Protein AF-X8GNV4-F1 (afdb_monomer_lite)

Sequence (552 aa):
MSGQNINEILSDIREERKIRQNLSLLREILREKSKSGTKEKGAGSQAYKNQIREEWKERDWLSFFENEDAKVRKNAANLAGDLLLPEADEDWSGRIGGILWRAYLKEKTLFVRSIYLKALALTDCSPYMGEMEKRLDQLREKQWSPEELAHIRAERQALEAILHRKDIRESSLHWRGIASEREILLECQPYISDLLKKRVDGILKDPRASRIVPRGLRVRVAENNYEQVLACRTYRDFLFYLPLRKGAVIDRKGAAEAICRSKLLPILDEIYARNERDKRQEKVGTGKASYRFRVSWMKPVRKEKKRAEEEQEGSDASWIRLLAAQIEEKSNHRLINVPGNYQLEILLAAKRDGTYRVYLKPSLYQDQRFAYRLHAEPTSMAPYKAAQMTELLAPYLRKDRQVIDPLAGVGSLLIERAYTLGILPLGRQEADFYALDTYGKAVAEGRENAAAAGLRVQYINRSFFDFRHDYSFDEILTEAPQMEAGQRKERERFYRAFFDQAVGILAGDGRIMLLTDQGDLVRKQIRLHDRLRLEREIDMGERRRIYVILRR

pLDDT: mean 86.57, std 14.14, range [35.22, 98.69]

Secondary structure (DSSP, 8-state):
-----HHHHHHHHHTTSSHHHHHHHHHHHHHHHHHS--HHHHHHHHHHHHHHHHH--HHHHHHHHH-S-HHHHHHHHHHHHHH-STTS-HHHHHHHHHHHHHHHHH---HHHHHHHHHHHTTS--GGGHHHHHHHHHHHHHS---TTTHHHHHHHHHHHHHHHHHHTTTS--EEE----S-EEEEEE--HHHHHHHHHHHHHHHS-GGGEEEETTEEEEEE-TTTHHHHHT-TT-S-EEEE-PPPTT----TTTHHHHHHTTTHHHHHHHHEEE-TTTTTT--SSSSS--EEEEEEEPPPPSS-TTSSTTT-HHHHHHHHHHHHHHHHHHTTTSEEE-TTS-SEEEEEEE-TTS-EEEEEEESS----TTTT-----TTSPPHHHHHHHHHHHTTT--TTS-EEETT-TT-HHHHHHHHHHT-TTTS---S-EEEEES-HHHHHHHHHHHHHHT---EEEES-GGG---SSPEEEEEEEPP-PPTT-HHHHHHHHHHHHHHHHHHEEEEEEEEEEES-HHHHHHHHHH-TTEEEEEEEE-STT-EEEEEEE-

Structure (mmCIF, N/CA/C/O backbone):
data_AF-X8GNV4-F1
#
_entry.id   AF-X8GNV4-F1
#
loop_
_atom_site.group_PDB
_atom_site.id
_atom_site.type_symbol
_atom_site.label_atom_id
_atom_site.label_alt_id
_atom_site.label_comp_id
_atom_site.label_asym_id
_atom_site.label_entity_id
_atom_site.label_seq_id
_atom_site.pdbx_PDB_ins_code
_atom_site.Cartn_x
_atom_site.Cartn_y
_atom_site.Cartn_z
_atom_site.occupancy
_atom_site.B_iso_or_equiv
_atom_site.auth_seq_id
_atom_site.auth_comp_id
_atom_site.auth_asym_id
_atom_site.auth_atom_id
_atom_site.pdbx_PDB_model_num
ATOM 1 N N . MET A 1 1 ? -7.454 39.285 16.929 1.00 38.28 1 MET A N 1
ATOM 2 C CA . MET A 1 1 ? -8.013 39.926 18.137 1.00 38.28 1 MET A CA 1
ATOM 3 C C . MET A 1 1 ? -6.877 40.595 18.890 1.00 38.28 1 MET A C 1
ATOM 5 O O . MET A 1 1 ? -5.750 40.123 18.796 1.00 38.28 1 MET A O 1
ATOM 9 N N . SER A 1 2 ? -7.165 41.751 19.485 1.00 35.22 2 SER A N 1
ATOM 10 C CA . SER A 1 2 ? -6.225 42.696 20.099 1.00 35.22 2 SER A CA 1
ATOM 11 C C . SER A 1 2 ? -5.308 42.047 21.135 1.00 35.22 2 SER A C 1
ATOM 13 O O . SER A 1 2 ? -5.722 41.128 21.837 1.00 35.22 2 SER A O 1
ATOM 15 N N . GLY A 1 3 ? -4.072 42.542 21.228 1.00 43.47 3 GLY A N 1
ATOM 16 C CA . GLY A 1 3 ? -3.046 42.045 22.138 1.00 43.47 3 GLY A CA 1
ATOM 17 C C . GLY A 1 3 ? -3.386 42.272 23.607 1.00 43.47 3 GLY A C 1
ATOM 18 O O . GLY A 1 3 ? -2.936 43.248 24.192 1.00 43.47 3 GLY A O 1
ATOM 19 N N . GLN A 1 4 ? -4.142 41.352 24.201 1.00 54.38 4 GLN A N 1
ATOM 20 C CA . GLN A 1 4 ? -4.120 41.159 25.646 1.00 54.38 4 GLN A CA 1
ATOM 21 C C . GLN A 1 4 ? -2.815 40.465 26.028 1.00 54.38 4 GLN A C 1
ATOM 23 O O . GLN A 1 4 ? -2.412 39.471 25.412 1.00 54.38 4 GLN A O 1
ATOM 28 N N . ASN A 1 5 ? -2.135 41.030 27.020 1.00 75.50 5 ASN A N 1
ATOM 29 C CA . ASN A 1 5 ? -0.887 40.500 27.540 1.00 75.50 5 ASN A CA 1
ATOM 30 C C . ASN A 1 5 ? -1.182 39.187 28.282 1.00 75.50 5 ASN A C 1
ATOM 32 O O . ASN A 1 5 ? -2.094 39.132 29.104 1.00 75.50 5 ASN A O 1
ATOM 36 N N . ILE A 1 6 ? -0.419 38.121 28.020 1.00 81.06 6 ILE A N 1
ATOM 37 C CA . ILE A 1 6 ? -0.596 36.843 28.728 1.00 81.06 6 ILE A CA 1
ATOM 38 C C . ILE A 1 6 ? -0.508 37.028 30.251 1.00 81.06 6 ILE A C 1
ATOM 40 O O . ILE A 1 6 ? -1.238 36.373 30.985 1.00 81.06 6 ILE A O 1
ATOM 44 N N . ASN A 1 7 ? 0.298 37.989 30.712 1.00 82.81 7 ASN A N 1
ATOM 45 C CA . ASN A 1 7 ? 0.445 38.315 32.128 1.00 82.81 7 ASN A CA 1
ATOM 46 C C . ASN A 1 7 ? -0.849 38.875 32.737 1.00 82.81 7 ASN A C 1
ATOM 48 O O . ASN A 1 7 ? -1.159 38.561 33.880 1.00 82.81 7 ASN A O 1
ATOM 52 N N . GLU A 1 8 ? -1.630 39.653 31.980 1.00 84.62 8 GLU A N 1
ATOM 53 C CA . GLU A 1 8 ? -2.937 40.156 32.434 1.00 84.62 8 GLU A CA 1
ATOM 54 C C . GLU A 1 8 ? -3.936 39.005 32.569 1.00 84.62 8 GLU A C 1
ATOM 56 O O . GLU A 1 8 ? -4.633 38.905 33.573 1.00 84.62 8 GLU A O 1
ATOM 61 N N . ILE A 1 9 ? -3.942 38.079 31.604 1.00 85.62 9 ILE A N 1
ATOM 62 C CA . ILE A 1 9 ? -4.801 36.887 31.641 1.00 85.62 9 ILE A CA 1
ATOM 63 C C . ILE A 1 9 ? -4.447 36.011 32.850 1.00 85.62 9 ILE A C 1
ATOM 65 O O . ILE A 1 9 ? -5.339 35.540 33.555 1.00 85.62 9 ILE A O 1
ATOM 69 N N . LEU A 1 10 ? -3.153 35.792 33.104 1.00 84.94 10 LEU A N 1
ATOM 70 C CA . LEU A 1 10 ? -2.682 35.021 34.256 1.00 84.94 10 LEU A CA 1
ATOM 71 C C . LEU A 1 10 ? -3.007 35.719 35.584 1.00 84.94 10 LEU A C 1
ATOM 73 O O . LEU A 1 10 ? -3.395 35.041 36.537 1.00 84.94 10 LEU A O 1
ATOM 77 N N . SER A 1 11 ? -2.907 37.052 35.641 1.00 85.25 11 SER A N 1
ATOM 78 C CA . SER A 1 11 ? -3.289 37.848 36.815 1.00 85.25 11 SER A CA 1
ATOM 79 C C . SER A 1 11 ? -4.786 37.756 37.099 1.00 85.25 11 SER A C 1
ATOM 81 O O . SER A 1 11 ? -5.176 37.434 38.217 1.00 85.25 11 SER A O 1
ATOM 83 N N . ASP A 1 12 ? -5.632 37.942 36.084 1.00 87.75 12 ASP A N 1
ATOM 84 C CA . ASP A 1 12 ? -7.083 37.843 36.243 1.00 87.75 12 ASP A CA 1
ATOM 85 C C . ASP A 1 12 ? -7.508 36.446 36.721 1.00 87.75 12 ASP A C 1
ATOM 87 O O . ASP A 1 12 ? -8.413 36.321 37.544 1.00 87.75 12 ASP A O 1
ATOM 91 N N . ILE A 1 13 ? -6.852 35.386 36.230 1.00 86.88 13 ILE A N 1
ATOM 92 C CA . ILE A 1 13 ? -7.113 34.013 36.685 1.00 86.88 13 ILE A CA 1
ATOM 93 C C . ILE A 1 13 ? -6.742 33.844 38.166 1.00 86.88 13 ILE A C 1
ATOM 95 O O . ILE A 1 13 ? -7.501 33.210 38.897 1.00 86.88 13 ILE A O 1
ATOM 99 N N . ARG A 1 14 ? -5.618 34.419 38.622 1.00 83.12 14 ARG A N 1
ATOM 100 C CA . ARG A 1 14 ? -5.214 34.396 40.043 1.00 83.12 14 ARG A CA 1
ATOM 101 C C . ARG A 1 14 ? -6.180 35.159 40.943 1.00 83.12 14 ARG A C 1
ATOM 103 O O . ARG A 1 14 ? -6.380 34.760 42.082 1.00 83.12 14 ARG A O 1
ATOM 110 N N . GLU A 1 15 ? -6.775 36.231 40.435 1.00 85.06 15 GLU A N 1
ATOM 111 C CA . GLU A 1 15 ? -7.786 37.027 41.140 1.00 85.06 15 GLU A CA 1
ATOM 112 C C . GLU A 1 15 ? -9.206 36.439 41.022 1.00 85.06 15 GLU A C 1
ATOM 114 O O . GLU A 1 15 ? -10.180 37.101 41.377 1.00 85.06 15 GLU A O 1
ATOM 119 N N . GLU A 1 16 ? -9.340 35.215 40.493 1.00 83.31 16 GLU A N 1
ATOM 120 C CA . GLU A 1 16 ? -10.609 34.514 40.256 1.00 83.31 16 GLU A CA 1
ATOM 121 C C . GLU A 1 16 ? -11.598 35.283 39.355 1.00 83.31 16 GLU A C 1
ATOM 123 O O . GLU A 1 16 ? -12.805 35.023 39.318 1.00 83.31 16 GLU A O 1
ATOM 128 N N . ARG A 1 17 ? -11.090 36.213 38.540 1.00 84.88 17 ARG A N 1
ATOM 129 C CA . ARG A 1 17 ? -11.887 37.030 37.623 1.00 84.88 17 ARG A CA 1
ATOM 130 C C . ARG A 1 17 ? -12.050 36.326 36.287 1.00 84.88 17 ARG A C 1
ATOM 132 O O . ARG A 1 17 ? -11.080 35.953 35.632 1.00 84.88 17 ARG A O 1
ATOM 139 N N . LYS A 1 18 ? -13.305 36.185 35.839 1.00 86.75 18 LYS A N 1
ATOM 140 C CA . LYS A 1 18 ? -13.662 35.694 34.489 1.00 86.75 18 LYS A CA 1
ATOM 141 C C . LYS A 1 18 ? -12.910 34.408 34.091 1.00 86.75 18 LYS A C 1
ATOM 143 O O . LYS A 1 18 ? -12.529 34.234 32.932 1.00 86.75 18 LYS A O 1
ATOM 148 N N . ILE A 1 19 ? -12.718 33.492 35.049 1.00 88.94 19 ILE A N 1
ATOM 149 C CA . ILE A 1 19 ? -11.865 32.294 34.914 1.00 88.94 19 ILE A CA 1
ATOM 150 C C . ILE A 1 19 ? -12.172 31.527 33.622 1.00 88.94 19 ILE A C 1
ATOM 152 O O . ILE A 1 19 ? -11.275 31.170 32.859 1.00 88.94 19 ILE A O 1
ATOM 156 N N . ARG A 1 20 ? -13.457 31.308 33.322 1.00 89.00 20 ARG A N 1
ATOM 157 C CA . ARG A 1 20 ? -13.879 30.573 32.125 1.00 89.00 20 ARG A CA 1
ATOM 158 C C . ARG A 1 20 ? -13.448 31.250 30.824 1.00 89.00 20 ARG A C 1
ATOM 160 O O . ARG A 1 20 ? -12.984 30.553 29.918 1.00 89.00 20 ARG A O 1
ATOM 167 N N . GLN A 1 21 ? -13.661 32.564 30.711 1.00 89.94 21 GLN A N 1
ATOM 168 C CA . GLN A 1 21 ? -13.288 33.343 29.530 1.00 89.94 21 GLN A CA 1
ATOM 169 C C . GLN A 1 21 ? -11.769 33.340 29.363 1.00 89.94 21 GLN A C 1
ATOM 171 O O . GLN A 1 21 ? -11.276 33.040 28.278 1.00 89.94 21 GLN A O 1
ATOM 176 N N . ASN A 1 22 ? -11.043 33.564 30.457 1.00 90.81 22 ASN A N 1
ATOM 177 C CA . ASN A 1 22 ? -9.591 33.674 30.452 1.00 90.81 22 ASN A CA 1
ATOM 178 C C . ASN A 1 22 ? -8.903 32.342 30.118 1.00 90.81 22 ASN A C 1
ATOM 180 O O . ASN A 1 22 ? -8.012 32.317 29.272 1.00 90.81 22 ASN A O 1
ATOM 184 N N . LEU A 1 23 ? -9.382 31.208 30.648 1.00 89.75 23 LEU A N 1
ATOM 185 C CA . LEU A 1 23 ? -8.897 29.880 30.241 1.00 89.75 23 LEU A CA 1
ATOM 186 C C . LEU A 1 23 ? -9.181 29.574 28.761 1.00 89.75 23 LEU A C 1
ATOM 188 O O . LEU A 1 23 ? -8.387 28.903 28.102 1.00 89.75 23 LEU A O 1
ATOM 192 N N . SER A 1 24 ? -10.318 30.033 28.227 1.00 87.44 24 SER A N 1
ATOM 193 C CA . SER A 1 24 ? -10.643 29.858 26.804 1.00 87.44 24 SER A CA 1
ATOM 194 C C . SER A 1 24 ? -9.699 30.669 25.921 1.00 87.44 24 SER A C 1
ATOM 196 O O . SER A 1 24 ? -9.136 30.131 24.969 1.00 87.44 24 SER A O 1
ATOM 198 N N . LEU A 1 25 ? -9.488 31.937 26.277 1.00 87.56 25 LEU A N 1
ATOM 199 C CA . LEU A 1 25 ? -8.616 32.859 25.560 1.00 87.56 25 LEU A CA 1
ATOM 200 C C . LEU A 1 25 ? -7.159 32.382 25.573 1.00 87.56 25 LEU A C 1
ATOM 202 O O . LEU A 1 25 ? -6.498 32.373 24.538 1.00 87.56 25 LEU A O 1
ATOM 206 N N . LEU A 1 26 ? -6.679 31.896 26.721 1.00 87.12 26 LEU A N 1
ATOM 207 C CA . LEU A 1 26 ? -5.330 31.348 26.853 1.00 87.12 26 LEU A CA 1
ATOM 208 C C . LEU A 1 26 ? -5.099 30.179 25.882 1.00 87.12 26 LEU A C 1
ATOM 210 O O . LEU A 1 26 ? -4.069 30.107 25.212 1.00 87.12 26 LEU A O 1
ATOM 214 N N . ARG A 1 27 ? -6.089 29.292 25.730 1.00 87.56 27 ARG A N 1
ATOM 215 C CA . ARG A 1 27 ? -6.025 28.184 24.765 1.00 87.56 27 ARG A CA 1
ATOM 216 C C . ARG A 1 27 ? -6.033 28.652 23.313 1.00 87.56 27 ARG A C 1
ATOM 218 O O . ARG A 1 27 ? -5.345 28.052 22.488 1.00 87.56 27 ARG A O 1
ATOM 225 N N . GLU A 1 28 ? -6.797 29.691 22.984 1.00 84.44 28 GLU A N 1
ATOM 226 C CA . GLU A 1 28 ? -6.794 30.287 21.642 1.00 84.44 28 GLU A CA 1
ATOM 227 C C . GLU A 1 28 ? -5.413 30.858 21.301 1.00 84.44 28 GLU A C 1
ATOM 229 O O . GLU A 1 28 ? -4.855 30.504 20.262 1.00 84.44 28 GLU A O 1
ATOM 234 N N . ILE A 1 29 ? -4.801 31.609 22.225 1.00 82.44 29 ILE A N 1
ATOM 235 C CA . ILE A 1 29 ? -3.446 32.164 22.069 1.00 82.44 29 ILE A CA 1
ATOM 236 C C . ILE A 1 29 ? -2.416 31.054 21.810 1.00 82.44 29 ILE A C 1
ATOM 238 O O . ILE A 1 29 ? -1.579 31.171 20.909 1.00 82.44 29 ILE A O 1
ATOM 242 N N . LEU A 1 30 ? -2.486 29.949 22.561 1.00 78.88 30 LEU A N 1
ATOM 243 C CA . LEU A 1 30 ? -1.569 28.816 22.391 1.00 78.88 30 LEU A CA 1
ATOM 244 C C . LEU A 1 30 ? -1.767 28.085 21.046 1.00 78.88 30 LEU A C 1
ATOM 246 O O . LEU A 1 30 ? -0.791 27.596 20.466 1.00 78.88 30 LEU A O 1
ATOM 250 N N . ARG A 1 31 ? -3.002 28.030 20.523 1.00 74.62 31 ARG A N 1
ATOM 251 C CA . ARG A 1 31 ? -3.372 27.314 19.283 1.00 74.62 31 ARG A CA 1
ATOM 252 C C . ARG A 1 31 ? -3.192 28.128 18.001 1.00 74.62 31 ARG A C 1
ATOM 254 O O . ARG A 1 31 ? -2.864 27.558 16.963 1.00 74.62 31 ARG A O 1
ATOM 261 N N . GLU A 1 32 ? -3.407 29.441 18.032 1.00 66.44 32 GLU A N 1
ATOM 262 C CA . GLU A 1 32 ? -3.196 30.308 16.864 1.00 66.44 32 GLU A CA 1
ATOM 263 C C . GLU A 1 32 ? -1.710 30.405 16.505 1.00 66.44 32 GLU A C 1
ATOM 265 O O . GLU A 1 32 ? -1.339 30.278 15.336 1.00 66.44 32 GLU A O 1
ATOM 270 N N . LYS A 1 33 ? -0.836 30.526 17.513 1.00 57.94 33 LYS A N 1
ATOM 271 C CA . LYS A 1 33 ? 0.618 30.612 17.305 1.00 57.94 33 LYS A CA 1
ATOM 272 C C . LYS A 1 33 ? 1.269 29.299 16.852 1.00 57.94 33 LYS A C 1
ATOM 274 O O . LYS A 1 33 ? 2.396 29.326 16.369 1.00 57.94 33 LYS A O 1
ATOM 279 N N . SER A 1 34 ? 0.568 28.169 16.962 1.00 52.53 34 SER A N 1
ATOM 280 C CA . SER A 1 34 ? 1.042 26.853 16.508 1.00 52.53 34 SER A CA 1
ATOM 281 C C . SER A 1 34 ? 0.619 26.495 15.071 1.00 52.53 34 SER A C 1
ATOM 283 O O . SER A 1 34 ? 1.181 25.567 14.497 1.00 52.53 34 SER A O 1
ATOM 285 N N . LYS A 1 35 ? -0.313 27.235 14.443 1.00 48.25 35 LYS A N 1
ATOM 286 C CA . LYS A 1 35 ? -0.802 26.967 13.069 1.00 48.25 35 LYS A CA 1
ATOM 287 C C . LYS A 1 35 ? -0.051 27.701 11.948 1.00 48.25 35 LYS A C 1
ATOM 289 O O . LYS A 1 35 ? -0.166 27.303 10.792 1.00 48.25 35 LYS A O 1
ATOM 294 N N . SER A 1 36 ? 0.706 28.759 12.243 1.00 48.09 36 SER A N 1
ATOM 295 C CA . SER A 1 36 ? 1.481 29.499 11.236 1.00 48.09 36 SER A CA 1
ATOM 296 C C . SER A 1 36 ? 2.904 28.936 11.156 1.00 48.09 36 SER A C 1
ATOM 298 O O . SER A 1 36 ? 3.712 29.226 12.034 1.00 48.09 36 SER A O 1
ATOM 300 N N . GLY A 1 37 ? 3.209 28.126 10.138 1.00 43.69 37 GLY A N 1
ATOM 301 C CA . GLY A 1 37 ? 4.453 27.347 9.968 1.00 43.69 37 GLY A CA 1
ATOM 302 C C . GLY A 1 37 ? 5.788 28.111 9.839 1.00 43.69 37 GLY A C 1
ATOM 303 O O . GLY A 1 37 ? 6.708 27.622 9.194 1.00 43.69 37 GLY A O 1
ATOM 304 N N . THR A 1 38 ? 5.924 29.296 10.432 1.00 49.03 38 THR A N 1
ATOM 305 C CA . THR A 1 38 ? 7.163 30.086 10.515 1.00 49.03 38 THR A CA 1
ATOM 306 C C . THR A 1 38 ? 7.870 29.866 11.859 1.00 49.03 38 THR A C 1
ATOM 308 O O . THR A 1 38 ? 7.254 30.059 12.911 1.00 49.03 38 THR A O 1
ATOM 311 N N . LYS A 1 39 ? 9.171 29.526 11.834 1.00 50.19 39 LYS A N 1
ATOM 312 C CA . LYS A 1 39 ? 10.006 29.191 13.014 1.00 50.19 39 LYS A CA 1
ATOM 313 C C . LYS A 1 39 ? 9.964 30.232 14.151 1.00 50.19 39 LYS A C 1
ATOM 315 O O . LYS A 1 39 ? 9.936 29.847 15.314 1.00 50.19 39 LYS A O 1
ATOM 320 N N . GLU A 1 40 ? 9.891 31.527 13.839 1.00 48.06 40 GLU A N 1
ATOM 321 C CA . GLU A 1 40 ? 9.918 32.614 14.837 1.00 48.06 40 GLU A CA 1
ATOM 322 C C . GLU A 1 40 ? 8.660 32.691 15.722 1.00 48.06 40 GLU A C 1
ATOM 324 O O . GLU A 1 40 ? 8.750 32.999 16.909 1.00 48.06 40 GLU A O 1
ATOM 329 N N . LYS A 1 41 ? 7.470 32.363 15.194 1.00 48.59 41 LYS A N 1
ATOM 330 C CA . LYS A 1 41 ? 6.213 32.407 15.974 1.00 48.59 41 LYS A CA 1
ATOM 331 C C . LYS A 1 41 ? 5.972 31.140 16.801 1.00 48.59 41 LYS A C 1
ATOM 333 O O . LYS A 1 41 ? 5.322 31.218 17.845 1.00 48.59 41 LYS A O 1
ATOM 338 N N . GLY A 1 42 ? 6.556 30.011 16.388 1.00 52.59 42 GLY A N 1
ATOM 339 C CA . GLY A 1 42 ? 6.574 28.769 17.167 1.00 52.59 42 GLY A CA 1
ATOM 340 C C . GLY A 1 42 ? 7.341 28.911 18.488 1.00 52.59 42 GLY A C 1
ATOM 341 O O . GLY A 1 42 ? 6.864 28.442 19.521 1.00 52.59 42 GLY A O 1
ATOM 342 N N . ALA A 1 43 ? 8.456 29.654 18.488 1.00 54.31 43 ALA A N 1
ATOM 343 C CA . ALA A 1 43 ? 9.229 29.956 19.697 1.00 54.31 43 ALA A CA 1
ATOM 344 C C . ALA A 1 43 ? 8.409 30.736 20.746 1.00 54.31 43 ALA A C 1
ATOM 346 O O . ALA A 1 43 ? 8.460 30.430 21.936 1.00 54.31 43 ALA A O 1
ATOM 347 N N . GLY A 1 44 ? 7.575 31.686 20.304 1.00 60.47 44 GLY A N 1
ATOM 348 C CA . GLY A 1 44 ? 6.692 32.450 21.191 1.00 60.47 44 GLY A CA 1
ATOM 349 C C . GLY A 1 44 ? 5.568 31.621 21.826 1.00 60.47 44 GLY A C 1
ATOM 350 O O . GLY A 1 44 ? 5.158 31.913 22.944 1.00 60.47 44 GLY A O 1
ATOM 351 N N . SER A 1 45 ? 5.074 30.575 21.150 1.00 69.88 45 SER A N 1
ATOM 352 C CA . SER A 1 45 ? 4.120 29.627 21.752 1.00 69.88 45 SER A CA 1
ATOM 353 C C . SER A 1 45 ? 4.787 28.802 22.855 1.00 69.88 45 SER A C 1
ATOM 355 O O . SER A 1 45 ? 4.194 28.604 23.912 1.00 69.88 45 SER A O 1
ATOM 357 N N . GLN A 1 46 ? 6.033 28.371 22.640 1.00 74.56 46 GLN A N 1
ATOM 358 C CA . GLN A 1 46 ? 6.766 27.561 23.610 1.00 74.56 46 GLN A CA 1
ATOM 359 C C . GLN A 1 46 ? 7.134 28.343 24.878 1.00 74.56 46 GLN A C 1
ATOM 361 O O . GLN A 1 46 ? 6.962 27.823 25.978 1.00 74.56 46 GLN A O 1
ATOM 366 N N . ALA A 1 47 ? 7.561 29.602 24.740 1.00 77.69 47 ALA A N 1
ATOM 367 C CA . ALA A 1 47 ? 7.869 30.468 25.880 1.00 77.69 47 ALA A CA 1
ATOM 368 C C . ALA A 1 47 ? 6.668 30.628 26.829 1.00 77.69 47 ALA A C 1
ATOM 370 O O . ALA A 1 47 ? 6.808 30.473 28.037 1.00 77.69 47 ALA A O 1
ATOM 371 N N . TYR A 1 48 ? 5.467 30.841 26.282 1.00 82.81 48 TYR A N 1
ATOM 372 C CA . TYR A 1 48 ? 4.247 30.942 27.085 1.00 82.81 48 TYR A CA 1
ATOM 373 C C . TYR A 1 48 ? 3.869 29.637 27.781 1.00 82.81 48 TYR A C 1
ATOM 375 O O . TYR A 1 48 ? 3.415 29.664 28.921 1.00 82.81 48 TYR A O 1
ATOM 383 N N . LYS A 1 49 ? 4.059 28.485 27.130 1.00 83.88 49 LYS A N 1
ATOM 384 C CA . LYS A 1 49 ? 3.816 27.192 27.783 1.00 83.88 49 LYS A CA 1
ATOM 385 C C . LYS A 1 49 ? 4.743 26.999 28.978 1.00 83.88 49 LYS A C 1
ATOM 387 O O . LYS A 1 49 ? 4.270 26.584 30.030 1.00 83.88 49 LYS A O 1
ATOM 392 N N . ASN A 1 50 ? 6.028 27.321 28.826 1.00 82.62 50 ASN A N 1
ATOM 393 C CA . ASN A 1 50 ? 7.000 27.227 29.915 1.00 82.62 50 ASN A CA 1
ATOM 394 C C . ASN A 1 50 ? 6.642 28.179 31.060 1.00 82.62 50 ASN A C 1
ATOM 396 O O . ASN A 1 50 ? 6.557 27.733 32.198 1.00 82.62 50 ASN A O 1
ATOM 400 N N . GLN A 1 51 ? 6.299 29.430 30.743 1.00 85.69 51 GLN A N 1
ATOM 401 C CA . GLN A 1 51 ? 5.841 30.404 31.733 1.00 85.69 51 GLN A CA 1
ATOM 402 C C . GLN A 1 51 ? 4.649 29.877 32.549 1.00 85.69 51 GLN A C 1
ATOM 404 O O . GLN A 1 51 ? 4.675 29.912 33.773 1.00 85.69 51 GLN A O 1
ATOM 409 N N . ILE A 1 52 ? 3.620 29.325 31.896 1.00 86.25 52 ILE A N 1
ATOM 410 C CA . ILE A 1 52 ? 2.451 28.769 32.598 1.00 86.25 52 ILE A CA 1
ATOM 411 C C . ILE A 1 52 ? 2.846 27.575 33.482 1.00 86.25 52 ILE A C 1
ATOM 413 O O . ILE A 1 52 ? 2.358 27.459 34.605 1.00 86.25 52 ILE A O 1
ATOM 417 N N . ARG A 1 53 ? 3.719 26.683 32.990 1.00 85.69 53 ARG A N 1
ATOM 418 C CA . ARG A 1 53 ? 4.191 25.508 33.745 1.00 85.69 53 ARG A CA 1
ATOM 419 C C . ARG A 1 53 ? 4.987 25.901 34.996 1.00 85.69 53 ARG A C 1
ATOM 421 O O . ARG A 1 53 ? 4.889 25.197 35.996 1.00 85.69 53 ARG A O 1
ATOM 428 N N . GLU A 1 54 ? 5.748 26.994 34.939 1.00 83.00 54 GLU A N 1
ATOM 429 C CA . GLU A 1 54 ? 6.516 27.536 36.070 1.00 83.00 54 GLU A CA 1
ATOM 430 C C . GLU A 1 54 ? 5.628 28.302 37.062 1.00 83.00 54 GLU A C 1
ATOM 432 O O . GLU A 1 54 ? 5.788 28.185 38.278 1.00 83.00 54 GLU A O 1
ATOM 437 N N . GLU A 1 55 ? 4.678 29.086 36.549 1.00 83.81 55 GLU A N 1
ATOM 438 C CA . GLU A 1 55 ? 3.837 29.967 37.359 1.00 83.81 55 GLU A CA 1
ATOM 439 C C . GLU A 1 55 ? 2.708 29.248 38.105 1.00 83.81 55 GLU A C 1
ATOM 441 O O . GLU A 1 55 ? 2.316 29.702 39.186 1.00 83.81 55 GLU A O 1
ATOM 446 N N . TRP A 1 56 ? 2.146 28.179 37.536 1.00 86.50 56 TRP A N 1
ATOM 447 C CA . TRP A 1 56 ? 1.031 27.442 38.132 1.00 86.50 56 TRP A CA 1
ATOM 448 C C . TRP A 1 56 ? 1.495 26.176 38.837 1.00 86.50 56 TRP A C 1
ATOM 450 O O . TRP A 1 56 ? 2.129 25.294 38.258 1.00 86.50 56 TRP A O 1
ATOM 460 N N . LYS A 1 57 ? 1.102 26.059 40.103 1.00 84.12 57 LYS A N 1
ATOM 461 C CA . LYS A 1 57 ? 1.401 24.926 40.976 1.00 84.12 57 LYS A CA 1
ATOM 462 C C . LYS A 1 57 ? 0.220 23.958 41.018 1.00 84.12 57 LYS A C 1
ATOM 464 O O . LYS A 1 57 ? -0.875 24.243 40.540 1.00 84.12 57 LYS A O 1
ATOM 469 N N . GLU A 1 58 ? 0.421 22.806 41.653 1.00 83.62 58 GLU A N 1
ATOM 470 C CA . GLU A 1 58 ? -0.617 21.778 41.826 1.00 83.62 58 GLU A CA 1
ATOM 471 C C . GLU A 1 58 ? -1.928 22.335 42.409 1.00 83.62 58 GLU A C 1
ATOM 473 O O . GLU A 1 58 ? -3.007 21.988 41.932 1.00 83.62 58 GLU A O 1
ATOM 478 N N . ARG A 1 59 ? -1.844 23.251 43.382 1.00 85.75 59 ARG A N 1
ATOM 479 C CA . ARG A 1 59 ? -3.019 23.888 44.000 1.00 85.75 59 ARG A CA 1
ATOM 480 C C . ARG A 1 59 ? -3.896 24.652 43.004 1.00 85.75 59 ARG A C 1
ATOM 482 O O . ARG A 1 59 ? -5.110 24.666 43.166 1.00 85.75 59 ARG A O 1
ATOM 489 N N . ASP A 1 60 ? -3.290 25.258 41.984 1.00 88.69 60 ASP A N 1
ATOM 490 C CA . ASP A 1 60 ? -4.003 26.066 40.994 1.00 88.69 60 ASP A CA 1
ATOM 491 C C . ASP A 1 60 ? -4.773 25.142 40.035 1.00 88.69 60 ASP A C 1
ATOM 493 O O . ASP A 1 60 ? -5.930 25.375 39.702 1.00 88.69 60 ASP A O 1
ATOM 497 N N . TRP A 1 61 ? -4.182 24.002 39.668 1.00 90.50 61 TRP A N 1
ATOM 498 C CA . TRP A 1 61 ? -4.885 22.971 38.901 1.00 90.50 61 TRP A CA 1
ATOM 499 C C . TRP A 1 61 ? -6.029 22.331 39.687 1.00 90.50 61 TRP A C 1
ATOM 501 O O . TRP A 1 61 ? -7.100 22.091 39.126 1.00 90.50 61 TRP A O 1
ATOM 511 N N . LEU A 1 62 ? -5.823 22.072 40.981 1.00 89.38 62 LEU A N 1
ATOM 512 C CA . LEU A 1 62 ? -6.873 21.562 41.860 1.00 89.38 62 LEU A CA 1
ATOM 513 C C . LEU A 1 62 ? -8.046 22.544 41.947 1.00 89.38 62 LEU A C 1
ATOM 515 O O . LEU A 1 62 ? -9.181 22.118 41.741 1.00 89.38 62 LEU A O 1
ATOM 519 N N . SER A 1 63 ? -7.793 23.845 42.139 1.00 89.69 63 SER A N 1
ATOM 520 C CA . SER A 1 63 ? -8.867 24.847 42.194 1.00 89.69 63 SER A CA 1
ATOM 521 C C . SER A 1 63 ? -9.657 24.920 40.883 1.00 89.69 63 SER A C 1
ATOM 523 O O . SER A 1 63 ? -10.888 24.982 40.901 1.00 89.69 63 SER A O 1
ATOM 525 N N . PHE A 1 64 ? -8.993 24.802 39.727 1.00 93.50 64 PHE A N 1
ATOM 526 C CA . PHE A 1 64 ? -9.690 24.744 38.441 1.00 93.50 64 PHE A CA 1
ATOM 527 C C . PHE A 1 64 ? -10.551 23.492 38.275 1.00 93.50 64 PHE A C 1
ATOM 529 O O . PHE A 1 64 ? -11.613 23.571 37.657 1.00 93.50 64 PHE A O 1
ATOM 536 N N . PHE A 1 65 ? -10.111 22.341 38.786 1.00 93.12 65 PHE A N 1
ATOM 537 C CA . PHE A 1 65 ? -10.845 21.077 38.683 1.00 93.12 65 PHE A CA 1
ATOM 538 C C . PHE A 1 65 ? -11.904 20.880 39.770 1.00 93.12 65 PHE A C 1
ATOM 540 O O . PHE A 1 65 ? -12.780 20.037 39.597 1.00 93.12 65 PHE A O 1
ATOM 547 N N . GLU A 1 66 ? -11.869 21.661 40.846 1.00 91.94 66 GLU A N 1
ATOM 548 C CA . GLU A 1 66 ? -12.901 21.683 41.890 1.00 91.94 66 GLU A CA 1
ATOM 549 C C . GLU A 1 66 ? -13.908 22.829 41.698 1.00 91.94 66 GLU A C 1
ATOM 551 O O . GLU A 1 66 ? -14.907 22.899 42.408 1.00 91.94 66 GLU A O 1
ATOM 556 N N . ASN A 1 67 ? -13.703 23.680 40.686 1.00 93.94 67 ASN A N 1
ATOM 557 C CA . ASN A 1 67 ? -14.616 24.766 40.345 1.00 93.94 67 ASN A CA 1
ATOM 558 C C . ASN A 1 67 ? -16.033 24.255 40.029 1.00 93.94 67 ASN A C 1
ATOM 560 O O . ASN A 1 67 ? -16.197 23.265 39.310 1.00 93.94 67 ASN A O 1
ATOM 564 N N . GLU A 1 68 ? -17.059 24.967 40.501 1.00 91.31 68 GLU A N 1
ATOM 565 C CA . GLU A 1 68 ? -18.467 24.600 40.308 1.00 91.31 68 GLU A CA 1
ATOM 566 C C . GLU A 1 68 ? -18.886 24.595 38.823 1.00 91.31 68 GLU A C 1
ATOM 568 O O . GLU A 1 68 ? -19.646 23.718 38.392 1.00 91.31 68 GLU A O 1
ATOM 573 N N . ASP A 1 69 ? -18.332 25.494 37.995 1.00 92.56 69 ASP A N 1
ATOM 574 C CA . ASP A 1 69 ? -18.635 25.560 36.561 1.00 92.56 69 ASP A CA 1
ATOM 575 C C . ASP A 1 69 ? -17.924 24.432 35.789 1.00 92.56 69 ASP A C 1
ATOM 577 O O . ASP A 1 69 ? -16.712 24.437 35.550 1.00 92.56 69 ASP A O 1
ATOM 581 N N . ALA A 1 70 ? -18.711 23.482 35.282 1.00 92.50 70 ALA A N 1
ATOM 582 C CA . ALA A 1 70 ? -18.230 22.376 34.453 1.00 92.50 70 ALA A CA 1
ATOM 583 C C . ALA A 1 70 ? -17.448 22.825 33.205 1.00 92.50 70 ALA A C 1
ATOM 585 O O . ALA A 1 70 ? -16.597 22.093 32.692 1.00 92.50 70 ALA A O 1
ATOM 586 N N . LYS A 1 71 ? -17.712 24.027 32.684 1.00 92.06 71 LYS A N 1
ATOM 587 C CA . LYS A 1 71 ? -16.982 24.575 31.537 1.00 92.06 71 LYS A CA 1
ATOM 588 C C . LYS A 1 71 ? -15.620 25.143 31.933 1.00 92.06 71 LYS A C 1
ATOM 590 O O . LYS A 1 71 ? -14.719 25.089 31.096 1.00 92.06 71 LYS A O 1
ATOM 595 N N . VAL A 1 72 ? -15.441 25.609 33.174 1.00 93.38 72 VAL A N 1
ATOM 596 C CA . VAL A 1 72 ? -14.114 25.932 33.729 1.00 93.38 72 VAL A CA 1
ATOM 597 C C . VAL A 1 72 ? -13.282 24.657 33.797 1.00 93.38 72 VAL A C 1
ATOM 599 O O . VAL A 1 72 ? -12.236 24.591 33.150 1.00 93.38 72 VAL A O 1
ATOM 602 N N . ARG A 1 73 ? -13.812 23.601 34.429 1.00 96.12 73 ARG A N 1
ATOM 603 C CA . ARG A 1 73 ? -13.153 22.285 34.527 1.00 96.12 73 ARG A CA 1
ATOM 604 C C . ARG A 1 73 ? -12.766 21.718 33.160 1.00 96.12 73 ARG A C 1
ATOM 606 O O . ARG A 1 73 ? -11.624 21.321 32.932 1.00 96.12 73 ARG A O 1
ATOM 613 N N . LYS A 1 74 ? -13.693 21.767 32.195 1.00 93.94 74 LYS A N 1
ATOM 614 C CA . LYS A 1 74 ? -13.453 21.373 30.797 1.00 93.94 74 LYS A CA 1
ATOM 615 C C . LYS A 1 74 ? -12.321 22.170 30.147 1.00 93.94 74 LYS A C 1
ATOM 617 O O . LYS A 1 74 ? -11.499 21.593 29.433 1.00 93.94 74 LYS A O 1
ATOM 622 N N . ASN A 1 75 ? -12.313 23.492 30.302 1.00 93.44 75 ASN A N 1
ATOM 623 C CA . ASN A 1 75 ? -11.296 24.342 29.688 1.00 93.44 75 ASN A CA 1
ATOM 624 C C . ASN A 1 75 ? -9.927 24.121 30.330 1.00 93.44 75 ASN A C 1
ATOM 626 O O . ASN A 1 75 ? -8.952 23.995 29.594 1.00 93.44 75 ASN A O 1
ATOM 630 N N . ALA A 1 76 ? -9.874 23.969 31.653 1.00 93.94 76 ALA A N 1
ATOM 631 C CA . ALA A 1 76 ? -8.661 23.615 32.376 1.00 93.94 76 ALA A CA 1
ATOM 632 C C . ALA A 1 76 ? -8.100 22.262 31.911 1.00 93.94 76 ALA A C 1
ATOM 634 O O . ALA A 1 76 ? -6.923 22.173 31.580 1.00 93.94 76 ALA A O 1
ATOM 635 N N . ALA A 1 77 ? -8.939 21.229 31.768 1.00 93.62 77 ALA A N 1
ATOM 636 C CA . ALA A 1 77 ? -8.480 19.907 31.333 1.00 93.62 77 ALA A CA 1
ATOM 637 C C . ALA A 1 77 ? -7.917 19.937 29.903 1.00 93.62 77 ALA A C 1
ATOM 639 O O . ALA A 1 77 ? -6.887 19.332 29.616 1.00 93.62 77 ALA A O 1
ATOM 640 N N . ASN A 1 78 ? -8.555 20.688 28.999 1.00 91.75 78 ASN A N 1
ATOM 641 C CA . ASN A 1 78 ? -7.998 20.877 27.663 1.00 91.75 78 ASN A CA 1
ATOM 642 C C . ASN A 1 78 ? -6.682 21.666 27.680 1.00 91.75 78 ASN A C 1
ATOM 644 O O . ASN A 1 78 ? -5.796 21.342 26.899 1.00 91.75 78 ASN A O 1
ATOM 648 N N . LEU A 1 79 ? -6.569 22.700 28.521 1.00 91.19 79 LEU A N 1
ATOM 649 C CA . LEU A 1 79 ? -5.346 23.490 28.644 1.00 91.19 79 LEU A CA 1
ATOM 650 C C . LEU A 1 79 ? -4.194 22.632 29.177 1.00 91.19 79 LEU A C 1
ATOM 652 O O . LEU A 1 79 ? -3.107 22.688 28.616 1.00 91.19 79 LEU A O 1
ATOM 656 N N . ALA A 1 80 ? -4.446 21.785 30.180 1.00 90.75 80 ALA A N 1
ATOM 657 C CA . ALA A 1 80 ? -3.478 20.795 30.647 1.00 90.75 80 ALA A CA 1
ATOM 658 C C . ALA A 1 80 ? -2.997 19.905 29.488 1.00 90.75 80 ALA A C 1
ATOM 660 O O . ALA A 1 80 ? -1.799 19.750 29.291 1.00 90.75 80 ALA A O 1
ATOM 661 N N . GLY A 1 81 ? -3.917 19.402 28.655 1.00 88.62 81 GLY A N 1
ATOM 662 C CA . GLY A 1 81 ? -3.563 18.649 27.447 1.00 88.62 81 GLY A CA 1
ATOM 663 C C . GLY A 1 81 ? -2.750 19.458 26.425 1.00 88.62 81 GLY A C 1
ATOM 664 O O . GLY A 1 81 ? -1.753 18.965 25.906 1.00 88.62 81 GLY A O 1
ATOM 665 N N . ASP A 1 82 ? -3.124 20.716 26.167 1.00 86.62 82 ASP A N 1
ATOM 666 C CA . ASP A 1 82 ? -2.394 21.627 25.268 1.00 86.62 82 ASP A CA 1
ATOM 667 C C . ASP A 1 82 ? -0.958 21.925 25.799 1.00 86.62 82 ASP A C 1
ATOM 669 O O . ASP A 1 82 ? -0.057 22.254 25.018 1.00 86.62 82 ASP A O 1
ATOM 673 N N . LEU A 1 83 ? -0.725 21.767 27.112 1.00 86.12 83 LEU A N 1
ATOM 674 C CA . LEU A 1 83 ? 0.573 21.887 27.789 1.00 86.12 83 LEU A CA 1
ATOM 675 C C . LEU A 1 83 ? 1.358 20.563 27.895 1.00 86.12 83 LEU A C 1
ATOM 677 O O . LEU A 1 83 ? 2.529 20.623 28.249 1.00 86.12 83 LEU A O 1
ATOM 681 N N . LEU A 1 84 ? 0.790 19.396 27.575 1.00 79.06 84 LEU A N 1
ATOM 682 C CA . LEU A 1 84 ? 1.422 18.061 27.697 1.00 79.06 84 LEU A CA 1
ATOM 683 C C . LEU A 1 84 ? 2.075 17.549 26.387 1.00 79.06 84 LEU A C 1
ATOM 685 O O . LEU A 1 84 ? 2.222 16.350 26.169 1.00 79.06 84 LEU A O 1
ATOM 689 N N . LEU A 1 85 ? 2.436 18.452 25.473 1.00 64.38 85 LEU A N 1
ATOM 690 C CA . LEU A 1 85 ? 3.112 18.126 24.204 1.00 64.38 85 LEU A CA 1
ATOM 691 C C . LEU A 1 85 ? 4.561 17.608 24.421 1.00 64.38 85 LEU A C 1
ATOM 693 O O . LEU A 1 85 ? 5.082 17.802 25.519 1.00 64.38 85 LEU A O 1
ATOM 697 N N . PRO A 1 86 ? 5.204 16.951 23.422 1.00 54.66 86 PRO A N 1
ATOM 698 C CA . PRO A 1 86 ? 6.395 16.088 23.578 1.00 54.66 86 PRO A CA 1
ATOM 699 C C . PRO A 1 86 ? 7.610 16.700 24.288 1.00 54.66 86 PRO A C 1
ATOM 701 O O . PRO A 1 86 ? 8.500 15.976 24.714 1.00 54.66 86 PRO A O 1
ATOM 704 N N . GLU A 1 87 ? 7.654 18.023 24.404 1.00 53.66 87 GLU A N 1
ATOM 705 C CA . GLU A 1 87 ? 8.708 18.806 25.045 1.00 53.66 87 GLU A CA 1
ATOM 706 C C . GLU A 1 87 ? 8.373 19.174 26.510 1.00 53.66 87 GLU A C 1
ATOM 708 O O . GLU A 1 87 ? 8.848 20.185 27.034 1.00 53.66 87 GLU A O 1
ATOM 713 N N . ALA A 1 88 ? 7.459 18.447 27.160 1.00 61.38 88 ALA A N 1
ATOM 714 C CA . ALA A 1 88 ? 7.159 18.592 28.584 1.00 61.38 88 ALA A CA 1
ATOM 715 C C . ALA A 1 88 ? 8.136 17.772 29.439 1.00 61.38 88 ALA A C 1
ATOM 717 O O . ALA A 1 88 ? 8.454 16.637 29.101 1.00 61.38 88 ALA A O 1
ATOM 718 N N . ASP A 1 89 ? 8.569 18.345 30.562 1.00 69.81 89 ASP A N 1
ATOM 719 C CA . ASP A 1 89 ? 9.328 17.634 31.594 1.00 69.81 89 ASP A CA 1
ATOM 720 C C . ASP A 1 89 ? 8.522 16.420 32.105 1.00 69.81 89 ASP A C 1
ATOM 722 O O . ASP A 1 89 ? 7.311 16.526 32.353 1.00 69.81 89 ASP A O 1
ATOM 726 N N . GLU A 1 90 ? 9.182 15.268 32.243 1.00 71.88 90 GLU A N 1
ATOM 727 C CA . GLU A 1 90 ? 8.582 14.024 32.737 1.00 71.88 90 GLU A CA 1
ATOM 728 C C . GLU A 1 90 ? 8.007 14.207 34.151 1.00 71.88 90 GLU A C 1
ATOM 730 O O . GLU A 1 90 ? 6.909 13.718 34.433 1.00 71.88 90 GLU A O 1
ATOM 735 N N . ASP A 1 91 ? 8.670 14.991 35.011 1.00 79.56 91 ASP A N 1
ATOM 736 C CA . ASP A 1 91 ? 8.227 15.233 36.392 1.00 79.56 91 ASP A CA 1
ATOM 737 C C . ASP A 1 91 ? 6.956 16.100 36.454 1.00 79.56 91 ASP A C 1
ATOM 739 O O . ASP A 1 91 ? 6.015 15.840 37.213 1.00 79.56 91 ASP A O 1
ATOM 743 N N . TRP A 1 92 ? 6.871 17.142 35.623 1.00 83.06 92 TRP A N 1
ATOM 744 C CA . TRP A 1 92 ? 5.640 17.932 35.503 1.00 83.06 92 TRP A CA 1
ATOM 745 C C . TRP A 1 92 ? 4.494 17.093 34.921 1.00 83.06 92 TRP A C 1
ATOM 747 O O . TRP A 1 92 ? 3.372 17.123 35.436 1.00 83.06 92 TRP A O 1
ATOM 757 N N . SER A 1 93 ? 4.787 16.291 33.894 1.00 83.50 93 SER A N 1
ATOM 758 C CA . SER A 1 93 ? 3.803 15.443 33.213 1.00 83.50 93 SER A CA 1
ATOM 759 C C . SER A 1 93 ? 3.213 14.377 34.140 1.00 83.50 93 SER A C 1
ATOM 761 O O . SER A 1 93 ? 1.997 14.173 34.140 1.00 83.50 93 SER A O 1
ATOM 763 N N . GLY A 1 94 ? 4.042 13.741 34.973 1.00 84.06 94 GLY A N 1
ATOM 764 C CA . GLY A 1 94 ? 3.597 12.768 35.974 1.00 84.06 94 GLY A CA 1
ATOM 765 C C . GLY A 1 94 ? 2.679 13.386 37.033 1.00 84.06 94 GLY A C 1
ATOM 766 O O . GLY A 1 94 ? 1.589 12.868 37.293 1.00 84.06 94 GLY A O 1
ATOM 767 N N . ARG A 1 95 ? 3.066 14.541 37.594 1.00 87.25 95 ARG A N 1
ATOM 768 C CA . ARG A 1 95 ? 2.259 15.265 38.595 1.00 87.25 95 ARG A CA 1
ATOM 769 C C . ARG A 1 95 ? 0.896 15.681 38.049 1.00 87.25 95 ARG A C 1
ATOM 771 O O . ARG A 1 95 ? -0.133 15.408 38.670 1.00 87.25 95 ARG A O 1
ATOM 778 N N . ILE A 1 96 ? 0.871 16.292 36.865 1.00 89.81 96 ILE A N 1
ATOM 779 C CA . ILE A 1 96 ? -0.375 16.706 36.207 1.00 89.81 96 ILE A CA 1
ATOM 780 C C . ILE A 1 96 ? -1.237 15.498 35.845 1.00 89.81 96 ILE A C 1
ATOM 782 O O . ILE A 1 96 ? -2.449 15.546 36.055 1.00 89.81 96 ILE A O 1
ATOM 786 N N . GLY A 1 97 ? -0.633 14.398 35.387 1.00 89.50 97 GLY A N 1
ATOM 787 C CA . GLY A 1 97 ? -1.330 13.130 35.164 1.00 89.50 97 GLY A CA 1
ATOM 788 C C . GLY A 1 97 ? -2.081 12.653 36.411 1.00 89.50 97 GLY A C 1
ATOM 789 O O . GLY A 1 97 ? -3.282 12.385 36.351 1.00 89.50 97 GLY A O 1
ATOM 790 N N . GLY A 1 98 ? -1.426 12.653 37.575 1.00 91.00 98 GLY A N 1
ATOM 791 C CA . GLY A 1 98 ? -2.066 12.280 38.841 1.00 91.00 98 GLY A CA 1
ATOM 792 C C . GLY A 1 98 ? -3.199 13.217 39.279 1.00 91.00 98 GLY A C 1
ATOM 793 O O . GLY A 1 98 ? -4.203 12.770 39.843 1.00 91.00 98 GLY A O 1
ATOM 794 N N . ILE A 1 99 ? -3.085 14.519 39.007 1.00 93.56 99 ILE A N 1
ATOM 795 C CA . ILE A 1 99 ? -4.155 15.494 39.279 1.00 93.56 99 ILE A CA 1
ATOM 796 C C . ILE A 1 99 ? -5.350 15.257 38.341 1.00 93.56 99 ILE A C 1
ATOM 798 O O . ILE A 1 99 ? -6.491 15.188 38.805 1.00 93.56 99 ILE A O 1
ATOM 802 N N . LEU A 1 100 ? -5.101 15.078 37.040 1.00 94.88 100 LEU A N 1
ATOM 803 C CA . LEU A 1 100 ? -6.135 14.801 36.039 1.00 94.88 100 LEU A CA 1
ATOM 804 C C . LEU A 1 100 ? -6.901 13.509 36.355 1.00 94.88 100 LEU A C 1
ATOM 806 O O . LEU A 1 100 ? -8.124 13.480 36.215 1.00 94.88 100 LEU A O 1
ATOM 810 N N . TRP A 1 101 ? -6.210 12.459 36.813 1.00 95.19 101 TRP A N 1
ATOM 811 C CA . TRP A 1 101 ? -6.845 11.198 37.204 1.00 95.19 101 TRP A CA 1
ATOM 812 C C . TRP A 1 101 ? -7.783 11.371 38.404 1.00 95.19 101 TRP A C 1
ATOM 814 O O . TRP A 1 101 ? -8.948 10.971 38.349 1.00 95.19 101 TRP A O 1
ATOM 824 N N . ARG A 1 102 ? -7.323 12.049 39.465 1.00 94.19 102 ARG A N 1
ATOM 825 C CA . ARG A 1 102 ? -8.161 12.359 40.638 1.00 94.19 102 ARG A CA 1
ATOM 826 C C . ARG A 1 102 ? -9.390 13.187 40.257 1.00 94.19 102 ARG A C 1
ATOM 828 O O . ARG A 1 102 ? -10.490 12.904 40.732 1.00 94.19 102 ARG A O 1
ATOM 835 N N . ALA A 1 103 ? -9.220 14.177 39.381 1.00 95.31 103 ALA A N 1
ATOM 836 C CA . ALA A 1 103 ? -10.324 14.990 38.879 1.00 95.31 103 ALA A CA 1
ATOM 837 C C . ALA A 1 103 ? -11.329 14.156 38.064 1.00 95.31 103 ALA A C 1
ATOM 839 O O . ALA A 1 103 ? -12.536 14.263 38.276 1.00 95.31 103 ALA A O 1
ATOM 840 N N . TYR A 1 104 ? -10.847 13.260 37.197 1.00 96.06 104 TYR A N 1
ATOM 841 C CA . TYR A 1 104 ? -11.689 12.342 36.428 1.00 96.06 104 TYR A CA 1
ATOM 842 C C . TYR A 1 104 ? -12.540 11.418 37.316 1.00 96.06 104 TYR A C 1
ATOM 844 O O . TYR A 1 104 ? -13.727 11.220 37.037 1.00 96.06 104 TYR A O 1
ATOM 852 N N . LEU A 1 105 ? -11.968 10.881 38.400 1.00 93.75 105 LEU A N 1
ATOM 853 C CA . LEU A 1 105 ? -12.701 10.034 39.347 1.00 93.75 105 LEU A CA 1
ATOM 854 C C . LEU A 1 105 ? -13.837 10.793 40.051 1.00 93.75 105 LEU A C 1
ATOM 856 O O . LEU A 1 105 ? -14.920 10.236 40.228 1.00 93.75 105 LEU A O 1
ATOM 860 N N . LYS A 1 106 ? -13.622 12.069 40.405 1.00 94.19 106 LYS A N 1
ATOM 861 C CA . LYS A 1 106 ? -14.632 12.928 41.054 1.00 94.19 106 LYS A CA 1
ATOM 862 C C . LYS A 1 106 ? -15.675 13.504 40.080 1.00 94.19 106 LYS A C 1
ATOM 864 O O . LYS A 1 106 ? -16.766 13.878 40.510 1.00 94.19 106 LYS A O 1
ATOM 869 N N . GLU A 1 107 ? -15.364 13.606 38.786 1.00 95.75 107 GLU A N 1
ATOM 870 C CA . GLU A 1 107 ? -16.204 14.306 37.807 1.00 95.75 107 GLU A CA 1
ATOM 871 C C . GLU A 1 107 ? -17.530 13.579 37.528 1.00 95.75 107 GLU A C 1
ATOM 873 O O . GLU A 1 107 ? -17.564 12.469 36.991 1.00 95.75 107 GLU A O 1
ATOM 878 N N . LYS A 1 108 ? -18.649 14.254 37.803 1.00 91.94 108 LYS A N 1
ATOM 879 C CA . LYS A 1 108 ? -20.009 13.742 37.555 1.00 91.94 108 LYS A CA 1
ATOM 880 C C . LYS A 1 108 ? -20.586 14.192 36.208 1.00 91.94 108 LYS A C 1
ATOM 882 O O . LYS A 1 108 ? -21.545 13.605 35.717 1.00 91.94 108 LYS A O 1
ATOM 887 N N . THR A 1 109 ? -20.000 15.210 35.581 1.00 92.56 109 THR A N 1
ATOM 888 C CA . THR A 1 109 ? -20.500 15.821 34.345 1.00 92.56 109 THR A CA 1
ATOM 889 C C . THR A 1 109 ? -19.968 15.086 33.114 1.00 92.56 109 THR A C 1
ATOM 891 O O . THR A 1 109 ? -18.798 15.216 32.744 1.00 92.56 109 THR A O 1
ATOM 894 N N . LEU A 1 110 ? -20.836 14.331 32.434 1.00 89.88 110 LEU A N 1
ATOM 895 C CA . LEU A 1 110 ? -20.448 13.400 31.363 1.00 89.88 110 LEU A CA 1
ATOM 896 C C . LEU A 1 110 ? -19.655 14.050 30.216 1.00 89.88 110 LEU A C 1
ATOM 898 O O . LEU A 1 110 ? -18.663 13.491 29.747 1.00 89.88 110 LEU A O 1
ATOM 902 N N . PHE A 1 111 ? -20.037 15.255 29.780 1.00 88.56 111 PHE A N 1
ATOM 903 C CA . PHE A 1 111 ? -19.344 15.939 28.680 1.00 88.56 111 PHE A CA 1
ATOM 904 C C . PHE A 1 111 ? -17.923 16.407 29.035 1.00 88.56 111 PHE A C 1
ATOM 906 O O . PHE A 1 111 ? -17.159 16.759 28.132 1.00 88.56 111 PHE A O 1
ATOM 913 N N . VAL A 1 112 ? -17.564 16.422 30.324 1.00 93.19 112 VAL A N 1
ATOM 914 C CA . VAL A 1 112 ? -16.229 16.792 30.814 1.00 93.19 112 VAL A CA 1
ATOM 915 C C . VAL A 1 112 ? -15.336 15.557 30.959 1.00 93.19 112 VAL A C 1
ATOM 917 O O . VAL A 1 112 ? -14.162 15.621 30.603 1.00 93.19 112 VAL A O 1
ATOM 920 N N . ARG A 1 113 ? -15.889 14.408 31.377 1.00 95.00 113 ARG A N 1
ATOM 921 C CA . ARG A 1 113 ? -15.137 13.159 31.635 1.00 95.00 113 ARG A CA 1
ATOM 922 C C . ARG A 1 113 ? -14.202 12.759 30.488 1.00 95.00 113 ARG A C 1
ATOM 924 O O . ARG A 1 113 ? -13.020 12.517 30.710 1.00 95.00 113 ARG A O 1
ATOM 931 N N . SER A 1 114 ? -14.697 12.769 29.246 1.00 92.38 114 SER A N 1
ATOM 932 C CA . SER A 1 114 ? -13.881 12.428 28.064 1.00 92.38 114 SER A CA 1
ATOM 933 C C . SER A 1 114 ? -12.704 13.382 27.812 1.00 92.38 114 SER A C 1
ATOM 935 O O . SER A 1 114 ? -11.736 13.004 27.158 1.00 92.38 114 SER A O 1
ATOM 937 N N . ILE A 1 115 ? -12.770 14.621 28.305 1.00 94.81 115 ILE A N 1
ATOM 938 C CA . ILE A 1 115 ? -11.721 15.629 28.122 1.00 94.81 115 ILE A CA 1
ATOM 939 C C . ILE A 1 115 ? -10.548 15.361 29.061 1.00 94.81 115 ILE A C 1
ATOM 941 O O . ILE A 1 115 ? -9.407 15.429 28.609 1.00 94.81 115 ILE A O 1
ATOM 945 N N . TYR A 1 116 ? -10.819 14.980 30.314 1.00 95.56 116 TYR A N 1
ATOM 946 C CA . TYR A 1 116 ? -9.775 14.533 31.239 1.00 95.56 116 TYR A CA 1
ATOM 947 C C . TYR A 1 116 ? -8.988 13.361 30.661 1.00 95.56 116 TYR A C 1
ATOM 949 O O . TYR A 1 116 ? -7.766 13.409 30.612 1.00 95.56 116 TYR A O 1
ATOM 957 N N . LEU A 1 117 ? -9.689 12.353 30.140 1.00 93.94 117 LEU A N 1
ATOM 958 C CA . LEU A 1 117 ? -9.062 11.185 29.522 1.00 93.94 117 LEU A CA 1
ATOM 959 C C . LEU A 1 117 ? -8.230 11.548 28.284 1.00 93.94 117 LEU A C 1
ATOM 961 O O . LEU A 1 117 ? -7.132 11.038 28.107 1.00 93.94 117 LEU A O 1
ATOM 965 N N . LYS A 1 118 ? -8.698 12.475 27.440 1.00 90.50 118 LYS A N 1
ATOM 966 C CA . LYS A 1 118 ? -7.906 12.956 26.293 1.00 90.50 118 LYS A CA 1
ATOM 967 C C . LYS A 1 118 ? -6.612 13.652 26.714 1.00 90.50 118 LYS A C 1
ATOM 969 O O . LYS A 1 118 ? -5.619 13.510 26.010 1.00 90.50 118 LYS A O 1
ATOM 974 N N . ALA A 1 119 ? -6.624 14.392 27.823 1.00 91.06 119 ALA A N 1
ATOM 975 C CA . ALA A 1 119 ? -5.416 14.996 28.382 1.00 91.06 119 ALA A CA 1
ATOM 976 C C . ALA A 1 119 ? -4.504 13.934 29.023 1.00 91.06 119 ALA A C 1
ATOM 978 O O . ALA A 1 119 ? -3.315 13.902 28.728 1.00 91.06 119 ALA A O 1
ATOM 979 N N . LEU A 1 120 ? -5.072 13.014 29.812 1.00 91.00 120 LEU A N 1
ATOM 980 C CA . LEU A 1 120 ? -4.367 11.871 30.410 1.00 91.00 120 LEU A CA 1
ATOM 981 C C . LEU A 1 120 ? -3.683 10.987 29.366 1.00 91.00 120 LEU A C 1
ATOM 983 O O . LEU A 1 120 ? -2.594 10.490 29.606 1.00 91.00 120 LEU A O 1
ATOM 987 N N . ALA A 1 121 ? -4.264 10.833 28.175 1.00 86.81 121 ALA A N 1
ATOM 988 C CA . ALA A 1 121 ? -3.658 10.061 27.092 1.00 86.81 121 ALA A CA 1
ATOM 989 C C . ALA A 1 121 ? -2.265 10.567 26.661 1.00 86.81 121 ALA A C 1
ATOM 991 O O . ALA A 1 121 ? -1.565 9.855 25.936 1.00 86.81 121 ALA A O 1
ATOM 992 N N . LEU A 1 122 ? -1.876 11.779 27.075 1.00 86.50 122 LEU A N 1
ATOM 993 C CA . LEU A 1 122 ? -0.562 12.382 26.846 1.00 86.50 122 LEU A CA 1
ATOM 994 C C . LEU A 1 122 ? 0.435 12.139 27.998 1.00 86.50 122 LEU A C 1
ATOM 996 O O . LEU A 1 122 ? 1.606 12.456 27.833 1.00 86.50 122 LEU A O 1
ATOM 1000 N N . THR A 1 123 ? 0.006 11.563 29.125 1.00 86.25 123 THR A N 1
ATOM 1001 C CA . THR A 1 123 ? 0.849 11.223 30.286 1.00 86.25 123 THR A CA 1
ATOM 1002 C C . THR A 1 123 ? 1.091 9.714 30.383 1.00 86.25 123 THR A C 1
ATOM 1004 O O . THR A 1 123 ? 0.481 8.923 29.656 1.00 86.25 123 THR A O 1
ATOM 1007 N N . ASP A 1 124 ? 1.946 9.282 31.319 1.00 84.31 124 ASP A N 1
ATOM 1008 C CA . ASP A 1 124 ? 2.007 7.868 31.699 1.00 84.31 124 ASP A CA 1
ATOM 1009 C C . ASP A 1 124 ? 0.740 7.473 32.475 1.00 84.31 124 ASP A C 1
ATOM 1011 O O . ASP A 1 124 ? 0.481 7.957 33.576 1.00 84.31 124 ASP A O 1
ATOM 1015 N N . CYS A 1 125 ? -0.077 6.612 31.869 1.00 85.75 125 CYS A N 1
ATOM 1016 C CA . CYS A 1 125 ? -1.310 6.087 32.460 1.00 85.75 125 CYS A CA 1
ATOM 1017 C C . CYS A 1 125 ? -1.135 4.690 33.070 1.00 85.75 125 CYS A C 1
ATOM 1019 O O . CYS A 1 125 ? -2.115 4.121 33.552 1.00 85.75 125 CYS A O 1
ATOM 1021 N N . SER A 1 126 ? 0.080 4.126 33.062 1.00 83.19 126 SER A N 1
ATOM 1022 C CA . SER A 1 126 ? 0.358 2.772 33.561 1.00 83.19 126 SER A CA 1
ATOM 1023 C C . SER A 1 126 ? -0.220 2.481 34.957 1.00 83.19 126 SER A C 1
ATOM 1025 O O . SER A 1 126 ? -0.772 1.389 35.121 1.00 83.19 126 SER A O 1
ATOM 1027 N N . PRO A 1 127 ? -0.196 3.421 35.929 1.00 86.81 127 PRO A N 1
ATOM 1028 C CA . PRO A 1 127 ? -0.759 3.189 37.263 1.00 86.81 127 PRO A CA 1
ATOM 1029 C C . PRO A 1 127 ? -2.286 3.019 37.304 1.00 86.81 127 PRO A C 1
ATOM 1031 O O . PRO A 1 127 ? -2.804 2.424 38.244 1.00 86.81 127 PRO A O 1
ATOM 1034 N N . TYR A 1 128 ? -3.018 3.528 36.308 1.00 88.75 128 TYR A N 1
ATOM 1035 C CA . TYR A 1 128 ? -4.486 3.654 36.350 1.00 88.75 128 TYR A CA 1
ATOM 1036 C C . TYR A 1 128 ? -5.220 2.638 35.465 1.00 88.75 128 TYR A C 1
ATOM 1038 O O . TYR A 1 128 ? -6.450 2.584 35.456 1.00 88.75 128 TYR A O 1
ATOM 1046 N N . MET A 1 129 ? -4.478 1.814 34.721 1.00 82.81 129 MET A N 1
ATOM 1047 C CA . MET A 1 129 ? -5.014 0.932 33.676 1.00 82.81 129 MET A CA 1
ATOM 1048 C C . MET A 1 129 ? -6.119 -0.004 34.179 1.00 82.81 129 MET A C 1
ATOM 1050 O O . MET A 1 129 ? -7.183 -0.073 33.572 1.00 82.81 129 MET A O 1
ATOM 1054 N N . GLY A 1 130 ? -5.911 -0.670 35.321 1.00 81.25 130 GLY A N 1
ATOM 1055 C CA . GLY A 1 130 ? -6.895 -1.617 35.857 1.00 81.25 130 GLY A CA 1
ATOM 1056 C C . GLY A 1 130 ? -8.211 -0.956 36.289 1.00 81.25 130 GLY A C 1
ATOM 1057 O O . GLY A 1 130 ? -9.272 -1.572 36.220 1.00 81.25 130 GLY A O 1
ATOM 1058 N N . GLU A 1 131 ? -8.181 0.308 36.715 1.00 87.88 131 GLU A N 1
ATOM 1059 C CA . GLU A 1 131 ? -9.399 1.070 37.016 1.00 87.88 131 GLU A CA 1
ATOM 1060 C C . GLU A 1 131 ? -10.086 1.572 35.741 1.00 87.88 131 GLU A C 1
ATOM 1062 O O . GLU A 1 131 ? -11.316 1.555 35.652 1.00 87.88 131 GLU A O 1
ATOM 1067 N N . MET A 1 132 ? -9.304 1.974 34.735 1.00 90.00 132 MET A N 1
ATOM 1068 C CA . MET A 1 132 ? -9.814 2.360 33.418 1.00 90.00 132 MET A CA 1
ATOM 1069 C C . MET A 1 132 ? -10.533 1.198 32.718 1.00 90.00 132 MET A C 1
ATOM 1071 O O . MET A 1 132 ? -11.595 1.420 32.136 1.00 90.00 132 MET A O 1
ATOM 1075 N N . GLU A 1 133 ? -10.008 -0.028 32.817 1.00 80.62 133 GLU A N 1
ATOM 1076 C CA . GLU A 1 133 ? -10.653 -1.253 32.318 1.00 80.62 133 GLU A CA 1
ATOM 1077 C C . GLU A 1 133 ? -12.002 -1.487 33.002 1.00 80.62 133 GLU A C 1
ATOM 1079 O O . GLU A 1 133 ? -13.034 -1.500 32.334 1.00 80.62 133 GLU A O 1
ATOM 1084 N N . LYS A 1 134 ? -12.022 -1.520 34.343 1.00 84.50 134 LYS A N 1
ATOM 1085 C CA . LYS A 1 134 ? -13.267 -1.668 35.118 1.00 84.50 134 LYS A CA 1
ATOM 1086 C C . LYS A 1 134 ? -14.307 -0.618 34.742 1.00 84.50 134 LYS A C 1
ATOM 1088 O O . LYS A 1 134 ? -15.499 -0.911 34.646 1.00 84.50 134 LYS A O 1
ATOM 1093 N N . ARG A 1 135 ? -13.877 0.631 34.544 1.00 90.69 135 ARG A N 1
ATOM 1094 C CA . ARG A 1 135 ? -14.774 1.712 34.135 1.00 90.69 135 ARG A CA 1
ATOM 1095 C C . ARG A 1 135 ? -15.298 1.498 32.719 1.00 90.69 135 ARG A C 1
ATOM 1097 O O . ARG A 1 135 ? -16.482 1.724 32.485 1.00 90.69 135 ARG A O 1
ATOM 1104 N N . LEU A 1 136 ? -14.456 1.066 31.786 1.00 84.44 136 LEU A N 1
ATOM 1105 C CA . LEU A 1 136 ? -14.880 0.757 30.425 1.00 84.44 136 LEU A CA 1
ATOM 1106 C C . LEU A 1 136 ? -15.950 -0.345 30.407 1.00 84.44 136 LEU A C 1
ATOM 1108 O O . LEU A 1 136 ? -16.930 -0.215 29.673 1.00 84.44 136 LEU A O 1
ATOM 1112 N N . ASP A 1 137 ? -15.825 -1.361 31.259 1.00 78.06 137 ASP A N 1
ATOM 1113 C CA . ASP A 1 137 ? -16.814 -2.440 31.380 1.00 78.06 137 ASP A CA 1
ATOM 1114 C C . ASP A 1 137 ? -18.147 -1.945 31.925 1.00 78.06 137 ASP A C 1
ATOM 1116 O O . ASP A 1 137 ? -19.191 -2.189 31.321 1.00 78.06 137 ASP A O 1
ATOM 1120 N N . GLN A 1 138 ? -18.119 -1.134 32.986 1.00 85.44 138 GLN A N 1
ATOM 1121 C CA . GLN A 1 138 ? -19.323 -0.484 33.513 1.00 85.44 138 GLN A CA 1
ATOM 1122 C C . GLN A 1 138 ? -20.052 0.335 32.439 1.00 85.44 138 GLN A C 1
ATOM 1124 O O . GLN A 1 138 ? -21.283 0.355 32.389 1.00 85.44 138 GLN A O 1
ATOM 1129 N N . LEU A 1 139 ? -19.301 1.028 31.573 1.00 85.75 139 LEU A N 1
ATOM 1130 C CA . LEU A 1 139 ? -19.871 1.809 30.474 1.00 85.75 139 LEU A CA 1
ATOM 1131 C C . LEU A 1 139 ? -20.472 0.931 29.362 1.00 85.75 139 LEU A C 1
ATOM 1133 O O . LEU A 1 139 ? -21.338 1.420 28.635 1.00 85.75 139 LEU A O 1
ATOM 1137 N N . ARG A 1 140 ? -20.019 -0.321 29.210 1.00 77.88 140 ARG A N 1
ATOM 1138 C CA . ARG A 1 140 ? -20.521 -1.299 28.227 1.00 77.88 140 ARG A CA 1
ATOM 1139 C C . ARG A 1 140 ? -21.742 -2.073 28.726 1.00 77.88 140 ARG A C 1
ATOM 1141 O O . ARG A 1 140 ? -22.617 -2.378 27.926 1.00 77.88 140 ARG A O 1
ATOM 1148 N N . GLU A 1 141 ? -21.802 -2.387 30.017 1.00 74.94 141 GLU A N 1
ATOM 1149 C CA . GLU A 1 141 ? -22.881 -3.194 30.609 1.00 74.94 141 GLU A CA 1
ATOM 1150 C C . GLU A 1 141 ? -24.144 -2.381 30.911 1.00 74.94 141 GLU A C 1
ATOM 1152 O O . GLU A 1 141 ? -25.263 -2.890 30.818 1.00 74.94 141 GLU A O 1
ATOM 1157 N N . LYS A 1 142 ? -23.984 -1.106 31.274 1.00 78.06 142 LYS A N 1
ATOM 1158 C CA . LYS A 1 142 ? -25.105 -0.246 31.655 1.00 78.06 142 LYS A CA 1
ATOM 1159 C C . LYS A 1 142 ? -25.869 0.270 30.429 1.00 78.06 142 LYS A C 1
ATOM 1161 O O . LYS A 1 142 ? -25.271 0.723 29.456 1.00 78.06 142 LYS A O 1
ATOM 1166 N N . GLN A 1 143 ? -27.201 0.270 30.508 1.00 75.31 143 GLN A N 1
ATOM 1167 C CA . GLN A 1 143 ? -28.054 0.987 29.556 1.00 75.31 143 GLN A CA 1
ATOM 1168 C C . GLN A 1 143 ? -28.080 2.484 29.893 1.00 75.31 143 GLN A C 1
ATOM 1170 O O . GLN A 1 143 ? -28.235 2.863 31.056 1.00 75.31 143 GLN A O 1
ATOM 1175 N N . TRP A 1 144 ? -27.930 3.329 28.875 1.00 81.56 144 TRP A N 1
ATOM 1176 C CA . TRP A 1 144 ? -27.868 4.788 29.003 1.00 81.56 144 TRP A CA 1
ATOM 1177 C C . TRP A 1 144 ? -29.005 5.446 28.228 1.00 81.56 144 TRP A C 1
ATOM 1179 O O . TRP A 1 144 ? -29.465 4.903 27.220 1.00 81.56 144 TRP A O 1
ATOM 1189 N N . SER A 1 145 ? -29.439 6.622 28.680 1.00 80.19 145 SER A N 1
ATOM 1190 C CA . SER A 1 145 ? -30.463 7.398 27.974 1.00 80.19 145 SER A CA 1
ATOM 1191 C C . SER A 1 145 ? -29.943 7.939 26.628 1.00 80.19 145 SER A C 1
ATOM 1193 O O . SER A 1 145 ? -28.729 8.142 26.478 1.00 80.19 145 SER A O 1
ATOM 1195 N N . PRO A 1 146 ? -30.819 8.192 25.633 1.00 74.69 146 PRO A N 1
ATOM 1196 C CA . PRO A 1 146 ? -30.422 8.731 24.330 1.00 74.69 146 PRO A CA 1
ATOM 1197 C C . PRO A 1 146 ? -29.567 10.005 24.406 1.00 74.69 146 PRO A C 1
ATOM 1199 O O . PRO A 1 146 ? -28.631 10.169 23.621 1.00 74.69 146 PRO A O 1
ATOM 1202 N N . GLU A 1 147 ? -29.853 10.878 25.370 1.00 79.31 147 GLU A N 1
ATOM 1203 C CA . GLU A 1 147 ? -29.168 12.151 25.604 1.00 79.31 147 GLU A CA 1
ATOM 1204 C C . GLU A 1 147 ? -27.731 11.947 26.116 1.00 79.31 147 GLU A C 1
ATOM 1206 O O . GLU A 1 147 ? -26.822 12.714 25.787 1.00 79.31 147 GLU A O 1
ATOM 1211 N N . GLU A 1 148 ? -27.492 10.880 26.883 1.00 83.25 148 GLU A N 1
ATOM 1212 C CA . GLU A 1 148 ? -26.188 10.561 27.469 1.00 83.25 148 GLU A CA 1
ATOM 1213 C C . GLU A 1 148 ? -25.272 9.804 26.499 1.00 83.25 148 GLU A C 1
ATOM 1215 O O . GLU A 1 148 ? -24.044 9.923 26.591 1.00 83.25 148 GLU A O 1
ATOM 1220 N N . LEU A 1 149 ? -25.838 9.059 25.540 1.00 78.62 149 LEU A N 1
ATOM 1221 C CA . LEU A 1 149 ? -25.094 8.169 24.636 1.00 78.62 149 LEU A CA 1
ATOM 1222 C C . LEU A 1 149 ? -23.926 8.861 23.927 1.00 78.62 149 LEU A C 1
ATOM 1224 O O . LEU A 1 149 ? -22.864 8.258 23.762 1.00 78.62 149 LEU A O 1
ATOM 1228 N N . ALA A 1 150 ? -24.086 10.121 23.514 1.00 78.38 150 ALA A N 1
ATOM 1229 C CA . ALA A 1 150 ? -23.019 10.866 22.848 1.00 78.38 150 ALA A CA 1
ATOM 1230 C C . ALA A 1 150 ? -21.796 11.070 23.761 1.00 78.38 150 ALA A C 1
ATOM 1232 O O . ALA A 1 150 ? -20.653 10.922 23.322 1.00 78.38 150 ALA A O 1
ATOM 1233 N N . HIS A 1 151 ? -22.027 11.376 25.038 1.00 87.31 151 HIS A N 1
ATOM 1234 C CA . HIS A 1 151 ? -20.964 11.598 26.014 1.00 87.31 151 HIS A CA 1
ATOM 1235 C C . HIS A 1 151 ? -20.356 10.289 26.509 1.00 87.31 151 HIS A C 1
ATOM 1237 O O . HIS A 1 151 ? -19.134 10.199 26.617 1.00 87.31 151 HIS A O 1
ATOM 1243 N N . ILE A 1 152 ? -21.179 9.260 26.716 1.00 87.69 152 ILE A N 1
ATOM 1244 C CA . ILE A 1 152 ? -20.709 7.919 27.073 1.00 87.69 152 ILE A CA 1
ATOM 1245 C C . ILE A 1 152 ? -19.817 7.351 25.970 1.00 87.69 152 ILE A C 1
ATOM 1247 O O . ILE A 1 152 ? -18.719 6.880 26.255 1.00 87.69 152 ILE A O 1
ATOM 1251 N N . ARG A 1 153 ? -20.217 7.473 24.697 1.00 80.62 153 ARG A N 1
ATOM 1252 C CA . ARG A 1 153 ? -19.370 7.085 23.557 1.00 80.62 153 ARG A CA 1
ATOM 1253 C C . ARG A 1 153 ? -18.044 7.844 23.551 1.00 80.62 153 ARG A C 1
ATOM 1255 O O . ARG A 1 153 ? -17.009 7.238 23.305 1.00 80.62 153 ARG A O 1
ATOM 1262 N N . ALA A 1 154 ? -18.055 9.143 23.854 1.00 83.31 154 ALA A N 1
ATOM 1263 C CA . ALA A 1 154 ? -16.831 9.938 23.919 1.00 83.31 154 ALA A CA 1
ATOM 1264 C C . ALA A 1 154 ? -15.904 9.520 25.076 1.00 83.31 154 ALA A C 1
ATOM 1266 O O . ALA A 1 154 ? -14.688 9.503 24.897 1.00 83.31 154 ALA A O 1
ATOM 1267 N N . GLU A 1 155 ? -16.456 9.192 26.251 1.00 91.44 155 GLU A N 1
ATOM 1268 C CA . GLU A 1 155 ? -15.687 8.676 27.392 1.00 91.44 155 GLU A CA 1
ATOM 1269 C C . GLU A 1 155 ? -15.080 7.311 27.060 1.00 91.44 155 GLU A C 1
ATOM 1271 O O . GLU A 1 155 ? -13.878 7.121 27.226 1.00 91.44 155 GLU A O 1
ATOM 1276 N N . ARG A 1 156 ? -15.887 6.399 26.507 1.00 85.88 156 ARG A N 1
ATOM 1277 C CA . ARG A 1 156 ? -15.441 5.073 26.073 1.00 85.88 156 ARG A CA 1
ATOM 1278 C C . ARG A 1 156 ? -14.318 5.148 25.050 1.00 85.88 156 ARG A C 1
ATOM 1280 O O . ARG A 1 156 ? -13.279 4.546 25.271 1.00 85.88 156 ARG A O 1
ATOM 1287 N N . GLN A 1 157 ? -14.484 5.949 23.997 1.00 81.12 157 GLN A N 1
ATOM 1288 C CA . GLN A 1 157 ? -13.446 6.146 22.982 1.00 81.12 157 GLN A CA 1
ATOM 1289 C C . GLN A 1 157 ? -12.145 6.692 23.576 1.00 81.12 157 GLN A C 1
ATOM 1291 O O . GLN A 1 157 ? -11.065 6.331 23.118 1.00 81.12 157 GLN A O 1
ATOM 1296 N N . ALA A 1 158 ? -12.230 7.569 24.581 1.00 87.00 158 ALA A N 1
ATOM 1297 C CA . ALA A 1 158 ? -11.047 8.108 25.239 1.00 87.00 158 ALA A CA 1
ATOM 1298 C C . ALA A 1 158 ? -10.356 7.061 26.134 1.00 87.00 158 ALA A C 1
ATOM 1300 O O . ALA A 1 158 ? -9.135 6.957 26.078 1.00 87.00 158 ALA A O 1
ATOM 1301 N N . LEU A 1 159 ? -11.112 6.252 26.891 1.00 88.19 159 LEU A N 1
ATOM 1302 C CA . LEU A 1 159 ? -10.570 5.114 27.651 1.00 88.19 159 LEU A CA 1
ATOM 1303 C C . LEU A 1 159 ? -9.919 4.092 26.720 1.00 88.19 159 LEU A C 1
ATOM 1305 O O . LEU A 1 159 ? -8.764 3.732 26.911 1.00 88.19 159 LEU A O 1
ATOM 1309 N N . GLU A 1 160 ? -10.638 3.671 25.680 1.00 78.75 160 GLU A N 1
ATOM 1310 C CA . GLU A 1 160 ? -10.152 2.730 24.673 1.00 78.75 160 GLU A CA 1
ATOM 1311 C C . GLU A 1 160 ? -8.877 3.262 24.010 1.00 78.75 160 GLU A C 1
ATOM 1313 O O . GLU A 1 160 ? -7.918 2.516 23.873 1.00 78.75 160 GLU A O 1
ATOM 1318 N N . ALA A 1 161 ? -8.789 4.554 23.678 1.00 78.06 161 ALA A N 1
ATOM 1319 C CA . ALA A 1 161 ? -7.565 5.135 23.123 1.00 78.06 161 ALA A CA 1
ATOM 1320 C C . ALA A 1 161 ? -6.348 5.013 24.063 1.00 78.06 161 ALA A C 1
ATOM 1322 O O . ALA A 1 161 ? -5.249 4.732 23.582 1.00 78.06 161 ALA A O 1
ATOM 1323 N N . ILE A 1 162 ? -6.531 5.194 25.378 1.00 83.19 162 ILE A N 1
ATOM 1324 C CA . ILE A 1 162 ? -5.463 5.030 26.380 1.00 83.19 162 ILE A CA 1
ATOM 1325 C C . ILE A 1 162 ? -5.093 3.553 26.521 1.00 83.19 162 ILE A C 1
ATOM 1327 O O . ILE A 1 162 ? -3.931 3.185 26.343 1.00 83.19 162 ILE A O 1
ATOM 1331 N N . LEU A 1 163 ? -6.090 2.704 26.789 1.00 78.94 163 LEU A N 1
ATOM 1332 C CA . LEU A 1 163 ? -5.906 1.272 27.019 1.00 78.94 163 LEU A CA 1
ATOM 1333 C C . LEU A 1 163 ? -5.243 0.609 25.805 1.00 78.94 163 LEU A C 1
ATOM 1335 O O . LEU A 1 163 ? -4.255 -0.115 25.930 1.00 78.94 163 LEU A O 1
ATOM 1339 N N . HIS A 1 164 ? -5.707 0.959 24.604 1.00 67.12 164 HIS A N 1
ATOM 1340 C CA . HIS A 1 164 ? -5.157 0.440 23.363 1.00 67.12 164 HIS A CA 1
ATOM 1341 C C . HIS A 1 164 ? -3.761 0.954 23.044 1.00 67.12 164 HIS A C 1
ATOM 1343 O O . HIS A 1 164 ? -3.102 0.268 22.272 1.00 67.12 164 HIS A O 1
ATOM 1349 N N . ARG A 1 165 ? -3.302 2.101 23.583 1.00 64.56 165 ARG A N 1
ATOM 1350 C CA . ARG A 1 165 ? -1.932 2.622 23.384 1.00 64.56 165 ARG A CA 1
ATOM 1351 C C . ARG A 1 165 ? -0.884 1.726 24.057 1.00 64.56 165 ARG A C 1
ATOM 1353 O O . ARG A 1 165 ? 0.197 1.545 23.498 1.00 64.56 165 ARG A O 1
ATOM 1360 N N . LYS A 1 166 ? -1.216 1.131 25.208 1.00 54.47 166 LYS A N 1
ATOM 1361 C CA . LYS A 1 166 ? -0.374 0.131 25.889 1.00 54.47 166 LYS A CA 1
ATOM 1362 C C . LYS A 1 166 ? -0.388 -1.207 25.140 1.00 54.47 166 LYS A C 1
ATOM 1364 O O . LYS A 1 166 ? 0.667 -1.751 24.835 1.00 54.47 166 LYS A O 1
ATOM 1369 N N . ASP A 1 167 ? -1.573 -1.623 24.704 1.00 51.19 167 ASP A N 1
ATOM 1370 C CA . ASP A 1 167 ? -1.827 -2.827 23.897 1.00 51.19 167 ASP A CA 1
ATOM 1371 C C . ASP A 1 167 ? -1.124 -2.798 22.511 1.00 51.19 167 ASP A C 1
ATOM 1373 O O . ASP A 1 167 ? -1.005 -3.808 21.826 1.00 51.19 167 ASP A O 1
ATOM 1377 N N . ILE A 1 168 ? -0.615 -1.638 22.057 1.00 48.50 168 ILE A N 1
ATOM 1378 C CA . ILE A 1 168 ? 0.221 -1.518 20.837 1.00 48.50 168 ILE A CA 1
ATOM 1379 C C . ILE A 1 168 ? 1.602 -2.138 21.043 1.00 48.50 168 ILE A C 1
ATOM 1381 O O . ILE A 1 168 ? 2.146 -2.718 20.107 1.00 48.50 168 ILE A O 1
ATOM 1385 N N . ARG A 1 169 ? 2.173 -2.021 22.249 1.00 46.09 169 ARG A N 1
ATOM 1386 C CA . ARG A 1 169 ? 3.477 -2.620 22.570 1.00 46.09 169 ARG A CA 1
ATOM 1387 C C . ARG A 1 169 ? 3.375 -4.132 22.801 1.00 46.09 169 ARG A C 1
ATOM 1389 O O . ARG A 1 169 ? 4.386 -4.816 22.711 1.00 46.09 169 ARG A O 1
ATOM 1396 N N . GLU A 1 170 ? 2.162 -4.637 23.035 1.00 48.28 170 GLU A N 1
ATOM 1397 C CA . GLU A 1 170 ? 1.880 -6.013 23.463 1.00 48.28 170 GLU A CA 1
ATOM 1398 C C . GLU A 1 170 ? 0.799 -6.705 22.607 1.00 48.28 170 GLU A C 1
ATOM 1400 O O . GLU A 1 170 ? 0.205 -7.683 23.047 1.00 48.28 170 GLU A O 1
ATOM 1405 N N . SER A 1 171 ? 0.525 -6.238 21.377 1.00 54.75 171 SER A N 1
ATOM 1406 C CA . SER A 1 171 ? -0.512 -6.836 20.517 1.00 54.75 171 SER A CA 1
ATOM 1407 C C . SER A 1 171 ? -0.218 -8.315 20.261 1.00 54.75 171 SER A C 1
ATOM 1409 O O . SER A 1 171 ? 0.548 -8.675 19.369 1.00 54.75 171 SER A O 1
ATOM 1411 N N . SER A 1 172 ? -0.907 -9.172 21.006 1.00 65.00 172 SER A N 1
ATOM 1412 C CA . SER A 1 172 ? -0.822 -10.632 20.944 1.00 65.00 172 SER A CA 1
ATOM 1413 C C . SER A 1 172 ? -1.348 -11.240 19.649 1.00 65.00 172 SER A C 1
ATOM 1415 O O . SER A 1 172 ? -1.121 -12.423 19.375 1.00 65.00 172 SER A O 1
ATOM 1417 N N . LEU A 1 173 ? -2.079 -10.438 18.869 1.00 80.12 173 LEU A N 1
ATOM 1418 C CA . LEU A 1 173 ? -2.699 -10.847 17.623 1.00 80.12 173 LEU A CA 1
ATOM 1419 C C . LEU A 1 173 ? -1.667 -10.860 16.490 1.00 80.12 173 LEU A C 1
ATOM 1421 O O . LEU A 1 173 ? -1.042 -9.837 16.214 1.00 80.12 173 LEU A O 1
ATOM 1425 N N . HIS A 1 174 ? -1.543 -11.985 15.791 1.00 85.69 174 HIS A N 1
ATOM 1426 C CA . HIS A 1 174 ? -0.701 -12.119 14.603 1.00 85.69 174 HIS A CA 1
ATOM 1427 C C . HIS A 1 174 ? -1.458 -12.783 13.451 1.00 85.69 174 HIS A C 1
ATOM 1429 O O . HIS A 1 174 ? -2.420 -13.528 13.657 1.00 85.69 174 HIS A O 1
ATOM 1435 N N . TRP A 1 175 ? -1.035 -12.483 12.222 1.00 90.94 175 TRP A N 1
ATOM 1436 C CA . TRP A 1 175 ? -1.539 -13.133 11.015 1.00 90.94 175 TRP A CA 1
ATOM 1437 C C . TRP A 1 175 ? -1.214 -14.631 11.047 1.00 90.94 175 TRP A C 1
ATOM 1439 O O . TRP A 1 175 ? -0.049 -15.006 11.151 1.00 90.94 175 TRP A O 1
ATOM 1449 N N . ARG A 1 176 ? -2.248 -15.475 10.964 1.00 91.88 176 ARG A N 1
ATOM 1450 C CA . ARG A 1 176 ? -2.128 -16.940 10.909 1.00 91.88 176 ARG A CA 1
ATOM 1451 C C . ARG A 1 176 ? -2.088 -17.463 9.471 1.00 91.88 176 ARG A C 1
ATOM 1453 O O . ARG A 1 176 ? -1.467 -18.487 9.228 1.00 91.88 176 ARG A O 1
ATOM 1460 N N . GLY A 1 177 ? -2.762 -16.788 8.540 1.00 93.06 177 GLY A N 1
ATOM 1461 C CA . GLY A 1 177 ? -2.975 -17.293 7.181 1.00 93.06 177 GLY A CA 1
ATOM 1462 C C . GLY A 1 177 ? -4.435 -17.620 6.887 1.00 93.06 177 GLY A C 1
ATOM 1463 O O . GLY A 1 177 ? -5.331 -17.268 7.651 1.00 93.06 177 GLY A O 1
ATOM 1464 N N . ILE A 1 178 ? -4.687 -18.272 5.752 1.00 94.88 178 ILE A N 1
ATOM 1465 C CA . ILE A 1 178 ? -6.032 -18.662 5.312 1.00 94.88 178 ILE A CA 1
ATOM 1466 C C . ILE A 1 178 ? -6.168 -20.176 5.457 1.00 94.88 178 ILE A C 1
ATOM 1468 O O . ILE A 1 178 ? -5.627 -20.908 4.642 1.00 94.88 178 ILE A O 1
ATOM 1472 N N . ALA A 1 179 ? -6.890 -20.647 6.475 1.00 91.25 179 ALA A N 1
ATOM 1473 C CA . ALA A 1 179 ? -7.009 -22.083 6.764 1.00 91.25 179 ALA A CA 1
ATOM 1474 C C . ALA A 1 179 ? -8.189 -22.767 6.053 1.00 91.25 179 ALA A C 1
ATOM 1476 O O . ALA A 1 179 ? -8.198 -23.979 5.874 1.00 91.25 179 ALA A O 1
ATOM 1477 N N . SER A 1 180 ? -9.214 -22.014 5.644 1.00 92.19 180 SER A N 1
ATOM 1478 C CA . SER A 1 180 ? -10.353 -22.572 4.909 1.00 92.19 180 SER A CA 1
ATOM 1479 C C . SER A 1 180 ? -10.554 -21.874 3.575 1.00 92.19 180 SER A C 1
ATOM 1481 O O . SER A 1 180 ? -9.910 -20.872 3.274 1.00 92.19 180 SER A O 1
ATOM 1483 N N . GLU A 1 181 ? -11.444 -22.412 2.744 1.00 94.50 181 GLU A N 1
ATOM 1484 C CA . GLU A 1 181 ? -11.743 -21.793 1.461 1.00 94.50 181 GLU A CA 1
ATOM 1485 C C . GLU A 1 181 ? -12.270 -20.359 1.658 1.00 94.50 181 GLU A C 1
ATOM 1487 O O . GLU A 1 181 ? -13.256 -20.097 2.370 1.00 94.50 181 GLU A O 1
ATOM 1492 N N . ARG A 1 182 ? -11.589 -19.410 1.015 1.00 95.19 182 ARG A N 1
ATOM 1493 C CA . ARG A 1 182 ? -11.907 -17.987 1.061 1.00 95.19 182 ARG A CA 1
ATOM 1494 C C . ARG A 1 182 ? -11.889 -17.399 -0.326 1.00 95.19 182 ARG A C 1
ATOM 1496 O O . ARG A 1 182 ? -11.095 -17.754 -1.187 1.00 95.19 182 ARG A O 1
ATOM 1503 N N . GLU A 1 183 ? -12.772 -16.438 -0.516 1.00 95.88 183 GLU A N 1
ATOM 1504 C CA . GLU A 1 183 ? -12.808 -15.657 -1.732 1.00 95.88 183 GLU A CA 1
ATOM 1505 C C . GLU A 1 183 ? -12.152 -14.301 -1.486 1.00 95.88 183 GLU A C 1
ATOM 1507 O O . GLU A 1 183 ? -12.528 -13.569 -0.564 1.00 95.88 183 GLU A O 1
ATOM 1512 N N . ILE A 1 184 ? -11.179 -13.967 -2.326 1.00 97.38 184 ILE A N 1
ATOM 1513 C CA . ILE A 1 184 ? -10.396 -12.739 -2.262 1.00 97.38 184 ILE A CA 1
ATOM 1514 C C . ILE A 1 184 ? -10.469 -11.974 -3.587 1.00 97.38 184 ILE A C 1
ATOM 1516 O O . ILE A 1 184 ? -10.741 -12.532 -4.651 1.00 97.38 184 ILE A O 1
ATOM 1520 N N . LEU A 1 185 ? -10.235 -10.669 -3.522 1.00 97.56 185 LEU A N 1
ATOM 1521 C CA . LEU A 1 185 ? -10.040 -9.780 -4.658 1.00 97.56 185 LEU A CA 1
ATOM 1522 C C . LEU A 1 185 ? -8.573 -9.368 -4.688 1.00 97.56 185 LEU A C 1
ATOM 1524 O O . LEU A 1 185 ? -8.127 -8.694 -3.766 1.00 97.56 185 LEU A O 1
ATOM 1528 N N . LEU A 1 186 ? -7.862 -9.705 -5.759 1.00 97.88 186 LEU A N 1
ATOM 1529 C CA . LEU A 1 186 ? -6.564 -9.126 -6.091 1.00 97.88 186 LEU A CA 1
ATOM 1530 C C . LEU A 1 186 ? -6.798 -7.869 -6.931 1.00 97.88 186 LEU A C 1
ATOM 1532 O O . LEU A 1 186 ? -7.227 -7.943 -8.087 1.00 97.88 186 LEU A O 1
ATOM 1536 N N . GLU A 1 187 ? -6.555 -6.701 -6.350 1.00 95.56 187 GLU A N 1
ATOM 1537 C CA . GLU A 1 187 ? -6.777 -5.426 -7.020 1.00 95.56 187 GLU A CA 1
ATOM 1538 C C . GLU A 1 187 ? -5.758 -5.207 -8.133 1.00 95.56 187 GLU A C 1
ATOM 1540 O O . GLU A 1 187 ? -4.561 -5.093 -7.881 1.00 95.56 187 GLU A O 1
ATOM 1545 N N . CYS A 1 188 ? -6.215 -5.075 -9.372 1.00 93.69 188 CYS A N 1
ATOM 1546 C CA . CYS A 1 188 ? -5.342 -4.757 -10.495 1.00 93.69 188 CYS A CA 1
ATOM 1547 C C . CYS A 1 188 ? -6.086 -3.954 -11.562 1.00 93.69 188 CYS A C 1
ATOM 1549 O O . CYS A 1 188 ? -7.306 -3.788 -11.513 1.00 93.69 188 CYS A O 1
ATOM 1551 N N . GLN A 1 189 ? -5.324 -3.391 -12.497 1.00 91.50 189 GLN A N 1
ATOM 1552 C CA . GLN A 1 189 ? -5.879 -2.649 -13.623 1.00 91.50 189 GLN A CA 1
ATOM 1553 C C . GLN A 1 189 ? -6.235 -3.603 -14.774 1.00 91.50 189 GLN A C 1
ATOM 1555 O O . GLN A 1 189 ? -5.602 -4.654 -14.898 1.00 91.50 189 GLN A O 1
ATOM 1560 N N . PRO A 1 190 ? -7.183 -3.236 -15.655 1.00 92.38 190 PRO A N 1
ATOM 1561 C CA . PRO A 1 190 ? -7.593 -4.093 -16.767 1.00 92.38 190 PRO A CA 1
ATOM 1562 C C . PRO A 1 190 ? -6.429 -4.594 -17.637 1.00 92.38 190 PRO A C 1
ATOM 1564 O O . PRO A 1 190 ? -6.386 -5.781 -17.942 1.00 92.38 190 PRO A O 1
ATOM 1567 N N . TYR A 1 191 ? -5.441 -3.739 -17.937 1.00 94.00 191 TYR A N 1
ATOM 1568 C CA . TYR A 1 191 ? -4.308 -4.069 -18.818 1.00 94.00 191 TYR A CA 1
ATOM 1569 C C . TYR A 1 191 ? -3.418 -5.227 -18.330 1.00 94.00 191 TYR A C 1
ATOM 1571 O O . TYR A 1 191 ? -2.690 -5.799 -19.130 1.00 94.00 191 TYR A O 1
ATOM 1579 N N . ILE A 1 192 ? -3.449 -5.575 -17.035 1.00 95.69 192 ILE A N 1
ATOM 1580 C CA . ILE A 1 192 ? -2.661 -6.690 -16.478 1.00 95.69 192 ILE A CA 1
ATOM 1581 C C . ILE A 1 192 ? -3.533 -7.878 -16.046 1.00 95.69 192 ILE A C 1
ATOM 1583 O O . ILE A 1 192 ? -3.020 -8.923 -15.651 1.00 95.69 192 ILE A O 1
ATOM 1587 N N . SER A 1 193 ? -4.858 -7.732 -16.090 1.00 95.38 193 SER A N 1
ATOM 1588 C CA . SER A 1 193 ? -5.777 -8.697 -15.478 1.00 95.38 193 SER A CA 1
ATOM 1589 C C . SER A 1 193 ? -5.682 -10.098 -16.092 1.00 95.38 193 SER A C 1
ATOM 1591 O O . SER A 1 193 ? -5.695 -11.077 -15.346 1.00 95.38 193 SER A O 1
ATOM 1593 N N . ASP A 1 194 ? -5.480 -10.201 -17.408 1.00 96.06 194 ASP A N 1
ATOM 1594 C CA . ASP A 1 194 ? -5.309 -11.481 -18.105 1.00 96.06 194 ASP A CA 1
ATOM 1595 C C . ASP A 1 194 ? -3.998 -12.186 -17.734 1.00 96.06 194 ASP A C 1
ATOM 1597 O O . ASP A 1 194 ? -3.987 -13.392 -17.485 1.00 96.06 194 ASP A O 1
ATOM 1601 N N . LEU A 1 195 ? -2.891 -11.440 -17.636 1.00 96.38 195 LEU A N 1
ATOM 1602 C CA . LEU A 1 195 ? -1.590 -11.993 -17.241 1.00 96.38 195 LEU A CA 1
ATOM 1603 C C . LEU A 1 195 ? -1.604 -12.462 -15.785 1.00 96.38 195 LEU A C 1
ATOM 1605 O O . LEU A 1 195 ? -1.159 -13.572 -15.485 1.00 96.38 195 LEU A O 1
ATOM 1609 N N . LEU A 1 196 ? -2.184 -11.658 -14.887 1.00 97.56 196 LEU A N 1
ATOM 1610 C CA . LEU A 1 196 ? -2.383 -12.062 -13.498 1.00 97.56 196 LEU A CA 1
ATOM 1611 C C . LEU A 1 196 ? -3.280 -13.304 -13.413 1.00 97.56 196 LEU A C 1
ATOM 1613 O O . LEU A 1 196 ? -2.938 -14.239 -12.691 1.00 97.56 196 LEU A O 1
ATOM 1617 N N . LYS A 1 197 ? -4.385 -13.352 -14.172 1.00 97.69 197 LYS A N 1
ATOM 1618 C CA . LYS A 1 197 ? -5.266 -14.527 -14.222 1.00 97.69 197 LYS A CA 1
ATOM 1619 C C . LYS A 1 197 ? -4.511 -15.769 -14.676 1.00 97.69 197 LYS A C 1
ATOM 1621 O O . LYS A 1 197 ? -4.582 -16.781 -13.992 1.00 97.69 197 LYS A O 1
ATOM 1626 N N . LYS A 1 198 ? -3.750 -15.689 -15.770 1.00 96.31 198 LYS A N 1
ATOM 1627 C CA . LYS A 1 198 ? -2.963 -16.819 -16.281 1.00 96.31 198 LYS A CA 1
ATOM 1628 C C . LYS A 1 198 ? -2.002 -17.369 -15.222 1.00 96.31 198 LYS A C 1
ATOM 1630 O O . LYS A 1 198 ? -1.910 -18.582 -15.058 1.00 96.31 198 LYS A O 1
ATOM 1635 N N . ARG A 1 199 ? -1.312 -16.489 -14.485 1.00 95.69 199 ARG A N 1
ATOM 1636 C CA . ARG A 1 199 ? -0.409 -16.888 -13.392 1.00 95.69 199 ARG A CA 1
ATOM 1637 C C . ARG A 1 199 ? -1.164 -17.561 -12.245 1.00 95.69 199 ARG A C 1
ATOM 1639 O O . ARG A 1 199 ? -0.757 -18.626 -11.795 1.00 95.69 199 ARG A O 1
ATOM 1646 N N . VAL A 1 200 ? -2.271 -16.966 -11.806 1.00 97.56 200 VAL A N 1
ATOM 1647 C CA . VAL A 1 200 ? -3.097 -17.502 -10.715 1.00 97.56 200 VAL A CA 1
ATOM 1648 C C . VAL A 1 200 ? -3.735 -18.841 -11.091 1.00 97.56 200 VAL A C 1
ATOM 1650 O O . VAL A 1 200 ? -3.708 -19.764 -10.287 1.00 97.56 200 VAL A O 1
ATOM 1653 N N . ASP A 1 201 ? -4.239 -18.998 -12.314 1.00 96.69 201 ASP A N 1
ATOM 1654 C CA . ASP A 1 201 ? -4.806 -20.267 -12.789 1.00 96.69 201 ASP A CA 1
ATOM 1655 C C . ASP A 1 201 ? -3.758 -21.387 -12.806 1.00 96.69 201 ASP A C 1
ATOM 1657 O O . ASP A 1 201 ? -4.068 -22.522 -12.445 1.00 96.69 201 ASP A O 1
ATOM 1661 N N . GLY A 1 202 ? -2.509 -21.066 -13.163 1.00 95.69 202 GLY A N 1
ATOM 1662 C CA . GLY A 1 202 ? -1.391 -22.010 -13.091 1.00 95.69 202 GLY A CA 1
ATOM 1663 C C . GLY A 1 202 ? -1.091 -22.492 -11.666 1.00 95.69 202 GLY A C 1
ATOM 1664 O O . GLY A 1 202 ? -0.736 -23.654 -11.481 1.00 95.69 202 GLY A O 1
ATOM 1665 N N . ILE A 1 203 ? -1.283 -21.627 -10.664 1.00 96.88 203 ILE A N 1
ATOM 1666 C CA . ILE A 1 203 ? -1.127 -21.961 -9.238 1.00 96.88 203 ILE A CA 1
ATOM 1667 C C . ILE A 1 203 ? -2.301 -22.820 -8.753 1.00 96.88 203 ILE A C 1
ATOM 1669 O O . ILE A 1 203 ? -2.098 -23.856 -8.123 1.00 96.88 203 ILE A O 1
ATOM 1673 N N . LEU A 1 204 ? -3.533 -22.397 -9.049 1.00 95.00 204 LEU A N 1
ATOM 1674 C CA . LEU A 1 204 ? -4.747 -23.038 -8.535 1.00 95.00 204 LEU A CA 1
ATOM 1675 C C . LEU A 1 204 ? -5.050 -24.378 -9.202 1.00 95.00 204 LEU A C 1
ATOM 1677 O O . LEU A 1 204 ? -5.724 -25.209 -8.600 1.00 95.00 204 LEU A O 1
ATOM 1681 N N . LYS A 1 205 ? -4.599 -24.574 -10.448 1.00 89.75 205 LYS A N 1
ATOM 1682 C CA . LYS A 1 205 ? -4.920 -25.742 -11.288 1.00 89.75 205 LYS A CA 1
ATOM 1683 C C . LYS A 1 205 ? -6.429 -25.949 -11.521 1.00 89.75 205 LYS A C 1
ATOM 1685 O O . LYS A 1 205 ? -6.834 -26.996 -12.017 1.00 89.75 205 LYS A O 1
ATOM 1690 N N . ASP A 1 206 ? -7.249 -24.937 -11.227 1.00 89.31 206 ASP A N 1
ATOM 1691 C CA . ASP A 1 206 ? -8.670 -24.851 -11.566 1.00 89.31 206 ASP A CA 1
ATOM 1692 C C . ASP A 1 206 ? -8.994 -23.441 -12.100 1.00 89.31 206 ASP A C 1
ATOM 1694 O O . ASP A 1 206 ? -9.070 -22.480 -11.327 1.00 89.31 206 ASP A O 1
ATOM 1698 N N . PRO A 1 207 ? -9.236 -23.280 -13.412 1.00 82.00 207 PRO A N 1
ATOM 1699 C CA . PRO A 1 207 ? -9.541 -21.979 -14.001 1.00 82.00 207 PRO A CA 1
ATOM 1700 C C . PRO A 1 207 ? -10.911 -21.419 -13.584 1.00 82.00 207 PRO A C 1
ATOM 1702 O O . PRO A 1 207 ? -11.173 -20.237 -13.821 1.00 82.00 207 PRO A O 1
ATOM 1705 N N . ARG A 1 208 ? -11.792 -22.226 -12.966 1.00 89.94 208 ARG A N 1
ATOM 1706 C CA . ARG A 1 208 ? -13.087 -21.780 -12.413 1.00 89.94 208 ARG A CA 1
ATOM 1707 C C . ARG A 1 208 ? -12.927 -21.097 -11.054 1.00 89.94 208 ARG A C 1
ATOM 1709 O O . ARG A 1 208 ? -13.811 -20.339 -10.647 1.00 89.94 208 ARG A O 1
ATOM 1716 N N . ALA A 1 209 ? -11.799 -21.319 -10.377 1.00 92.44 209 ALA A N 1
ATOM 1717 C CA . ALA A 1 209 ? -11.480 -20.707 -9.094 1.00 92.44 209 ALA A CA 1
ATOM 1718 C C . ALA A 1 209 ? -11.060 -19.230 -9.218 1.00 92.44 209 ALA A C 1
ATOM 1720 O O . ALA A 1 209 ? -10.991 -18.534 -8.205 1.00 92.44 209 ALA A O 1
ATOM 1721 N N . SER A 1 210 ? -10.839 -18.711 -10.434 1.00 96.38 210 SER A N 1
ATOM 1722 C CA . SER A 1 210 ? -10.529 -17.297 -10.659 1.00 96.38 210 SER A CA 1
ATOM 1723 C C . SER A 1 210 ? -11.368 -16.668 -11.780 1.00 96.38 210 SER A C 1
ATOM 1725 O O . SER A 1 210 ? -11.656 -17.282 -12.808 1.00 96.38 210 SER A O 1
ATOM 1727 N N . ARG A 1 211 ? -11.763 -15.402 -11.609 1.00 97.00 211 ARG A N 1
ATOM 1728 C CA . ARG A 1 211 ? -12.550 -14.651 -12.598 1.00 97.00 211 ARG A CA 1
ATOM 1729 C C . ARG A 1 211 ? -12.202 -13.169 -12.585 1.00 97.00 211 ARG A C 1
ATOM 1731 O O . ARG A 1 211 ? -12.228 -12.533 -11.529 1.00 97.00 211 ARG A O 1
ATOM 1738 N N . ILE A 1 212 ? -11.954 -12.603 -13.764 1.00 96.88 212 ILE A N 1
ATOM 1739 C CA . ILE A 1 212 ? -11.737 -11.161 -13.928 1.00 96.88 212 ILE A CA 1
ATOM 1740 C C . ILE A 1 212 ? -13.029 -10.410 -13.590 1.00 96.88 212 ILE A C 1
ATOM 1742 O O . ILE A 1 212 ? -14.132 -10.785 -13.989 1.00 96.88 212 ILE A O 1
ATOM 1746 N N . VAL A 1 213 ? -12.887 -9.348 -12.808 1.00 93.50 213 VAL A N 1
ATOM 1747 C CA . VAL A 1 213 ? -13.953 -8.434 -12.401 1.00 93.50 213 VAL A CA 1
ATOM 1748 C C . VAL A 1 213 ? -13.482 -6.993 -12.630 1.00 93.50 213 VAL A C 1
ATOM 1750 O O . VAL A 1 213 ? -12.280 -6.757 -12.704 1.00 93.50 213 VAL A O 1
ATOM 1753 N N . PRO A 1 214 ? -14.374 -5.985 -12.686 1.00 88.50 214 PRO A N 1
ATOM 1754 C CA . PRO A 1 214 ? -13.976 -4.608 -13.010 1.00 88.50 214 PRO A CA 1
ATOM 1755 C C . PRO A 1 214 ? -12.856 -4.006 -12.143 1.00 88.50 214 PRO A C 1
ATOM 1757 O O . PRO A 1 214 ? -12.198 -3.061 -12.562 1.00 88.50 214 PRO A O 1
ATOM 1760 N N . ARG A 1 215 ? -12.641 -4.530 -10.928 1.00 88.25 215 ARG A N 1
ATOM 1761 C CA . ARG A 1 215 ? -11.635 -4.044 -9.969 1.00 88.25 215 ARG A CA 1
ATOM 1762 C C . ARG A 1 215 ? -10.373 -4.914 -9.880 1.00 88.25 215 ARG A C 1
ATOM 1764 O O . ARG A 1 215 ? -9.502 -4.629 -9.064 1.00 88.25 215 ARG A O 1
ATOM 1771 N N . GLY A 1 216 ? -10.289 -5.978 -10.675 1.00 94.38 216 GLY A N 1
ATOM 1772 C CA . GLY A 1 216 ? -9.136 -6.868 -10.711 1.00 94.38 216 GLY A CA 1
ATOM 1773 C C . GLY A 1 216 ? -9.528 -8.331 -10.862 1.00 94.38 216 GLY A C 1
ATOM 1774 O O . GLY A 1 216 ? -10.388 -8.668 -11.672 1.00 94.38 216 GLY A O 1
ATOM 1775 N N . LEU A 1 217 ? -8.912 -9.209 -10.077 1.00 97.38 217 LEU A N 1
ATOM 1776 C CA . LEU A 1 217 ? -9.133 -10.648 -10.164 1.00 97.38 217 LEU A CA 1
ATOM 1777 C C . LEU A 1 217 ? -9.801 -11.167 -8.890 1.00 97.38 217 LEU A C 1
ATOM 1779 O O . LEU A 1 217 ? -9.254 -11.048 -7.798 1.00 97.38 217 LEU A O 1
ATOM 1783 N N . ARG A 1 218 ? -10.988 -11.754 -9.031 1.00 97.19 218 ARG A N 1
ATOM 1784 C CA . ARG A 1 218 ? -11.660 -12.492 -7.957 1.00 97.19 218 ARG A CA 1
ATOM 1785 C C . ARG A 1 218 ? -11.108 -13.909 -7.940 1.00 97.19 218 ARG A C 1
ATOM 1787 O O . ARG A 1 218 ? -11.122 -14.558 -8.983 1.00 97.19 218 ARG A O 1
ATOM 1794 N N . VAL A 1 219 ? -10.652 -14.376 -6.787 1.00 97.75 219 VAL A N 1
ATOM 1795 C CA . VAL A 1 219 ? -9.960 -15.658 -6.638 1.00 97.75 219 VAL A CA 1
ATOM 1796 C C . VAL A 1 219 ? -10.496 -16.397 -5.423 1.00 97.75 219 VAL A C 1
ATOM 1798 O O . VAL A 1 219 ? -10.724 -15.794 -4.379 1.00 97.75 219 VAL A O 1
ATOM 1801 N N . ARG A 1 220 ? -10.691 -17.702 -5.552 1.00 97.44 220 ARG A N 1
ATOM 1802 C CA . ARG A 1 220 ? -10.966 -18.615 -4.450 1.00 97.44 220 ARG A CA 1
ATOM 1803 C C . ARG A 1 220 ? -9.664 -19.310 -4.066 1.00 97.44 220 ARG A C 1
ATOM 1805 O O . ARG A 1 220 ? -9.069 -19.989 -4.896 1.00 97.44 220 ARG A O 1
ATOM 1812 N N . VAL A 1 221 ? -9.227 -19.096 -2.834 1.00 96.69 221 VAL A N 1
ATOM 1813 C CA . VAL A 1 221 ? -7.983 -19.630 -2.271 1.00 96.69 221 VAL A CA 1
ATOM 1814 C C . VAL A 1 221 ? -8.280 -20.525 -1.074 1.00 96.69 221 VAL A C 1
ATOM 1816 O O . VAL A 1 221 ? -9.333 -20.402 -0.447 1.00 96.69 221 VAL A O 1
ATOM 1819 N N . ALA A 1 222 ? -7.346 -21.413 -0.760 1.00 94.75 222 ALA A N 1
ATOM 1820 C CA . ALA A 1 222 ? -7.374 -22.306 0.393 1.00 94.75 222 ALA A CA 1
ATOM 1821 C C . ALA A 1 222 ? -5.971 -22.400 1.019 1.00 94.75 222 ALA A C 1
ATOM 1823 O O . ALA A 1 222 ? -5.007 -21.851 0.477 1.00 94.75 222 ALA A O 1
ATOM 1824 N N . GLU A 1 223 ? -5.857 -23.119 2.136 1.00 95.00 223 GLU A N 1
ATOM 1825 C CA . GLU A 1 223 ? -4.622 -23.273 2.922 1.00 95.00 223 GLU A CA 1
ATOM 1826 C C . GLU A 1 223 ? -3.396 -23.650 2.086 1.00 95.00 223 GLU A C 1
ATOM 1828 O O . GLU A 1 223 ? -2.326 -23.074 2.247 1.00 95.00 223 GLU A O 1
ATOM 1833 N N . ASN A 1 224 ? -3.561 -24.541 1.112 1.00 94.38 224 ASN A N 1
ATOM 1834 C CA . ASN A 1 224 ? -2.456 -25.053 0.307 1.00 94.38 224 ASN A CA 1
ATOM 1835 C C . ASN A 1 224 ? -1.985 -24.126 -0.831 1.00 94.38 224 ASN A C 1
ATOM 1837 O O . ASN A 1 224 ? -0.986 -24.440 -1.478 1.00 94.38 224 ASN A O 1
ATOM 1841 N N . ASN A 1 225 ? -2.699 -23.037 -1.138 1.00 95.75 225 ASN A N 1
ATOM 1842 C CA . ASN A 1 225 ? -2.400 -22.212 -2.317 1.00 95.75 225 ASN A CA 1
ATOM 1843 C C . ASN A 1 225 ? -2.415 -20.699 -2.074 1.00 95.75 225 ASN A C 1
ATOM 1845 O O . ASN A 1 225 ? -1.896 -19.956 -2.912 1.00 95.75 225 ASN A O 1
ATOM 1849 N N . TYR A 1 226 ? -2.961 -20.225 -0.951 1.00 96.44 226 TYR A N 1
ATOM 1850 C CA . TYR A 1 226 ? -3.129 -18.790 -0.740 1.00 96.44 226 TYR A CA 1
ATOM 1851 C C . TYR A 1 226 ? -1.791 -18.038 -0.738 1.00 96.44 226 TYR A C 1
ATOM 1853 O O . TYR A 1 226 ? -1.708 -16.971 -1.338 1.00 96.44 226 TYR A O 1
ATOM 1861 N N . GLU A 1 227 ? -0.731 -18.599 -0.148 1.00 96.31 227 GLU A N 1
ATOM 1862 C CA . GLU A 1 227 ? 0.593 -17.959 -0.101 1.00 96.31 227 GLU A CA 1
ATOM 1863 C C . GLU A 1 227 ? 1.180 -17.760 -1.496 1.00 96.31 227 GLU A C 1
ATOM 1865 O O . GLU A 1 227 ? 1.673 -16.681 -1.812 1.00 96.31 227 GLU A O 1
ATOM 1870 N N . GLN A 1 228 ? 1.058 -18.763 -2.369 1.00 96.69 228 GLN A N 1
ATOM 1871 C CA . GLN A 1 228 ? 1.545 -18.684 -3.748 1.00 96.69 228 GLN A CA 1
ATOM 1872 C C . GLN A 1 228 ? 0.758 -17.643 -4.556 1.00 96.69 228 GLN A C 1
ATOM 1874 O O . GLN A 1 228 ? 1.336 -16.878 -5.330 1.00 96.69 228 GLN A O 1
ATOM 1879 N N . VAL A 1 229 ? -0.561 -17.565 -4.350 1.00 97.75 229 VAL A N 1
ATOM 1880 C CA . VAL A 1 229 ? -1.399 -16.532 -4.976 1.00 97.75 229 VAL A CA 1
ATOM 1881 C C . VAL A 1 229 ? -1.019 -15.139 -4.467 1.00 97.75 229 VAL A C 1
ATOM 1883 O O . VAL A 1 229 ? -0.844 -14.224 -5.273 1.00 97.75 229 VAL A O 1
ATOM 1886 N N . LEU A 1 230 ? -0.835 -14.971 -3.154 1.00 97.06 230 LEU A N 1
ATOM 1887 C CA . LEU A 1 230 ? -0.404 -13.707 -2.550 1.00 97.06 230 LEU A CA 1
ATOM 1888 C C . LEU A 1 230 ? 1.063 -13.363 -2.858 1.00 97.06 230 LEU A C 1
ATOM 1890 O O . LEU A 1 230 ? 1.452 -12.210 -2.743 1.00 97.06 230 LEU A O 1
ATOM 1894 N N . ALA A 1 231 ? 1.878 -14.308 -3.325 1.00 96.38 231 ALA A N 1
ATOM 1895 C CA . ALA A 1 231 ? 3.225 -14.029 -3.822 1.00 96.38 231 ALA A CA 1
ATOM 1896 C C . ALA A 1 231 ? 3.226 -13.388 -5.227 1.00 96.38 231 ALA A C 1
ATOM 1898 O O . ALA A 1 231 ? 4.257 -12.894 -5.690 1.00 96.38 231 ALA A O 1
ATOM 1899 N N . CYS A 1 232 ? 2.081 -13.347 -5.926 1.00 97.25 232 CYS A N 1
ATOM 1900 C CA . CYS A 1 232 ? 1.982 -12.698 -7.232 1.00 97.25 232 CYS A CA 1
ATOM 1901 C C . CYS A 1 232 ? 2.262 -11.186 -7.136 1.00 97.25 232 CYS A C 1
ATOM 1903 O O . CYS A 1 232 ? 1.585 -10.424 -6.447 1.00 97.25 232 CYS A O 1
ATOM 1905 N N . ARG A 1 233 ? 3.240 -10.712 -7.908 1.00 97.00 233 ARG A N 1
ATOM 1906 C CA . ARG A 1 233 ? 3.770 -9.339 -7.806 1.00 97.00 233 ARG A CA 1
ATOM 1907 C C . ARG A 1 233 ? 2.913 -8.276 -8.507 1.00 97.00 233 ARG A C 1
ATOM 1909 O O . ARG A 1 233 ? 3.074 -7.087 -8.271 1.00 97.00 233 ARG A O 1
ATOM 1916 N N . THR A 1 234 ? 1.984 -8.683 -9.371 1.00 97.00 234 THR A N 1
ATOM 1917 C CA . THR A 1 234 ? 1.320 -7.782 -10.331 1.00 97.00 234 THR A CA 1
ATOM 1918 C C . THR A 1 234 ? -0.033 -7.227 -9.876 1.00 97.00 234 THR A C 1
ATOM 1920 O O . THR A 1 234 ? -0.678 -6.489 -10.627 1.00 97.00 234 THR A O 1
ATOM 1923 N N . TYR A 1 235 ? -0.468 -7.511 -8.646 1.00 97.19 235 TYR A N 1
ATOM 1924 C CA . TYR A 1 235 ? -1.630 -6.864 -8.024 1.00 97.19 235 TYR A CA 1
ATOM 1925 C C . TYR A 1 235 ? -1.202 -5.778 -7.023 1.00 97.19 235 TYR A C 1
ATOM 1927 O O . TYR A 1 235 ? -0.092 -5.800 -6.501 1.00 97.19 235 TYR A O 1
ATOM 1935 N N . ARG A 1 236 ? -2.078 -4.814 -6.741 1.00 94.75 236 ARG A N 1
ATOM 1936 C CA . ARG A 1 236 ? -1.829 -3.715 -5.799 1.00 94.75 236 ARG A CA 1
ATOM 1937 C C . ARG A 1 236 ? -2.048 -4.152 -4.352 1.00 94.75 236 ARG A C 1
ATOM 1939 O O . ARG A 1 236 ? -1.110 -4.156 -3.572 1.00 94.75 236 ARG A O 1
ATOM 1946 N N . ASP A 1 237 ? -3.275 -4.544 -4.034 1.00 93.75 237 ASP A N 1
ATOM 1947 C CA . ASP A 1 237 ? -3.719 -4.997 -2.713 1.00 93.75 237 ASP A CA 1
ATOM 1948 C C . ASP A 1 237 ? -4.542 -6.282 -2.877 1.00 93.75 237 ASP A C 1
ATOM 1950 O O . ASP A 1 237 ? -5.107 -6.511 -3.951 1.00 93.75 237 ASP A O 1
ATOM 1954 N N . PHE A 1 238 ? -4.657 -7.088 -1.820 1.00 95.50 238 PHE A N 1
ATOM 1955 C CA . PHE A 1 238 ? -5.669 -8.142 -1.750 1.00 95.50 238 PHE A CA 1
ATOM 1956 C C . PHE A 1 238 ? -6.699 -7.824 -0.666 1.00 95.50 238 PHE A C 1
ATOM 1958 O O . PHE A 1 238 ? -6.373 -7.232 0.361 1.00 95.50 238 PHE A O 1
ATOM 1965 N N . LEU A 1 239 ? -7.946 -8.223 -0.901 1.00 96.81 239 LEU A N 1
ATOM 1966 C CA . LEU A 1 239 ? -9.068 -7.991 0.005 1.00 96.81 239 LEU A CA 1
ATOM 1967 C C . LEU A 1 239 ? -9.916 -9.254 0.126 1.00 96.81 239 LEU A C 1
ATOM 1969 O O . LEU A 1 239 ? -10.202 -9.881 -0.889 1.00 96.81 239 LEU A O 1
ATOM 1973 N N . PHE A 1 240 ? -10.408 -9.594 1.314 1.00 97.25 240 PHE A N 1
ATOM 1974 C CA . PHE A 1 240 ? -11.423 -10.644 1.437 1.00 97.25 240 PHE A CA 1
ATOM 1975 C C . PHE A 1 240 ? -12.792 -10.122 1.017 1.00 97.25 240 PHE A C 1
ATOM 1977 O O . PHE A 1 240 ? -13.171 -8.997 1.349 1.00 97.25 240 PHE A O 1
ATOM 1984 N N . TYR A 1 241 ? -13.573 -10.965 0.350 1.00 94.19 241 TYR A N 1
ATOM 1985 C CA . TYR A 1 241 ? -15.009 -10.743 0.234 1.00 94.19 241 TYR A CA 1
ATOM 1986 C C . TYR A 1 241 ? -15.680 -11.088 1.556 1.00 94.19 241 TYR A C 1
ATOM 1988 O O . TYR A 1 241 ? -15.408 -12.146 2.120 1.00 94.19 241 TYR A O 1
ATOM 1996 N N . LEU A 1 242 ? -16.599 -10.239 2.023 1.00 94.00 242 LEU A N 1
ATOM 1997 C CA . LEU A 1 242 ? -17.433 -10.587 3.167 1.00 94.00 242 LEU A CA 1
ATOM 1998 C C . LEU A 1 242 ? -18.639 -11.429 2.714 1.00 94.00 242 LEU A C 1
ATOM 2000 O O . LEU A 1 242 ? -19.518 -10.897 2.027 1.00 94.00 242 LEU A O 1
ATOM 2004 N N . PRO A 1 243 ? -18.744 -12.716 3.102 1.00 88.88 243 PRO A N 1
ATOM 2005 C CA . PRO A 1 243 ? -19.901 -13.531 2.770 1.00 88.88 243 PRO A CA 1
ATOM 2006 C C . PRO A 1 243 ? -21.107 -13.074 3.589 1.00 88.88 243 PRO A C 1
ATOM 2008 O O . PRO A 1 243 ? -21.091 -13.102 4.825 1.00 88.88 243 PRO A O 1
ATOM 2011 N N . LEU A 1 244 ? -22.165 -12.673 2.891 1.00 86.62 244 LEU A N 1
ATOM 2012 C CA . LEU A 1 244 ? -23.426 -12.259 3.498 1.00 86.62 244 LEU A CA 1
ATOM 2013 C C . LEU A 1 244 ? -24.409 -13.429 3.553 1.00 86.62 244 LEU A C 1
ATOM 2015 O O . LEU A 1 244 ? -24.321 -14.371 2.763 1.00 86.62 244 LEU A O 1
ATOM 2019 N N . ARG A 1 245 ? -25.371 -13.364 4.479 1.00 84.75 245 ARG A N 1
ATOM 2020 C CA . ARG A 1 245 ? -26.489 -14.318 4.501 1.00 84.75 245 ARG A CA 1
ATOM 2021 C C . ARG A 1 245 ? -27.312 -14.182 3.217 1.00 84.75 245 ARG A C 1
ATOM 2023 O O . ARG A 1 245 ? -27.413 -13.096 2.649 1.00 84.75 245 ARG A O 1
ATOM 2030 N N . LYS A 1 246 ? -27.919 -15.281 2.766 1.00 81.50 246 LYS A N 1
ATOM 2031 C CA . LYS A 1 246 ? -28.799 -15.273 1.589 1.00 81.50 246 LYS A CA 1
ATOM 2032 C C . LYS A 1 246 ? -29.914 -14.234 1.788 1.00 81.50 246 LYS A C 1
ATOM 2034 O O . LYS A 1 246 ? -30.535 -14.207 2.844 1.00 81.50 246 LYS A O 1
ATOM 2039 N N . GLY A 1 247 ? -30.123 -13.373 0.791 1.00 79.94 247 GLY A N 1
ATOM 2040 C CA . GLY A 1 247 ? -31.108 -12.285 0.841 1.00 79.94 247 GLY A CA 1
ATOM 2041 C C . GLY A 1 247 ? -30.675 -11.035 1.619 1.00 79.94 247 GLY A C 1
ATOM 2042 O O . GLY A 1 247 ? -31.419 -10.060 1.632 1.00 79.94 247 GLY A O 1
ATOM 2043 N N . ALA A 1 248 ? -29.490 -11.015 2.241 1.00 84.31 248 ALA A N 1
ATOM 2044 C CA . ALA A 1 248 ? -29.005 -9.820 2.922 1.00 84.31 248 ALA A CA 1
ATOM 2045 C C . ALA A 1 248 ? -28.590 -8.739 1.914 1.00 84.31 248 ALA A C 1
ATOM 2047 O O . ALA A 1 248 ? -27.786 -8.976 1.008 1.00 84.31 248 ALA A O 1
ATOM 2048 N N . VAL A 1 249 ? -29.106 -7.534 2.129 1.00 84.94 249 VAL A N 1
ATOM 2049 C CA . VAL A 1 249 ? -28.753 -6.324 1.391 1.00 84.94 249 VAL A CA 1
ATOM 2050 C C . VAL A 1 249 ? -28.036 -5.378 2.347 1.00 84.94 249 VAL A C 1
ATOM 2052 O O . VAL A 1 249 ? -28.433 -5.229 3.500 1.00 84.94 249 VAL A O 1
ATOM 2055 N N . ILE A 1 250 ? -26.953 -4.764 1.876 1.00 87.19 250 ILE A N 1
ATOM 2056 C CA . ILE A 1 250 ? -26.227 -3.741 2.630 1.00 87.19 250 ILE A CA 1
ATOM 2057 C C . ILE A 1 250 ? -26.615 -2.402 2.027 1.00 87.19 250 ILE A C 1
ATOM 2059 O O . ILE A 1 250 ? -26.132 -2.055 0.957 1.00 87.19 250 ILE A O 1
ATOM 2063 N N . ASP A 1 251 ? -27.493 -1.673 2.696 1.00 88.69 251 ASP A N 1
ATOM 2064 C CA . ASP A 1 251 ? -27.869 -0.299 2.367 1.00 88.69 251 ASP A CA 1
ATOM 2065 C C . ASP A 1 251 ? -27.568 0.622 3.563 1.00 88.69 251 ASP A C 1
ATOM 2067 O O . ASP A 1 251 ? -27.031 0.180 4.585 1.00 88.69 251 ASP A O 1
ATOM 2071 N N . ARG A 1 252 ? -27.902 1.915 3.463 1.00 87.06 252 ARG A N 1
ATOM 2072 C CA . ARG A 1 252 ? -27.609 2.874 4.540 1.00 87.06 252 ARG A CA 1
ATOM 2073 C C . ARG A 1 252 ? -28.277 2.528 5.881 1.00 87.06 252 ARG A C 1
ATOM 2075 O O . ARG A 1 252 ? -27.764 2.966 6.910 1.00 87.06 252 ARG A O 1
ATOM 2082 N N . LYS A 1 253 ? -29.381 1.768 5.890 1.00 86.19 253 LYS A N 1
ATOM 2083 C CA . LYS A 1 253 ? -30.158 1.431 7.098 1.00 86.19 253 LYS A CA 1
ATOM 2084 C C . LYS A 1 253 ? -29.738 0.090 7.707 1.00 86.19 253 LYS A C 1
ATOM 2086 O O . LYS A 1 253 ? -29.637 -0.029 8.924 1.00 86.19 253 LYS A O 1
ATOM 2091 N N . GLY A 1 254 ? -29.495 -0.915 6.871 1.00 88.81 254 GLY A N 1
ATOM 2092 C CA . GLY A 1 254 ? -29.234 -2.299 7.263 1.00 88.81 254 GLY A CA 1
ATOM 2093 C C . GLY A 1 254 ? -27.758 -2.690 7.319 1.00 88.81 254 GLY A C 1
ATOM 2094 O O . GLY A 1 254 ? -27.458 -3.814 7.721 1.00 88.81 254 GLY A O 1
ATOM 2095 N N . ALA A 1 255 ? -26.825 -1.807 6.936 1.00 91.94 255 ALA A N 1
ATOM 2096 C CA . ALA A 1 255 ? -25.410 -2.162 6.816 1.00 91.94 255 ALA A CA 1
ATOM 2097 C C . ALA A 1 255 ? -24.799 -2.747 8.096 1.00 91.94 255 ALA A C 1
ATOM 2099 O O . ALA A 1 255 ? -24.158 -3.797 8.030 1.00 91.94 255 ALA A O 1
ATOM 2100 N N . ALA A 1 256 ? -25.017 -2.113 9.253 1.00 93.69 256 ALA A N 1
ATOM 2101 C CA . ALA A 1 256 ? -24.461 -2.590 10.518 1.00 93.69 256 ALA A CA 1
ATOM 2102 C C . ALA A 1 256 ? -24.972 -3.997 10.864 1.00 93.69 256 ALA A C 1
ATOM 2104 O O . ALA A 1 256 ? -24.187 -4.892 11.163 1.00 93.69 256 ALA A O 1
ATOM 2105 N N . GLU A 1 257 ? -26.284 -4.219 10.740 1.00 92.94 257 GLU A N 1
ATOM 2106 C CA . GLU A 1 257 ? -26.910 -5.517 11.009 1.00 92.94 257 GLU A CA 1
ATOM 2107 C C . GLU A 1 257 ? -26.388 -6.603 10.061 1.00 92.94 257 GLU A C 1
ATOM 2109 O O . GLU A 1 257 ? -26.030 -7.701 10.491 1.00 92.94 257 GLU A O 1
ATOM 2114 N N . ALA A 1 258 ? -26.308 -6.293 8.765 1.00 93.75 258 ALA A N 1
ATOM 2115 C CA . ALA A 1 258 ? -25.825 -7.220 7.752 1.00 93.75 258 ALA A CA 1
ATOM 2116 C C . ALA A 1 258 ? -24.356 -7.605 7.984 1.00 93.75 258 ALA A C 1
ATOM 2118 O O . ALA A 1 258 ? -24.011 -8.779 7.844 1.00 93.75 258 ALA A O 1
ATOM 2119 N N . ILE A 1 259 ? -23.508 -6.648 8.381 1.00 95.00 259 ILE A N 1
ATOM 2120 C CA . ILE A 1 259 ? -22.100 -6.888 8.720 1.00 95.00 259 ILE A CA 1
ATOM 2121 C C . ILE A 1 259 ? -21.990 -7.732 9.996 1.00 95.00 259 ILE A C 1
ATOM 2123 O O . ILE A 1 259 ? -21.289 -8.741 9.987 1.00 95.00 259 ILE A O 1
ATOM 2127 N N . CYS A 1 260 ? -22.712 -7.408 11.068 1.00 93.12 260 CYS A N 1
ATOM 2128 C CA . CYS A 1 260 ? -22.636 -8.163 12.325 1.00 93.12 260 CYS A CA 1
ATOM 2129 C C . CYS A 1 260 ? -23.192 -9.594 12.202 1.00 93.12 260 CYS A C 1
ATOM 2131 O O . CYS A 1 260 ? -22.667 -10.513 12.826 1.00 93.12 260 CYS A O 1
ATOM 2133 N N . ARG A 1 261 ? -24.213 -9.820 11.359 1.00 92.25 261 ARG A N 1
ATOM 2134 C CA . ARG A 1 261 ? -24.788 -11.158 11.092 1.00 92.25 261 ARG A CA 1
ATOM 2135 C C . ARG A 1 261 ? -24.026 -11.981 10.045 1.00 92.25 261 ARG A C 1
ATOM 2137 O O . ARG A 1 261 ? -24.411 -13.129 9.782 1.00 92.25 261 ARG A O 1
ATOM 2144 N N . SER A 1 262 ? -23.015 -11.396 9.408 1.00 93.31 262 SER A N 1
ATOM 2145 C CA . SER A 1 262 ? -22.195 -12.040 8.376 1.00 93.31 262 SER A CA 1
ATOM 2146 C C . SER A 1 262 ? -21.180 -13.032 8.965 1.00 93.31 262 SER A C 1
ATOM 2148 O O . SER A 1 262 ? -21.133 -13.269 10.171 1.00 93.31 262 SER A O 1
ATOM 2150 N N . LYS A 1 263 ? -20.316 -13.591 8.107 1.00 91.56 263 LYS A N 1
ATOM 2151 C CA . LYS A 1 263 ? -19.170 -14.410 8.535 1.00 91.56 263 LYS A CA 1
ATOM 2152 C C . LYS A 1 263 ? -17.937 -13.592 8.960 1.00 91.56 263 LYS A C 1
ATOM 2154 O O . LYS A 1 263 ? -16.858 -14.163 9.046 1.00 91.56 263 LYS A O 1
ATOM 2159 N N . LEU A 1 264 ? -18.074 -12.292 9.240 1.00 94.56 264 LEU A N 1
ATOM 2160 C CA . LEU A 1 264 ? -16.949 -11.417 9.594 1.00 94.56 264 LEU A CA 1
ATOM 2161 C C . LEU A 1 264 ? -16.131 -11.943 10.783 1.00 94.56 264 LEU A C 1
ATOM 2163 O O . LEU A 1 264 ? -14.939 -12.185 10.641 1.00 94.56 264 LEU A O 1
ATOM 2167 N N . LEU A 1 265 ? -16.771 -12.143 11.938 1.00 92.38 265 LEU A N 1
ATOM 2168 C CA . LEU A 1 265 ? -16.085 -12.624 13.141 1.00 92.38 265 LEU A CA 1
ATOM 2169 C C . LEU A 1 265 ? -15.445 -14.012 12.936 1.00 92.38 265 LEU A C 1
ATOM 2171 O O . LEU A 1 265 ? -14.260 -14.130 13.220 1.00 92.38 265 LEU A O 1
ATOM 2175 N N . PRO A 1 266 ? -16.137 -15.017 12.352 1.00 91.75 266 PRO A N 1
ATOM 2176 C CA . PRO A 1 266 ? -15.501 -16.286 11.990 1.00 91.75 266 PRO A CA 1
ATOM 2177 C C . PRO A 1 266 ? -14.269 -16.156 11.085 1.00 91.75 266 PRO A C 1
ATOM 2179 O O . PRO A 1 266 ? -13.311 -16.900 11.259 1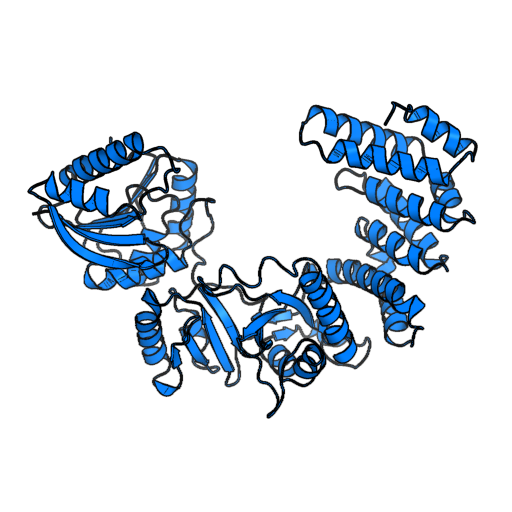.00 91.75 266 PRO A O 1
ATOM 2182 N N . ILE A 1 267 ? -14.276 -15.227 10.121 1.00 93.69 267 ILE A N 1
ATOM 2183 C CA . ILE A 1 267 ? -13.104 -14.971 9.270 1.00 93.69 267 ILE A CA 1
ATOM 2184 C C . ILE A 1 267 ? -11.949 -14.426 10.116 1.00 93.69 267 ILE A C 1
ATOM 2186 O O . ILE A 1 267 ? -10.825 -14.883 9.958 1.00 93.69 267 ILE A O 1
ATOM 2190 N N . LEU A 1 268 ? -12.215 -13.488 11.028 1.00 93.06 268 LEU A N 1
ATOM 2191 C CA . LEU A 1 268 ? -11.195 -12.920 11.915 1.00 93.06 268 LEU A CA 1
ATOM 2192 C C . LEU A 1 268 ? -10.629 -13.948 12.905 1.00 93.06 268 LEU A C 1
ATOM 2194 O O . LEU A 1 268 ? -9.418 -13.984 13.107 1.00 93.06 268 LEU A O 1
ATOM 2198 N N . ASP A 1 269 ? -11.488 -14.797 13.476 1.00 89.56 269 ASP A N 1
ATOM 2199 C CA . ASP A 1 269 ? -11.106 -15.895 14.378 1.00 89.56 269 ASP A CA 1
ATOM 2200 C C . ASP A 1 269 ? -10.200 -16.929 13.655 1.00 89.56 269 ASP A C 1
ATOM 2202 O O . ASP A 1 269 ? -9.324 -17.550 14.266 1.00 89.56 269 ASP A O 1
ATOM 2206 N N . GLU A 1 270 ? -10.368 -17.083 12.336 1.00 91.19 270 GLU A N 1
ATOM 2207 C CA . GLU A 1 270 ? -9.543 -17.948 11.486 1.00 91.19 270 GLU A CA 1
ATOM 2208 C C . GLU A 1 270 ? -8.200 -17.314 11.108 1.00 91.19 270 GLU A C 1
ATOM 2210 O O . GLU A 1 270 ? -7.157 -17.932 11.332 1.00 91.19 270 GLU A O 1
ATOM 2215 N N . ILE A 1 271 ? -8.214 -16.105 10.533 1.00 92.75 271 ILE A N 1
ATOM 2216 C CA . ILE A 1 271 ? -7.011 -15.499 9.934 1.00 92.75 271 ILE A CA 1
ATOM 2217 C C . ILE A 1 271 ? -6.054 -14.905 10.964 1.00 92.75 271 ILE A C 1
ATOM 2219 O O . ILE A 1 271 ? -4.910 -14.588 10.634 1.00 92.75 271 ILE A O 1
ATOM 2223 N N . TYR A 1 272 ? -6.512 -14.750 12.206 1.00 90.81 272 TYR A N 1
ATOM 2224 C CA . TYR A 1 272 ? -5.714 -14.232 13.301 1.00 90.81 272 TYR A CA 1
ATOM 2225 C C . TYR A 1 272 ? -5.550 -15.244 14.433 1.00 90.81 272 TYR A C 1
ATOM 2227 O O . TYR A 1 272 ? -6.482 -15.936 14.841 1.00 90.81 272 TYR A O 1
ATOM 2235 N N . ALA A 1 273 ? -4.335 -15.299 14.966 1.00 84.12 273 ALA A N 1
ATOM 2236 C CA . ALA A 1 273 ? -3.960 -16.092 16.124 1.00 84.12 273 ALA A CA 1
ATOM 2237 C C . ALA A 1 273 ? -3.545 -15.191 17.283 1.00 84.12 273 ALA A C 1
ATOM 2239 O O . ALA A 1 273 ? -3.200 -14.031 17.083 1.00 84.12 273 ALA A O 1
ATOM 2240 N N . ARG A 1 274 ? -3.588 -15.742 18.498 1.00 76.38 274 ARG A N 1
ATOM 2241 C CA . ARG A 1 274 ? -3.195 -15.056 19.730 1.00 76.38 274 ARG A CA 1
ATOM 2242 C C . ARG A 1 274 ? -2.232 -15.898 20.530 1.00 76.38 274 ARG A C 1
ATOM 2244 O O . ARG A 1 274 ? -2.387 -17.120 20.577 1.00 76.38 274 ARG A O 1
ATOM 2251 N N . ASN A 1 275 ? -1.304 -15.231 21.198 1.00 66.50 275 ASN A N 1
ATOM 2252 C CA . ASN A 1 275 ? -0.383 -15.876 22.120 1.00 66.50 275 ASN A CA 1
ATOM 2253 C C . ASN A 1 275 ? -1.135 -16.440 23.340 1.00 66.50 275 ASN A C 1
ATOM 2255 O O . ASN A 1 275 ? -2.158 -15.912 23.779 1.00 66.50 275 ASN A O 1
ATOM 2259 N N . GLU A 1 276 ? -0.640 -17.547 23.899 1.00 57.12 276 GLU A N 1
ATOM 2260 C CA . GLU A 1 276 ? -1.325 -18.263 24.986 1.00 57.12 276 GLU A CA 1
ATOM 2261 C C . GLU A 1 276 ? -1.408 -17.479 26.299 1.00 57.12 276 GLU A C 1
ATOM 2263 O O . GLU A 1 276 ? -2.347 -17.682 27.070 1.00 57.12 276 GLU A O 1
ATOM 2268 N N . ARG A 1 277 ? -0.462 -16.560 26.540 1.00 51.88 277 ARG A N 1
ATOM 2269 C CA . ARG A 1 277 ? -0.468 -15.676 27.715 1.00 51.88 277 ARG A CA 1
ATOM 2270 C C . ARG A 1 277 ? -1.701 -14.761 27.736 1.00 51.88 277 ARG A C 1
ATOM 2272 O O . ARG A 1 277 ? -2.282 -14.562 28.800 1.00 51.88 277 ARG A O 1
ATOM 2279 N N . ASP A 1 278 ? -2.176 -14.330 26.569 1.00 52.12 278 ASP A N 1
ATOM 2280 C CA . ASP A 1 278 ? -3.256 -13.341 26.429 1.00 52.12 278 ASP A CA 1
ATOM 2281 C C . ASP A 1 278 ? -4.653 -13.964 26.408 1.00 52.12 278 ASP A C 1
ATOM 2283 O O . ASP A 1 278 ? -5.640 -13.307 26.734 1.00 52.12 278 ASP A O 1
ATOM 2287 N N . LYS A 1 279 ? -4.747 -15.281 26.165 1.00 51.19 279 LYS A N 1
ATOM 2288 C CA . LYS A 1 279 ? -5.989 -16.047 26.390 1.00 51.19 279 LYS A CA 1
ATOM 2289 C C . LYS A 1 279 ? -6.484 -15.932 27.842 1.00 51.19 279 LYS A C 1
ATOM 2291 O O . LYS A 1 279 ? -7.665 -16.157 28.095 1.00 51.19 279 LYS A O 1
ATOM 2296 N N . ARG A 1 280 ? -5.594 -15.618 28.799 1.00 44.44 280 ARG A N 1
ATOM 2297 C CA . ARG A 1 280 ? -5.920 -15.465 30.229 1.00 44.44 280 ARG A CA 1
ATOM 2298 C C . ARG A 1 280 ? -6.365 -14.050 30.613 1.00 44.44 280 ARG A C 1
ATOM 2300 O O . ARG A 1 280 ? -7.151 -13.935 31.548 1.00 44.44 280 ARG A O 1
ATOM 2307 N N . GLN A 1 281 ? -5.894 -13.010 29.918 1.00 44.34 281 GLN A N 1
ATOM 2308 C CA . GLN A 1 281 ? -6.217 -11.608 30.231 1.00 44.34 281 GLN A CA 1
ATOM 2309 C C . GLN A 1 281 ? -7.554 -11.146 29.633 1.00 44.34 281 GLN A C 1
ATOM 2311 O O . GLN A 1 281 ? -8.166 -10.212 30.134 1.00 44.34 281 GLN A O 1
ATOM 2316 N N . GLU A 1 282 ? -8.086 -11.854 28.638 1.00 46.56 282 GLU A N 1
ATOM 2317 C CA . GLU A 1 282 ? -9.347 -11.501 27.972 1.00 46.56 282 GLU A CA 1
ATOM 2318 C C . GLU A 1 282 ? -10.631 -11.946 28.706 1.00 46.56 282 GLU A C 1
ATOM 2320 O O . GLU A 1 282 ? -11.705 -12.070 28.111 1.00 46.56 282 GLU A O 1
ATOM 2325 N N . LYS A 1 283 ? -10.560 -12.169 30.024 1.00 43.06 283 LYS A N 1
ATOM 2326 C CA . LYS A 1 283 ? -11.756 -12.361 30.861 1.00 43.06 283 LYS A CA 1
ATOM 2327 C C . LYS A 1 283 ? -12.341 -11.022 31.298 1.00 43.06 283 LYS A C 1
ATOM 2329 O O . LYS A 1 283 ? -12.516 -10.767 32.484 1.00 43.06 283 LYS A O 1
ATOM 2334 N N . VAL A 1 284 ? -12.661 -10.187 30.322 1.00 41.31 284 VAL A N 1
ATOM 2335 C CA . VAL A 1 284 ? -13.397 -8.952 30.545 1.00 41.31 284 VAL A CA 1
ATOM 2336 C C . VAL A 1 284 ? -14.554 -8.908 29.542 1.00 41.31 284 VAL A C 1
ATOM 2338 O O . VAL A 1 284 ? -14.353 -8.769 28.336 1.00 41.31 284 VAL A O 1
ATOM 2341 N N . GLY A 1 285 ? -15.776 -9.147 30.031 1.00 54.38 285 GLY A N 1
ATOM 2342 C CA . GLY A 1 285 ? -16.984 -9.337 29.217 1.00 54.38 285 GLY A CA 1
ATOM 2343 C C . GLY A 1 285 ? -17.192 -10.767 28.678 1.00 54.38 285 GLY A C 1
ATOM 2344 O O . GLY A 1 285 ? -16.787 -11.744 29.301 1.00 54.38 285 GLY A O 1
ATOM 2345 N N . THR A 1 286 ? -17.864 -10.888 27.519 1.00 42.25 286 THR A N 1
ATOM 2346 C CA . THR A 1 286 ? -18.508 -12.098 26.923 1.00 42.25 286 THR A CA 1
ATOM 2347 C C . THR A 1 286 ? -17.658 -13.374 26.711 1.00 42.25 286 THR A C 1
ATOM 2349 O O . THR A 1 286 ? -18.137 -14.332 26.098 1.00 42.25 286 THR A O 1
ATOM 2352 N N . GLY A 1 287 ? -16.408 -13.421 27.179 1.00 53.03 287 GLY A N 1
ATOM 2353 C CA . GLY A 1 287 ? -15.517 -14.583 27.078 1.00 53.03 287 GLY A CA 1
ATOM 2354 C C . GLY A 1 287 ? -15.035 -14.894 25.656 1.00 53.03 287 GLY A C 1
ATOM 2355 O O . GLY A 1 287 ? -14.587 -16.011 25.397 1.00 53.03 287 GLY A O 1
ATOM 2356 N N . LYS A 1 288 ? -15.158 -13.942 24.718 1.00 60.75 288 LYS A N 1
ATOM 2357 C CA . LYS A 1 288 ? -14.774 -14.094 23.306 1.00 60.75 288 LYS A CA 1
ATOM 2358 C C . LYS A 1 288 ? -13.874 -12.958 22.829 1.00 60.75 288 LYS A C 1
ATOM 2360 O O . LYS A 1 288 ? -14.053 -11.807 23.208 1.00 60.75 288 LYS A O 1
ATOM 2365 N N . ALA A 1 289 ? -13.004 -13.310 21.889 1.00 69.69 289 ALA A N 1
ATOM 2366 C CA . ALA A 1 289 ? -12.050 -12.442 21.217 1.00 69.69 289 ALA A CA 1
ATOM 2367 C C . ALA A 1 289 ? -12.637 -11.129 20.676 1.00 69.69 289 ALA A C 1
ATOM 2369 O O . ALA A 1 289 ? -13.605 -11.172 19.912 1.00 69.69 289 ALA A O 1
ATOM 2370 N N . SER A 1 290 ? -12.025 -9.984 20.987 1.00 81.75 290 SER A N 1
ATOM 2371 C CA . SER A 1 290 ? -12.331 -8.705 20.328 1.00 81.75 290 SER A CA 1
ATOM 2372 C C . SER A 1 290 ? -11.325 -8.333 19.221 1.00 81.75 290 SER A C 1
ATOM 2374 O O . SER A 1 290 ? -10.156 -8.731 19.252 1.00 81.75 290 SER A O 1
ATOM 2376 N N . TYR A 1 291 ? -11.788 -7.575 18.222 1.00 87.06 291 TYR A N 1
ATOM 2377 C CA . TYR A 1 291 ? -10.990 -7.084 17.096 1.00 87.06 291 TYR A CA 1
ATOM 2378 C C . TYR A 1 291 ? -11.197 -5.592 16.874 1.00 87.06 291 TYR A C 1
ATOM 2380 O O . TYR A 1 291 ? -12.324 -5.099 16.857 1.00 87.06 291 TYR A O 1
ATOM 2388 N N . ARG A 1 292 ? -10.108 -4.874 16.617 1.00 88.25 292 ARG A N 1
ATOM 2389 C CA . ARG A 1 292 ? -10.123 -3.448 16.298 1.00 88.25 292 ARG A CA 1
ATOM 2390 C C . ARG A 1 292 ? -10.346 -3.235 14.813 1.00 88.25 292 ARG A C 1
ATOM 2392 O O . ARG A 1 292 ? -9.616 -3.794 13.990 1.00 88.25 292 ARG A O 1
ATOM 2399 N N . PHE A 1 293 ? -11.303 -2.387 14.465 1.00 93.19 293 PHE A N 1
ATOM 2400 C CA . PHE A 1 293 ? -11.624 -2.092 13.076 1.00 93.19 293 PHE A CA 1
ATOM 2401 C C . PHE A 1 293 ? -11.771 -0.598 12.802 1.00 93.19 293 PHE A C 1
ATOM 2403 O O . PHE A 1 293 ? -11.956 0.213 13.707 1.00 93.19 293 PHE A O 1
ATOM 2410 N N . ARG A 1 294 ? -11.737 -0.254 11.516 1.00 93.81 294 ARG A N 1
ATOM 2411 C CA . ARG A 1 294 ? -12.267 1.005 10.984 1.00 93.81 294 ARG A CA 1
ATOM 2412 C C . ARG A 1 294 ? -13.181 0.715 9.803 1.00 93.81 294 ARG A C 1
ATOM 2414 O O . ARG A 1 294 ? -13.058 -0.327 9.159 1.00 93.81 294 ARG A O 1
ATOM 2421 N N . VAL A 1 295 ? -14.049 1.663 9.476 1.00 94.38 295 VAL A N 1
ATOM 2422 C CA . VAL A 1 295 ? -14.857 1.625 8.250 1.00 94.38 295 VAL A CA 1
ATOM 2423 C C . VAL A 1 295 ? -14.347 2.686 7.289 1.00 94.38 295 VAL A C 1
ATOM 2425 O O . VAL A 1 295 ? -13.999 3.794 7.699 1.00 94.38 295 VAL A O 1
ATOM 2428 N N . SER A 1 296 ? -14.265 2.361 6.004 1.00 92.25 296 SER A N 1
ATOM 2429 C CA . SER A 1 296 ? -13.822 3.301 4.977 1.00 92.25 296 SER A CA 1
ATOM 2430 C C . SER A 1 296 ? -14.501 3.051 3.642 1.00 92.25 296 SER A C 1
ATOM 2432 O O . SER A 1 296 ? -14.922 1.939 3.320 1.00 92.25 296 SER A O 1
ATOM 2434 N N . TRP A 1 297 ? -14.607 4.110 2.847 1.00 90.69 297 TRP A N 1
ATOM 2435 C CA . TRP A 1 297 ? -15.046 3.990 1.468 1.00 90.69 297 TRP A CA 1
ATOM 2436 C C . TRP A 1 297 ? -13.960 3.341 0.628 1.00 90.69 297 TRP A C 1
ATOM 2438 O O . TRP A 1 297 ? -12.785 3.713 0.673 1.00 90.69 297 TRP A O 1
ATOM 2448 N N . MET A 1 298 ? -14.370 2.380 -0.184 1.00 88.31 298 MET A N 1
ATOM 2449 C CA . MET A 1 298 ? -13.499 1.784 -1.168 1.00 88.31 298 MET A CA 1
ATOM 2450 C C . MET A 1 298 ? -13.343 2.739 -2.349 1.00 88.31 298 MET A C 1
ATOM 2452 O O . MET A 1 298 ? -14.332 3.131 -2.965 1.00 88.31 298 MET A O 1
ATOM 2456 N N . LYS A 1 299 ? -12.098 3.092 -2.693 1.00 81.12 299 LYS A N 1
ATOM 2457 C CA . LYS A 1 299 ? -11.833 4.000 -3.819 1.00 81.12 299 LYS A CA 1
ATOM 2458 C C . LYS A 1 299 ? -12.468 3.459 -5.113 1.00 81.12 299 LYS A C 1
ATOM 2460 O O . LYS A 1 299 ? -12.235 2.278 -5.431 1.00 81.12 299 LYS A O 1
ATOM 2465 N N . PRO A 1 300 ? -13.213 4.293 -5.864 1.00 68.19 300 PRO A N 1
ATOM 2466 C CA . PRO A 1 300 ? -13.848 3.880 -7.108 1.00 68.19 300 PRO A CA 1
ATOM 2467 C C . PRO A 1 300 ? -12.800 3.524 -8.171 1.00 68.19 300 PRO A C 1
ATOM 2469 O O . PRO A 1 300 ? -11.684 4.053 -8.188 1.00 68.19 300 PRO A O 1
ATOM 2472 N N . VAL A 1 301 ? -13.159 2.615 -9.078 1.00 60.38 301 VAL A N 1
ATOM 2473 C CA . VAL A 1 301 ? -12.359 2.316 -10.276 1.00 60.38 301 VAL A CA 1
ATOM 2474 C C . VAL A 1 301 ? -12.633 3.437 -11.291 1.00 60.38 301 VAL A C 1
ATOM 2476 O O . VAL A 1 301 ? -13.787 3.762 -11.541 1.00 60.38 301 VAL A O 1
ATOM 2479 N N . ARG A 1 302 ? -11.590 4.113 -11.797 1.00 55.56 302 ARG A N 1
ATOM 2480 C CA . ARG A 1 302 ? -11.681 5.405 -12.521 1.00 55.56 302 ARG A CA 1
ATOM 2481 C C . ARG A 1 302 ? -12.757 5.452 -13.635 1.00 55.56 302 ARG A C 1
ATOM 2483 O O . ARG A 1 302 ? -12.879 4.525 -14.426 1.00 55.56 302 ARG A O 1
ATOM 2490 N N . LYS A 1 303 ? -13.385 6.642 -13.740 1.00 43.59 303 LYS A N 1
ATOM 2491 C CA . LYS A 1 303 ? -14.514 7.109 -14.591 1.00 43.59 303 LYS A CA 1
ATOM 2492 C C . LYS A 1 303 ? -15.951 6.818 -14.102 1.00 43.59 303 LYS A C 1
ATOM 2494 O O . LYS A 1 303 ? -16.862 6.696 -14.905 1.00 43.59 303 LYS A O 1
ATOM 2499 N N . GLU A 1 304 ? -16.180 6.916 -12.794 1.00 45.88 304 GLU A N 1
ATOM 2500 C CA . GLU A 1 304 ? -17.433 7.474 -12.228 1.00 45.88 304 GLU A CA 1
ATOM 2501 C C . GLU A 1 304 ? -17.185 8.882 -11.635 1.00 45.88 304 GLU A C 1
ATOM 2503 O O . GLU A 1 304 ? -17.872 9.348 -10.734 1.00 45.88 304 GLU A O 1
ATOM 2508 N N . LYS A 1 305 ? -16.181 9.594 -12.172 1.00 49.06 305 LYS A N 1
ATOM 2509 C CA . LYS A 1 305 ? -15.988 11.032 -11.944 1.00 49.06 305 LYS A CA 1
ATOM 2510 C C . LYS A 1 305 ? -17.133 11.783 -12.630 1.00 49.06 305 LYS A C 1
ATOM 2512 O O . LYS A 1 305 ? -17.064 11.915 -13.851 1.00 49.06 305 LYS A O 1
ATOM 2517 N N . LYS A 1 306 ? -18.142 12.217 -11.858 1.00 39.16 306 LYS A N 1
ATOM 2518 C CA . LYS A 1 306 ? -18.918 13.482 -11.997 1.00 39.16 306 LYS A CA 1
ATOM 2519 C C . LYS A 1 306 ? -20.368 13.483 -11.478 1.00 39.16 306 LYS A C 1
ATOM 2521 O O . LYS A 1 306 ? -21.037 14.486 -11.678 1.00 39.16 306 LYS A O 1
ATOM 2526 N N . ARG A 1 307 ? -20.899 12.440 -10.822 1.00 38.72 307 ARG A N 1
ATOM 2527 C CA . ARG A 1 307 ? -22.322 12.492 -10.393 1.00 38.72 307 ARG A CA 1
ATOM 2528 C C . ARG A 1 307 ? -22.644 12.198 -8.929 1.00 38.72 307 ARG A C 1
ATOM 2530 O O . ARG A 1 307 ? -23.811 12.249 -8.580 1.00 38.72 307 ARG A O 1
ATOM 2537 N N . ALA A 1 308 ? -21.647 11.930 -8.087 1.00 42.19 308 ALA A N 1
ATOM 2538 C CA . ALA A 1 308 ? -21.863 11.705 -6.650 1.00 42.19 308 ALA A CA 1
ATOM 2539 C C . ALA A 1 308 ? -20.977 12.571 -5.735 1.00 42.19 308 ALA A C 1
ATOM 2541 O O . ALA A 1 308 ? -21.280 12.706 -4.557 1.00 42.19 308 ALA A O 1
ATOM 2542 N N . GLU A 1 309 ? -19.903 13.169 -6.264 1.00 41.75 309 GLU A N 1
ATOM 2543 C CA . GLU A 1 309 ? -18.915 13.914 -5.464 1.00 41.75 309 GLU A CA 1
ATOM 2544 C C . GLU A 1 309 ? -19.367 15.347 -5.105 1.00 41.75 309 GLU A C 1
ATOM 2546 O O . GLU A 1 309 ? -18.759 15.953 -4.237 1.00 41.75 309 GLU A O 1
ATOM 2551 N N . GLU A 1 310 ? -20.447 15.883 -5.691 1.00 41.62 310 GLU A N 1
ATOM 2552 C CA . GLU A 1 310 ? -20.841 17.295 -5.490 1.00 41.62 310 GLU A CA 1
ATOM 2553 C C . GLU A 1 310 ? -22.067 17.525 -4.582 1.00 41.62 310 GLU A C 1
ATOM 2555 O O . GLU A 1 310 ? -22.345 18.673 -4.255 1.00 41.62 310 GLU A O 1
ATOM 2560 N N . GLU A 1 311 ? -22.767 16.491 -4.085 1.00 41.56 311 GLU A N 1
ATOM 2561 C CA . GLU A 1 311 ? -23.984 16.718 -3.268 1.00 41.56 311 GLU A CA 1
ATOM 2562 C C . GLU A 1 311 ? -23.935 16.266 -1.796 1.00 41.56 311 GLU A C 1
ATOM 2564 O O . GLU A 1 311 ? -24.818 16.662 -1.037 1.00 41.56 311 GLU A O 1
ATOM 2569 N N . GLN A 1 312 ? -22.949 15.492 -1.314 1.00 45.62 312 GLN A N 1
ATOM 2570 C CA . GLN A 1 312 ? -23.063 14.879 0.032 1.00 45.62 312 GLN A CA 1
ATOM 2571 C C . GLN A 1 312 ? -21.760 14.691 0.843 1.00 45.62 312 GLN A C 1
ATOM 2573 O O . GLN A 1 312 ? -21.729 13.863 1.756 1.00 45.62 312 GLN A O 1
ATOM 2578 N N . GLU A 1 313 ? -20.706 15.491 0.637 1.00 44.81 313 GLU A N 1
ATOM 2579 C CA . GLU A 1 313 ? -19.441 15.354 1.403 1.00 44.81 313 GLU A CA 1
ATOM 2580 C C . GLU A 1 313 ? -19.593 15.499 2.941 1.00 44.81 313 GLU A C 1
ATOM 2582 O O . GLU A 1 313 ? -18.801 14.941 3.703 1.00 44.81 313 GLU A O 1
ATOM 2587 N N . GLY A 1 314 ? -20.663 16.134 3.438 1.00 46.38 314 GLY A N 1
ATOM 2588 C CA . GLY A 1 314 ? -21.009 16.148 4.872 1.00 46.38 314 GLY A CA 1
ATOM 2589 C C . GLY A 1 314 ? -21.822 14.934 5.365 1.00 46.38 314 GLY A C 1
ATOM 2590 O O . GLY A 1 314 ? -21.671 14.491 6.511 1.00 46.38 314 GLY A O 1
ATOM 2591 N N . SER A 1 315 ? -22.672 14.364 4.504 1.00 55.91 315 SER A N 1
ATOM 2592 C CA . SER A 1 315 ? -23.573 13.239 4.819 1.00 55.91 315 SER A CA 1
ATOM 2593 C C . SER A 1 315 ? -22.836 11.896 4.848 1.00 55.91 315 SER A C 1
ATOM 2595 O O . SER A 1 315 ? -23.177 11.016 5.637 1.00 55.91 315 SER A O 1
ATOM 2597 N N . ASP A 1 316 ? -21.805 11.719 4.023 1.00 71.75 316 ASP A N 1
ATOM 2598 C CA . ASP A 1 316 ? -21.120 10.427 3.911 1.00 71.75 316 ASP A CA 1
ATOM 2599 C C . ASP A 1 316 ? -20.113 10.184 5.040 1.00 71.75 316 ASP A C 1
ATOM 2601 O O . ASP A 1 316 ? -20.044 9.083 5.590 1.00 71.75 316 ASP A O 1
ATOM 2605 N N . ALA A 1 317 ? -19.371 11.211 5.463 1.00 75.56 317 ALA A N 1
ATOM 2606 C CA . ALA A 1 317 ? -18.443 11.096 6.590 1.00 75.56 317 ALA A CA 1
ATOM 2607 C C . ALA A 1 317 ? -19.167 10.970 7.944 1.00 75.56 317 ALA A C 1
ATOM 2609 O O . ALA A 1 317 ? -18.665 10.336 8.878 1.00 75.56 317 ALA A O 1
ATOM 2610 N N . SER A 1 318 ? -20.342 11.589 8.089 1.00 82.38 318 SER A N 1
ATOM 2611 C CA . SER A 1 318 ? -21.195 11.412 9.272 1.00 82.38 318 SER A CA 1
ATOM 2612 C C . SER A 1 318 ? -21.826 10.018 9.300 1.00 82.38 318 SER A C 1
ATOM 2614 O O . SER A 1 318 ? -21.782 9.362 10.343 1.00 82.38 318 SER A O 1
ATOM 2616 N N . TRP A 1 319 ? -22.301 9.511 8.158 1.00 87.50 319 TRP A N 1
ATOM 2617 C CA . TRP A 1 319 ? -22.851 8.159 8.065 1.00 87.50 319 TRP A CA 1
ATOM 2618 C C . TRP A 1 319 ? -21.808 7.065 8.339 1.00 87.50 319 TRP A C 1
ATOM 2620 O O . TRP A 1 319 ? -22.097 6.151 9.104 1.00 87.50 319 TRP A O 1
ATOM 2630 N N . ILE A 1 320 ? -20.576 7.172 7.823 1.00 89.94 320 ILE A N 1
ATOM 2631 C CA . ILE A 1 320 ? -19.500 6.205 8.127 1.00 89.94 320 ILE A CA 1
ATOM 2632 C C . ILE A 1 320 ? -19.198 6.145 9.630 1.00 89.94 320 ILE A C 1
ATOM 2634 O O . ILE A 1 320 ? -19.023 5.058 10.184 1.00 89.94 320 ILE A O 1
ATOM 2638 N N . ARG A 1 321 ? -19.173 7.300 10.310 1.00 87.31 321 ARG A N 1
ATOM 2639 C CA . ARG A 1 321 ? -18.977 7.364 11.768 1.00 87.31 321 ARG A CA 1
ATOM 2640 C C . ARG A 1 321 ? -20.124 6.695 12.523 1.00 87.31 321 ARG A C 1
ATOM 2642 O O . ARG A 1 321 ? -19.870 5.946 13.465 1.00 87.31 321 ARG A O 1
ATOM 2649 N N . LEU A 1 322 ? -21.364 6.934 12.094 1.00 89.56 322 LEU A N 1
ATOM 2650 C CA . LEU A 1 322 ? -22.542 6.286 12.667 1.00 89.56 322 LEU A CA 1
ATOM 2651 C C . LEU A 1 322 ? -22.516 4.769 12.441 1.00 89.56 322 LEU A C 1
ATOM 2653 O O . LEU A 1 322 ? -22.737 4.012 13.381 1.00 89.56 322 LEU A O 1
ATOM 2657 N N . LEU A 1 323 ? -22.198 4.323 11.225 1.00 93.31 323 LEU A N 1
ATOM 2658 C CA . LEU A 1 323 ? -22.096 2.910 10.875 1.00 93.31 323 LEU A CA 1
ATOM 2659 C C . LEU A 1 323 ? -21.041 2.197 11.726 1.00 93.31 323 LEU A C 1
ATOM 2661 O O . LEU A 1 323 ? -21.311 1.120 12.249 1.00 93.31 323 LEU A O 1
ATOM 2665 N N . ALA A 1 324 ? -19.862 2.796 11.904 1.00 92.50 324 ALA A N 1
ATOM 2666 C CA . ALA A 1 324 ? -18.820 2.225 12.751 1.00 92.50 324 ALA A CA 1
ATOM 2667 C C . ALA A 1 324 ? -19.294 2.066 14.208 1.00 92.50 324 ALA A C 1
ATOM 2669 O O . ALA A 1 324 ? -19.125 0.999 14.791 1.00 92.50 324 ALA A O 1
ATOM 2670 N N . ALA A 1 325 ? -19.970 3.077 14.768 1.00 88.31 325 ALA A N 1
ATOM 2671 C CA . ALA A 1 325 ? -20.551 2.983 16.109 1.00 88.31 325 ALA A CA 1
ATOM 2672 C C . ALA A 1 325 ? -21.628 1.883 16.210 1.00 88.31 325 ALA A C 1
ATOM 2674 O O . ALA A 1 325 ? -21.651 1.128 17.177 1.00 88.31 325 ALA A O 1
ATOM 2675 N N . GLN A 1 326 ? -22.491 1.753 15.196 1.00 92.56 326 GLN A N 1
ATOM 2676 C CA . GLN A 1 326 ? -23.528 0.719 15.161 1.00 92.56 326 GLN A CA 1
ATOM 2677 C C . GLN A 1 326 ? -22.956 -0.697 15.029 1.00 92.56 326 GLN A C 1
ATOM 2679 O O . GLN A 1 326 ? -23.495 -1.615 15.640 1.00 92.56 326 GLN A O 1
ATOM 2684 N N . ILE A 1 327 ? -21.895 -0.895 14.235 1.00 94.81 327 ILE A N 1
ATOM 2685 C CA . ILE A 1 327 ? -21.212 -2.194 14.116 1.00 94.81 327 ILE A CA 1
ATOM 2686 C C . ILE A 1 327 ? -20.633 -2.601 15.469 1.00 94.81 327 ILE A C 1
ATOM 2688 O O . ILE A 1 327 ? -20.800 -3.744 15.887 1.00 94.81 327 ILE A O 1
ATOM 2692 N N . GLU A 1 328 ? -19.982 -1.669 16.162 1.00 90.44 328 GLU A N 1
ATOM 2693 C CA . GLU A 1 328 ? -19.405 -1.933 17.476 1.00 90.44 328 GLU A CA 1
ATOM 2694 C C . GLU A 1 328 ? -20.478 -2.361 18.488 1.00 90.44 328 GLU A C 1
ATOM 2696 O O . GLU A 1 328 ? -20.359 -3.428 19.094 1.00 90.44 328 GLU A O 1
ATOM 2701 N N . GLU A 1 329 ? -21.558 -1.585 18.603 1.00 86.94 329 GLU A N 1
ATOM 2702 C CA . GLU A 1 329 ? -22.685 -1.863 19.501 1.00 86.94 329 GLU A CA 1
ATOM 2703 C C . GLU A 1 329 ? -23.351 -3.212 19.177 1.00 86.94 329 GLU A C 1
ATOM 2705 O O . GLU A 1 329 ? -23.453 -4.086 20.035 1.00 86.94 329 GLU A O 1
ATOM 2710 N N . LYS A 1 330 ? -23.713 -3.449 17.909 1.00 91.12 330 LYS A N 1
ATOM 2711 C CA . LYS A 1 330 ? -24.382 -4.687 17.466 1.00 91.12 330 LYS A CA 1
ATOM 2712 C C . LYS A 1 330 ? -23.490 -5.924 17.495 1.00 91.12 330 LYS A C 1
ATOM 2714 O O . LYS A 1 330 ? -23.994 -7.045 17.473 1.00 91.12 330 LYS A O 1
ATOM 2719 N N . SER A 1 331 ? -22.172 -5.745 17.517 1.00 88.69 331 SER A N 1
ATOM 2720 C CA . SER A 1 331 ? -21.222 -6.843 17.705 1.00 88.69 331 SER A CA 1
ATOM 2721 C C . SER A 1 331 ? -21.051 -7.247 19.172 1.00 88.69 331 SER A C 1
ATOM 2723 O O . SER A 1 331 ? -20.238 -8.129 19.449 1.00 88.69 331 SER A O 1
ATOM 2725 N N . ASN A 1 332 ? -21.771 -6.608 20.105 1.00 84.44 332 ASN A N 1
ATOM 2726 C CA . ASN A 1 332 ? -21.549 -6.722 21.547 1.00 84.44 332 ASN A CA 1
ATOM 2727 C C . ASN A 1 332 ? -20.075 -6.475 21.906 1.00 84.44 332 ASN A C 1
ATOM 2729 O O . ASN A 1 332 ? -19.467 -7.243 22.651 1.00 84.44 332 ASN A O 1
ATOM 2733 N N . HIS A 1 333 ? -19.481 -5.442 21.301 1.00 81.06 333 HIS A N 1
ATOM 2734 C CA . HIS A 1 333 ? -18.081 -5.057 21.502 1.00 81.06 333 HIS A CA 1
ATOM 2735 C C . HIS A 1 333 ? -17.037 -6.120 21.117 1.00 81.06 333 HIS A C 1
ATOM 2737 O O . HIS A 1 333 ? -15.864 -5.981 21.458 1.00 81.06 333 HIS A O 1
ATOM 2743 N N . ARG A 1 334 ? -17.411 -7.138 20.323 1.00 85.88 334 ARG A N 1
ATOM 2744 C CA . ARG A 1 334 ? -16.430 -8.006 19.644 1.00 85.88 334 ARG A CA 1
ATOM 2745 C C . ARG A 1 334 ? -15.696 -7.295 18.507 1.00 85.88 334 ARG A C 1
ATOM 2747 O O . ARG A 1 334 ? -14.608 -7.718 18.130 1.00 85.88 334 ARG A O 1
ATOM 2754 N N . LEU A 1 335 ? -16.279 -6.241 17.946 1.00 89.94 335 LEU A N 1
ATOM 2755 C CA . LEU A 1 335 ? -15.636 -5.330 17.006 1.00 89.94 335 LEU A CA 1
ATOM 2756 C C . LEU A 1 335 ? -15.546 -3.962 17.682 1.00 89.94 335 LEU A C 1
ATOM 2758 O O . LEU A 1 335 ? -16.575 -3.403 18.034 1.00 89.94 335 LEU A O 1
ATOM 2762 N N . ILE A 1 336 ? -14.343 -3.422 17.861 1.00 85.50 336 ILE A N 1
ATOM 2763 C CA . ILE A 1 336 ? -14.094 -2.144 18.546 1.00 85.50 336 ILE A CA 1
ATOM 2764 C C . ILE A 1 336 ? -13.617 -1.121 17.513 1.00 85.50 336 ILE A C 1
ATOM 2766 O O . ILE A 1 336 ? -12.653 -1.374 16.785 1.00 85.50 336 ILE A O 1
ATOM 2770 N N . ASN A 1 337 ? -14.292 0.021 17.402 1.00 87.19 337 ASN A N 1
ATOM 2771 C CA . ASN A 1 337 ? -13.968 1.034 16.403 1.00 87.19 337 ASN A CA 1
ATOM 2772 C C . ASN A 1 337 ? -12.735 1.853 16.822 1.00 87.19 337 ASN A C 1
ATOM 2774 O O . ASN A 1 337 ? -12.827 2.761 17.646 1.00 87.19 337 ASN A O 1
ATOM 2778 N N . VAL A 1 338 ? -11.583 1.577 16.204 1.00 80.69 338 VAL A N 1
ATOM 2779 C CA . VAL A 1 338 ? -10.300 2.229 16.514 1.00 80.69 338 VAL A CA 1
ATOM 2780 C C . VAL A 1 338 ? -9.634 2.720 15.220 1.00 80.69 338 VAL A C 1
ATOM 2782 O O . VAL A 1 338 ? -8.798 2.025 14.641 1.00 80.69 338 VAL A O 1
ATOM 2785 N N . PRO A 1 339 ? -9.950 3.936 14.735 1.00 72.44 339 PRO A N 1
ATOM 2786 C CA . PRO A 1 339 ? -9.507 4.405 13.418 1.00 72.44 339 PRO A CA 1
ATOM 2787 C C . PRO A 1 339 ? -7.990 4.615 13.286 1.00 72.44 339 PRO A C 1
ATOM 2789 O O . PRO A 1 339 ? -7.478 4.590 12.165 1.00 72.44 339 PRO A O 1
ATOM 2792 N N . GLY A 1 340 ? -7.279 4.817 14.401 1.00 68.94 340 GLY A N 1
ATOM 2793 C CA . GLY A 1 340 ? -5.831 5.056 14.418 1.00 68.94 340 GLY A CA 1
ATOM 2794 C C . GLY A 1 340 ? -4.965 3.795 14.482 1.00 68.94 340 GLY A C 1
ATOM 2795 O O . GLY A 1 340 ? -3.816 3.842 14.061 1.00 68.94 340 GLY A O 1
ATOM 2796 N N . ASN A 1 341 ? -5.497 2.675 14.984 1.00 74.12 341 ASN A N 1
ATOM 2797 C CA . ASN A 1 341 ? -4.755 1.420 15.127 1.00 74.12 341 ASN A CA 1
ATOM 2798 C C . ASN A 1 341 ? -5.698 0.210 15.038 1.00 74.12 341 ASN A C 1
ATOM 2800 O O . ASN A 1 341 ? -6.069 -0.409 16.038 1.00 74.12 341 ASN A O 1
ATOM 2804 N N . TYR A 1 342 ? -6.138 -0.072 13.818 1.00 85.88 342 TYR A N 1
ATOM 2805 C CA . TYR A 1 342 ? -7.091 -1.125 13.495 1.00 85.88 342 TYR A CA 1
ATOM 2806 C C . TYR A 1 342 ? -6.368 -2.362 12.955 1.00 85.88 342 TYR A C 1
ATOM 2808 O O . TYR A 1 342 ? -5.420 -2.260 12.179 1.00 85.88 342 TYR A O 1
ATOM 2816 N N . GLN A 1 343 ? -6.872 -3.545 13.301 1.00 89.25 343 GLN A N 1
ATOM 2817 C CA . GLN A 1 343 ? -6.432 -4.833 12.746 1.00 89.25 343 GLN A CA 1
ATOM 2818 C C . GLN A 1 343 ? -7.184 -5.173 11.453 1.00 89.25 343 GLN A C 1
ATOM 2820 O O . GLN A 1 343 ? -6.785 -6.061 10.699 1.00 89.25 343 GLN A O 1
ATOM 2825 N N . LEU A 1 344 ? -8.296 -4.485 11.209 1.00 93.12 344 LEU A N 1
ATOM 2826 C CA . LEU A 1 344 ? -9.174 -4.710 10.078 1.00 93.12 344 LEU A CA 1
ATOM 2827 C C . LEU A 1 344 ? -9.703 -3.383 9.537 1.00 93.12 344 LEU A C 1
ATOM 2829 O O . LEU A 1 344 ? -10.295 -2.594 10.270 1.00 93.12 344 LEU A O 1
ATOM 2833 N N . GLU A 1 345 ? -9.583 -3.165 8.237 1.00 95.50 345 GLU A N 1
ATOM 2834 C CA . GLU A 1 345 ? -10.364 -2.134 7.558 1.00 95.50 345 GLU A CA 1
ATOM 2835 C C . GLU A 1 345 ? -11.540 -2.774 6.812 1.00 95.50 345 GLU A C 1
ATOM 2837 O O . GLU A 1 345 ? -11.371 -3.659 5.970 1.00 95.50 345 GLU A O 1
ATOM 2842 N N . ILE A 1 346 ? -12.752 -2.325 7.145 1.00 96.56 346 ILE A N 1
ATOM 2843 C CA . ILE A 1 346 ? -13.994 -2.688 6.463 1.00 96.56 346 ILE A CA 1
ATOM 2844 C C . ILE A 1 346 ? -14.219 -1.672 5.343 1.00 96.56 346 ILE A C 1
ATOM 2846 O O . ILE A 1 346 ? -14.511 -0.501 5.595 1.00 96.56 346 ILE A O 1
ATOM 2850 N N . LEU A 1 347 ? -14.093 -2.126 4.100 1.00 95.00 347 LEU A N 1
ATOM 2851 C CA . LEU A 1 347 ? -14.198 -1.303 2.901 1.00 95.00 347 LEU A CA 1
ATOM 2852 C C . LEU A 1 347 ? -15.579 -1.439 2.259 1.00 95.00 347 LEU A C 1
ATOM 2854 O O . LEU A 1 347 ? -15.998 -2.537 1.886 1.00 95.00 347 LEU A O 1
ATOM 2858 N N . LEU A 1 348 ? -16.265 -0.313 2.075 1.00 92.94 348 LEU A N 1
ATOM 2859 C CA . LEU A 1 348 ? -17.561 -0.242 1.401 1.00 92.94 348 LEU A CA 1
ATOM 2860 C C . LEU A 1 348 ? -17.396 0.178 -0.054 1.00 92.94 348 LEU A C 1
ATOM 2862 O O . LEU A 1 348 ? -16.955 1.286 -0.345 1.00 92.94 348 LEU A O 1
ATOM 2866 N N . ALA A 1 349 ? -17.796 -0.690 -0.976 1.00 89.25 349 ALA A N 1
ATOM 2867 C CA . ALA A 1 349 ? -17.887 -0.372 -2.393 1.00 89.25 349 ALA A CA 1
ATOM 2868 C C . ALA A 1 349 ? -19.350 -0.173 -2.787 1.00 89.25 349 ALA A C 1
ATOM 2870 O O . ALA A 1 349 ? -20.141 -1.118 -2.726 1.00 89.25 349 ALA A O 1
ATOM 2871 N N . ALA A 1 350 ? -19.698 1.045 -3.197 1.00 86.75 350 ALA A N 1
ATOM 2872 C CA . ALA A 1 350 ? -21.022 1.354 -3.716 1.00 86.75 350 ALA A CA 1
ATOM 2873 C C . ALA A 1 350 ? -21.317 0.555 -4.992 1.00 86.75 350 ALA A C 1
ATOM 2875 O O . ALA A 1 350 ? -20.440 0.318 -5.829 1.00 86.75 350 ALA A O 1
ATOM 2876 N N . LYS A 1 351 ? -22.567 0.125 -5.125 1.00 84.19 351 LYS A N 1
ATOM 2877 C CA . LYS A 1 351 ? -23.129 -0.447 -6.342 1.00 84.19 351 LYS A CA 1
ATOM 2878 C C . LYS A 1 351 ? -24.128 0.535 -6.948 1.00 84.19 351 LYS A C 1
ATOM 2880 O O . LYS A 1 351 ? -24.639 1.429 -6.281 1.00 84.19 351 LYS A O 1
ATOM 2885 N N . ARG A 1 352 ? -24.447 0.317 -8.225 1.00 79.75 352 ARG A N 1
ATOM 2886 C CA . ARG A 1 352 ? -25.396 1.148 -8.983 1.00 79.75 352 ARG A CA 1
ATOM 2887 C C . ARG A 1 352 ? -26.827 1.105 -8.441 1.00 79.75 352 ARG A C 1
ATOM 2889 O O . ARG A 1 352 ? -27.576 2.038 -8.676 1.00 79.75 352 ARG A O 1
ATOM 2896 N N . ASP A 1 353 ? -27.193 0.043 -7.728 1.00 82.19 353 ASP A N 1
ATOM 2897 C CA . ASP A 1 353 ? -28.518 -0.149 -7.122 1.00 82.19 353 ASP A CA 1
ATOM 2898 C C . ASP A 1 353 ? -28.675 0.561 -5.759 1.00 82.19 353 ASP A C 1
ATOM 2900 O O . ASP A 1 353 ? -29.655 0.335 -5.057 1.00 82.19 353 ASP A O 1
ATOM 2904 N N . GLY A 1 354 ? -27.702 1.389 -5.355 1.00 80.81 354 GLY A N 1
ATOM 2905 C CA . GLY A 1 354 ? -27.695 2.075 -4.059 1.00 80.81 354 GLY A CA 1
ATOM 2906 C C . GLY A 1 354 ? -27.270 1.192 -2.879 1.00 80.81 354 GLY A C 1
ATOM 2907 O O . GLY A 1 354 ? -27.190 1.677 -1.751 1.00 80.81 354 GLY A O 1
ATOM 2908 N N . THR A 1 355 ? -26.961 -0.086 -3.122 1.00 88.44 355 THR A N 1
ATOM 2909 C CA . THR A 1 355 ? -26.444 -1.014 -2.109 1.00 88.44 355 THR A CA 1
ATOM 2910 C C . THR A 1 355 ? -24.917 -1.012 -2.087 1.00 88.44 355 THR A C 1
ATOM 2912 O O . THR A 1 355 ? -24.243 -0.473 -2.965 1.00 88.44 355 THR A O 1
ATOM 2915 N N . TYR A 1 356 ? -24.343 -1.671 -1.088 1.00 89.75 356 TYR A N 1
ATOM 2916 C CA . TYR A 1 356 ? -22.908 -1.762 -0.888 1.00 89.75 356 TYR A CA 1
ATOM 2917 C C . TYR A 1 356 ? -22.429 -3.210 -0.983 1.00 89.75 356 TYR A C 1
ATOM 2919 O O . TYR A 1 356 ? -23.137 -4.177 -0.684 1.00 89.75 356 TYR A O 1
ATOM 2927 N N . ARG A 1 357 ? -21.184 -3.376 -1.417 1.00 90.38 357 ARG A N 1
ATOM 2928 C CA . ARG A 1 357 ? -20.407 -4.598 -1.227 1.00 90.38 357 ARG A CA 1
ATOM 2929 C C . ARG A 1 357 ? -19.339 -4.322 -0.178 1.00 90.38 357 ARG A C 1
ATOM 2931 O O . ARG A 1 357 ? -18.691 -3.282 -0.235 1.00 90.38 357 ARG A O 1
ATOM 2938 N N . VAL A 1 358 ? -19.157 -5.259 0.746 1.00 93.88 358 VAL A N 1
ATOM 2939 C CA . VAL A 1 358 ? -18.160 -5.149 1.811 1.00 93.88 358 VAL A CA 1
ATOM 2940 C C . VAL A 1 358 ? -16.945 -6.000 1.478 1.00 93.88 358 VAL A C 1
ATOM 2942 O O . VAL A 1 358 ? -17.077 -7.174 1.119 1.00 93.88 358 VAL A O 1
ATOM 2945 N N . TYR A 1 359 ? -15.777 -5.393 1.633 1.00 95.62 359 TYR A N 1
ATOM 2946 C CA . TYR A 1 359 ? -14.483 -6.046 1.563 1.00 95.62 359 TYR A CA 1
ATOM 2947 C C . TYR A 1 359 ? -13.743 -5.865 2.881 1.00 95.62 359 TYR A C 1
ATOM 2949 O O . TYR A 1 359 ? -13.974 -4.890 3.596 1.00 95.62 359 TYR A O 1
ATOM 2957 N N . LEU A 1 360 ? -12.854 -6.797 3.196 1.00 97.06 360 LEU A N 1
ATOM 2958 C CA . LEU A 1 360 ? -12.050 -6.757 4.409 1.00 97.06 360 LEU A CA 1
ATOM 2959 C C . LEU A 1 360 ? -10.574 -6.673 4.033 1.00 97.06 360 LEU A C 1
ATOM 2961 O O . LEU A 1 360 ? -10.076 -7.533 3.302 1.00 97.06 360 LEU A O 1
ATOM 2965 N N . LYS A 1 361 ? -9.882 -5.656 4.545 1.00 95.94 361 LYS A N 1
ATOM 2966 C CA . LYS A 1 361 ? -8.430 -5.525 4.432 1.00 95.94 361 LYS A CA 1
ATOM 2967 C C . LYS A 1 361 ? -7.788 -5.886 5.779 1.00 95.94 361 LYS A C 1
ATOM 2969 O O . LYS A 1 361 ? -8.011 -5.158 6.750 1.00 95.94 361 LYS A O 1
ATOM 2974 N N . PRO A 1 362 ? -7.040 -6.999 5.873 1.00 93.75 362 PRO A N 1
ATOM 2975 C CA . PRO A 1 362 ? -6.331 -7.357 7.096 1.00 93.75 362 PRO A CA 1
ATOM 2976 C C . PRO A 1 362 ? -5.103 -6.456 7.275 1.00 93.75 362 PRO A C 1
ATOM 2978 O O . PRO A 1 362 ? -4.234 -6.417 6.408 1.00 93.75 362 PRO A O 1
ATOM 2981 N N . SER A 1 363 ? -5.007 -5.738 8.394 1.00 89.62 363 SER A N 1
ATOM 2982 C CA . SER A 1 363 ? -3.883 -4.820 8.642 1.00 89.62 363 SER A CA 1
ATOM 2983 C C . SER A 1 363 ? -2.625 -5.518 9.153 1.00 89.62 363 SER A C 1
ATOM 2985 O O . SER A 1 363 ? -1.542 -4.956 9.046 1.00 89.62 363 SER A O 1
ATOM 2987 N N . LEU A 1 364 ? -2.756 -6.717 9.737 1.00 88.50 364 LEU A N 1
ATOM 2988 C CA . LEU A 1 364 ? -1.617 -7.452 10.305 1.00 88.50 364 LEU A CA 1
ATOM 2989 C C . LEU A 1 364 ? -0.919 -8.371 9.296 1.00 88.50 364 LEU A C 1
ATOM 2991 O O . LEU A 1 364 ? 0.089 -8.988 9.635 1.00 88.50 364 LEU A O 1
ATOM 2995 N N . TYR A 1 365 ? -1.442 -8.490 8.073 1.00 90.44 365 TYR A N 1
ATOM 2996 C CA . TYR A 1 365 ? -0.704 -9.147 7.002 1.00 90.44 365 TYR A CA 1
ATOM 2997 C C . TYR A 1 365 ? 0.456 -8.249 6.574 1.00 90.44 365 TYR A C 1
ATOM 2999 O O . TYR A 1 365 ? 0.248 -7.110 6.150 1.00 90.44 365 TYR A O 1
ATOM 3007 N N . GLN A 1 366 ? 1.671 -8.778 6.655 1.00 87.25 366 GLN A N 1
ATOM 3008 C CA . GLN A 1 366 ? 2.855 -8.105 6.143 1.00 87.25 366 GLN A CA 1
ATOM 3009 C C . GLN A 1 366 ? 3.109 -8.566 4.710 1.00 87.25 366 GLN A C 1
ATOM 3011 O O . GLN A 1 366 ? 3.395 -9.737 4.467 1.00 87.25 366 GLN A O 1
ATOM 3016 N N . ASP A 1 367 ? 2.991 -7.643 3.759 1.00 89.81 367 ASP A N 1
ATOM 3017 C CA . ASP A 1 367 ? 3.246 -7.923 2.350 1.00 89.81 367 ASP A CA 1
ATOM 3018 C C . ASP A 1 367 ? 4.747 -8.072 2.089 1.00 89.81 367 ASP A C 1
ATOM 3020 O O . ASP A 1 367 ? 5.482 -7.090 1.993 1.00 89.81 367 ASP A O 1
ATOM 3024 N N . GLN A 1 368 ? 5.191 -9.320 1.958 1.00 91.94 368 GLN A N 1
ATOM 3025 C CA . GLN A 1 368 ? 6.597 -9.658 1.738 1.00 91.94 368 GLN A CA 1
ATOM 3026 C C . GLN A 1 368 ? 7.007 -9.629 0.260 1.00 91.94 368 GLN A C 1
ATOM 3028 O O . GLN A 1 368 ? 8.184 -9.816 -0.048 1.00 91.94 368 GLN A O 1
ATOM 3033 N N . ARG A 1 369 ? 6.085 -9.370 -0.687 1.00 95.31 369 ARG A N 1
ATOM 3034 C CA . ARG A 1 369 ? 6.414 -9.378 -2.127 1.00 95.31 369 ARG A CA 1
ATOM 3035 C C . ARG A 1 369 ? 7.553 -8.416 -2.449 1.00 95.31 369 ARG A C 1
ATOM 3037 O O . ARG A 1 369 ? 8.413 -8.719 -3.271 1.00 95.31 369 ARG A O 1
ATOM 3044 N N . PHE A 1 370 ? 7.582 -7.267 -1.789 1.00 96.06 370 PHE A N 1
ATOM 3045 C CA . PHE A 1 370 ? 8.553 -6.206 -2.041 1.00 96.06 370 PHE A CA 1
ATOM 3046 C C . PHE A 1 370 ? 9.461 -5.965 -0.834 1.00 96.06 370 PHE A C 1
ATOM 3048 O O . PHE A 1 370 ? 9.864 -4.832 -0.603 1.00 96.06 370 PHE A O 1
ATOM 3055 N N . ALA A 1 371 ? 9.793 -7.020 -0.078 1.00 94.69 371 ALA A N 1
ATOM 3056 C CA . ALA A 1 371 ? 10.639 -6.935 1.117 1.00 94.69 371 ALA A CA 1
ATOM 3057 C C . ALA A 1 371 ? 12.029 -6.320 0.855 1.00 94.69 371 ALA A C 1
ATOM 3059 O O . ALA A 1 371 ? 12.632 -5.759 1.761 1.00 94.69 371 ALA A O 1
ATOM 3060 N N . TYR A 1 372 ? 12.508 -6.356 -0.395 1.00 95.12 372 TYR A N 1
ATOM 3061 C CA . TYR A 1 372 ? 13.738 -5.670 -0.798 1.00 95.12 372 TYR A CA 1
ATOM 3062 C C . TYR A 1 372 ? 13.656 -4.138 -0.686 1.00 95.12 372 TYR A C 1
ATOM 3064 O O . TYR A 1 372 ? 14.680 -3.464 -0.717 1.00 95.12 372 TYR A O 1
ATOM 3072 N N . ARG A 1 373 ? 12.448 -3.562 -0.638 1.00 92.88 373 ARG A N 1
ATOM 3073 C CA . ARG A 1 373 ? 12.228 -2.116 -0.661 1.00 92.88 373 ARG A CA 1
ATOM 3074 C C . ARG A 1 373 ? 12.386 -1.535 0.743 1.00 92.88 373 ARG A C 1
ATOM 3076 O O . ARG A 1 373 ? 11.400 -1.202 1.396 1.00 92.88 373 ARG A O 1
ATOM 3083 N N . LEU A 1 374 ? 13.636 -1.409 1.174 1.00 92.62 374 LEU A N 1
ATOM 3084 C CA . LEU A 1 374 ? 14.021 -0.736 2.414 1.00 92.62 374 LEU A CA 1
ATOM 3085 C C . LEU A 1 374 ? 13.764 0.774 2.328 1.00 92.62 374 LEU A C 1
ATOM 3087 O O . LEU A 1 374 ? 13.317 1.382 3.299 1.00 92.62 374 LEU A O 1
ATOM 3091 N N . HIS A 1 375 ? 13.972 1.350 1.139 1.00 91.75 375 HIS A N 1
ATOM 3092 C CA . HIS A 1 375 ? 13.867 2.786 0.881 1.00 91.75 375 HIS A CA 1
ATOM 3093 C C . HIS A 1 375 ? 12.955 3.119 -0.298 1.00 91.75 375 HIS A C 1
ATOM 3095 O O . HIS A 1 375 ? 12.779 2.334 -1.240 1.00 91.75 375 HIS A O 1
ATOM 3101 N N . ALA A 1 376 ? 12.374 4.317 -0.259 1.00 89.12 376 ALA A N 1
ATOM 3102 C CA . ALA A 1 376 ? 11.498 4.835 -1.298 1.00 89.12 376 ALA A CA 1
ATOM 3103 C C . ALA A 1 376 ? 11.535 6.366 -1.345 1.00 89.12 376 ALA A C 1
ATOM 3105 O O . ALA A 1 376 ? 11.266 7.019 -0.340 1.00 89.12 376 ALA A O 1
ATOM 3106 N N . GLU A 1 377 ? 11.730 6.926 -2.539 1.00 87.06 377 GLU A N 1
ATOM 3107 C CA . GLU A 1 377 ? 11.544 8.361 -2.773 1.00 87.06 377 GLU A CA 1
ATOM 3108 C C . GLU A 1 377 ? 10.090 8.678 -3.178 1.00 87.06 377 GLU A C 1
ATOM 3110 O O . GLU A 1 377 ? 9.440 7.837 -3.813 1.00 87.06 377 GLU A O 1
ATOM 3115 N N . PRO A 1 378 ? 9.555 9.883 -2.885 1.00 81.62 378 PRO A N 1
ATOM 3116 C CA . PRO A 1 378 ? 8.169 10.255 -3.204 1.00 81.62 378 PRO A CA 1
ATOM 3117 C C . PRO A 1 378 ? 7.790 10.106 -4.684 1.00 81.62 378 PRO A C 1
ATOM 3119 O O . PRO A 1 378 ? 6.636 9.827 -5.006 1.00 81.62 378 PRO A O 1
ATOM 3122 N N . THR A 1 379 ? 8.760 10.287 -5.581 1.00 82.00 379 THR A N 1
ATOM 3123 C CA . THR A 1 379 ? 8.603 10.169 -7.038 1.00 82.00 379 THR A CA 1
ATOM 3124 C C . THR A 1 379 ? 8.885 8.763 -7.567 1.00 82.00 379 THR A C 1
ATOM 3126 O O . THR A 1 379 ? 8.692 8.515 -8.754 1.00 82.00 379 THR A O 1
ATOM 3129 N N . SER A 1 380 ? 9.322 7.829 -6.714 1.00 82.19 380 SER A N 1
ATOM 3130 C CA . SER A 1 380 ? 9.643 6.463 -7.129 1.00 82.19 380 SER A CA 1
ATOM 3131 C C . SER A 1 380 ? 8.405 5.714 -7.607 1.00 82.19 380 SER A C 1
ATOM 3133 O O . SER A 1 380 ? 7.359 5.718 -6.945 1.00 82.19 380 SER A O 1
ATOM 3135 N N . MET A 1 381 ? 8.558 4.961 -8.698 1.00 88.25 381 MET A N 1
ATOM 3136 C CA . MET A 1 381 ? 7.553 4.000 -9.133 1.00 88.25 381 MET A CA 1
ATOM 3137 C C . MET A 1 381 ? 7.175 3.056 -7.981 1.00 88.25 381 MET A C 1
ATOM 3139 O O . MET A 1 381 ? 8.032 2.517 -7.279 1.00 88.25 381 MET A O 1
ATOM 3143 N N . ALA A 1 382 ? 5.876 2.815 -7.787 1.00 91.38 382 ALA A N 1
ATOM 3144 C CA . ALA A 1 382 ? 5.438 1.766 -6.872 1.00 91.38 382 ALA A CA 1
ATOM 3145 C C . ALA A 1 382 ? 5.921 0.392 -7.383 1.00 91.38 382 ALA A C 1
ATOM 3147 O O . ALA A 1 382 ? 5.791 0.113 -8.575 1.00 91.38 382 ALA A O 1
ATOM 3148 N N . PRO A 1 383 ? 6.407 -0.513 -6.523 1.00 94.62 383 PRO A N 1
ATOM 3149 C CA . PRO A 1 383 ? 7.078 -1.725 -6.979 1.00 94.62 383 PRO A CA 1
ATOM 3150 C C . PRO A 1 383 ? 6.119 -2.697 -7.686 1.00 94.62 383 PRO A C 1
ATOM 3152 O O . PRO A 1 383 ? 6.492 -3.309 -8.679 1.00 94.62 383 PRO A O 1
ATOM 3155 N N . TYR A 1 384 ? 4.831 -2.730 -7.317 1.00 95.88 384 TYR A N 1
ATOM 3156 C CA . TYR A 1 384 ? 3.825 -3.479 -8.085 1.00 95.88 384 TYR A CA 1
ATOM 3157 C C . TYR A 1 384 ? 3.615 -2.926 -9.507 1.00 95.88 384 TYR A C 1
ATOM 3159 O O . TYR A 1 384 ? 3.219 -3.671 -10.398 1.00 95.88 384 TYR A O 1
ATOM 3167 N N . LYS A 1 385 ? 3.855 -1.626 -9.748 1.00 95.62 385 LYS A N 1
ATOM 3168 C CA . LYS A 1 385 ? 3.831 -1.045 -11.102 1.00 95.62 385 LYS A CA 1
ATOM 3169 C C . LYS A 1 385 ? 5.078 -1.467 -11.878 1.00 95.62 385 LYS A C 1
ATOM 3171 O O . LYS A 1 385 ? 4.933 -1.849 -13.033 1.00 95.62 385 LYS A O 1
ATOM 3176 N N . ALA A 1 386 ? 6.250 -1.481 -11.244 1.00 97.19 386 ALA A N 1
ATOM 3177 C CA . ALA A 1 386 ? 7.473 -1.996 -11.862 1.00 97.19 386 ALA A CA 1
ATOM 3178 C C . ALA A 1 386 ? 7.307 -3.476 -12.251 1.00 97.19 386 ALA A C 1
ATOM 3180 O O . ALA A 1 386 ? 7.537 -3.824 -13.405 1.00 97.19 386 ALA A O 1
ATOM 3181 N N . ALA A 1 387 ? 6.746 -4.296 -11.355 1.00 98.12 387 ALA A N 1
ATOM 3182 C CA . ALA A 1 387 ? 6.404 -5.692 -11.622 1.00 98.12 387 ALA A CA 1
ATOM 3183 C C . ALA A 1 387 ? 5.420 -5.845 -12.793 1.00 98.12 387 ALA A C 1
ATOM 3185 O O . ALA A 1 387 ? 5.570 -6.724 -13.634 1.00 98.12 387 ALA A O 1
ATOM 3186 N N . GLN A 1 388 ? 4.394 -4.989 -12.870 1.00 97.81 388 GLN A N 1
ATOM 3187 C CA . GLN A 1 388 ? 3.456 -4.985 -13.999 1.00 97.81 388 GLN A CA 1
ATOM 3188 C C . GLN A 1 388 ? 4.146 -4.626 -15.318 1.00 97.81 388 GLN A C 1
ATOM 3190 O O . GLN A 1 388 ? 3.854 -5.244 -16.338 1.00 97.81 388 GLN A O 1
ATOM 3195 N N . MET A 1 389 ? 5.040 -3.634 -15.309 1.00 97.69 389 MET A N 1
ATOM 3196 C CA . MET A 1 389 ? 5.775 -3.208 -16.498 1.00 97.69 389 MET A CA 1
ATOM 3197 C C . MET A 1 389 ? 6.676 -4.328 -17.018 1.00 97.69 389 MET A C 1
ATOM 3199 O O . MET A 1 389 ? 6.644 -4.633 -18.208 1.00 97.69 389 MET A O 1
ATOM 3203 N N . THR A 1 390 ? 7.447 -4.965 -16.139 1.00 98.19 390 THR A N 1
ATOM 3204 C CA . THR A 1 390 ? 8.376 -6.033 -16.524 1.00 98.19 390 THR A CA 1
ATOM 3205 C C . THR A 1 390 ? 7.633 -7.293 -16.951 1.00 98.19 390 THR A C 1
ATOM 3207 O O . THR A 1 390 ? 8.025 -7.910 -17.936 1.00 98.19 390 THR A O 1
ATOM 3210 N N . GLU A 1 391 ? 6.507 -7.622 -16.312 1.00 97.75 391 GLU A N 1
ATOM 3211 C CA . GLU A 1 391 ? 5.632 -8.721 -16.737 1.00 97.75 391 GLU A CA 1
ATOM 3212 C C . GLU A 1 391 ? 5.095 -8.510 -18.163 1.00 97.75 391 GLU A C 1
ATOM 3214 O O . GLU A 1 391 ? 5.126 -9.426 -18.983 1.00 97.75 391 GLU A O 1
ATOM 3219 N N . LEU A 1 392 ? 4.639 -7.294 -18.487 1.00 97.94 392 LEU A N 1
ATOM 3220 C CA . LEU A 1 392 ? 4.189 -6.938 -19.839 1.00 97.94 392 LEU A CA 1
ATOM 3221 C C . LEU A 1 392 ? 5.330 -7.005 -20.866 1.00 97.94 392 LEU A C 1
ATOM 3223 O O . LEU A 1 392 ? 5.096 -7.310 -22.037 1.00 97.94 392 LEU A O 1
ATOM 3227 N N . LEU A 1 393 ? 6.558 -6.728 -20.427 1.00 98.31 393 LEU A N 1
ATOM 3228 C CA . LEU A 1 393 ? 7.768 -6.771 -21.242 1.00 98.31 393 LEU A CA 1
ATOM 3229 C C . LEU A 1 393 ? 8.416 -8.156 -21.321 1.00 98.31 393 LEU A C 1
ATOM 3231 O O . LEU A 1 393 ? 9.329 -8.320 -22.125 1.00 98.31 393 LEU A O 1
ATOM 3235 N N . ALA A 1 394 ? 7.946 -9.156 -20.569 1.00 97.38 394 ALA A N 1
ATOM 3236 C CA . ALA A 1 394 ? 8.571 -10.478 -20.487 1.00 97.38 394 ALA A CA 1
ATOM 3237 C C . ALA A 1 394 ? 8.950 -11.109 -21.848 1.00 97.38 394 ALA A C 1
ATOM 3239 O O . ALA A 1 394 ? 10.037 -11.680 -21.934 1.00 97.38 394 ALA A O 1
ATOM 3240 N N . PRO A 1 395 ? 8.160 -10.975 -22.939 1.00 97.19 395 PRO A N 1
ATOM 3241 C CA . PRO A 1 395 ? 8.557 -11.490 -24.256 1.00 97.19 395 PRO A CA 1
ATOM 3242 C C . PRO A 1 395 ? 9.853 -10.884 -24.830 1.00 97.19 395 PRO A C 1
ATOM 3244 O O . PRO A 1 395 ? 10.535 -11.541 -25.622 1.00 97.19 395 PRO A O 1
ATOM 3247 N N . TYR A 1 396 ? 10.187 -9.653 -24.437 1.00 97.38 396 TYR A N 1
ATOM 3248 C CA . TYR A 1 396 ? 11.310 -8.857 -24.944 1.00 97.38 396 TYR A CA 1
ATOM 3249 C C . TYR A 1 396 ? 12.557 -8.918 -24.056 1.00 97.38 396 TYR A C 1
ATOM 3251 O O . TYR A 1 396 ? 13.636 -8.575 -24.527 1.00 97.38 396 TYR A O 1
ATOM 3259 N N . LEU A 1 397 ? 12.415 -9.352 -22.801 1.00 97.12 397 LEU A N 1
ATOM 3260 C CA . LEU A 1 397 ? 13.507 -9.410 -21.829 1.00 97.12 397 LEU A CA 1
ATOM 3261 C C . LEU A 1 397 ? 14.343 -10.687 -21.996 1.00 97.12 397 LEU A C 1
ATOM 3263 O O . LEU A 1 397 ? 13.828 -11.754 -22.365 1.00 97.12 397 LEU A O 1
ATOM 3267 N N . ARG A 1 398 ? 15.640 -10.590 -21.689 1.00 95.50 398 ARG A N 1
ATOM 3268 C CA . ARG A 1 398 ? 16.594 -11.708 -21.761 1.00 95.50 398 ARG A CA 1
ATOM 3269 C C . ARG A 1 398 ? 17.598 -11.696 -20.598 1.00 95.50 398 ARG A C 1
ATOM 3271 O O . ARG A 1 398 ? 18.004 -10.638 -20.126 1.00 95.50 398 ARG A O 1
ATOM 3278 N N . LYS A 1 399 ? 17.981 -12.875 -20.095 1.00 94.81 399 LYS A N 1
ATOM 3279 C CA . LYS A 1 399 ? 18.865 -13.018 -18.914 1.00 94.81 399 LYS A CA 1
ATOM 3280 C C . LYS A 1 399 ? 20.314 -12.620 -19.181 1.00 94.81 399 LYS A C 1
ATOM 3282 O O . LYS A 1 399 ? 20.963 -12.080 -18.291 1.00 94.81 399 LYS A O 1
ATOM 3287 N N . ASP A 1 400 ? 20.765 -12.879 -20.397 1.00 94.75 400 ASP A N 1
ATOM 3288 C CA . ASP A 1 400 ? 22.122 -12.730 -20.919 1.00 94.75 400 ASP A CA 1
ATOM 3289 C C . ASP A 1 400 ? 22.391 -11.344 -21.527 1.00 94.75 400 ASP A C 1
ATOM 3291 O O . ASP A 1 400 ? 23.422 -11.135 -22.155 1.00 94.75 400 ASP A O 1
ATOM 3295 N N . ARG A 1 401 ? 21.468 -10.389 -21.352 1.00 95.31 401 ARG A N 1
ATOM 3296 C CA . ARG A 1 401 ? 21.545 -9.044 -21.935 1.00 95.31 401 ARG A CA 1
ATOM 3297 C C . ARG A 1 401 ? 21.907 -7.989 -20.892 1.00 95.31 401 ARG A C 1
ATOM 3299 O O . ARG A 1 401 ? 21.264 -7.908 -19.839 1.00 95.31 401 ARG A O 1
ATOM 3306 N N . GLN A 1 402 ? 22.913 -7.174 -21.206 1.00 97.06 402 GLN A N 1
ATOM 3307 C CA . GLN A 1 402 ? 23.365 -6.054 -20.385 1.00 97.06 402 GLN A CA 1
ATOM 3308 C C . GLN A 1 402 ? 22.322 -4.935 -20.418 1.00 97.06 402 GLN A C 1
ATOM 3310 O O . GLN A 1 402 ? 21.947 -4.438 -21.485 1.00 97.06 402 GLN A O 1
ATOM 3315 N N . VAL A 1 403 ? 21.854 -4.526 -19.239 1.00 98.19 403 VAL A N 1
ATOM 3316 C CA . VAL A 1 403 ? 20.734 -3.588 -19.099 1.00 98.19 403 VAL A CA 1
ATOM 3317 C C . VAL A 1 403 ? 21.137 -2.336 -18.334 1.00 98.19 403 VAL A C 1
ATOM 3319 O O . VAL A 1 403 ? 21.876 -2.400 -17.350 1.00 98.19 403 VAL A O 1
ATOM 3322 N N . ILE A 1 404 ? 20.603 -1.194 -18.761 1.00 98.50 404 ILE A N 1
ATOM 3323 C CA . ILE A 1 404 ? 20.719 0.078 -18.055 1.00 98.50 404 ILE A CA 1
ATOM 3324 C C . ILE A 1 404 ? 19.349 0.713 -17.818 1.00 98.50 404 ILE A C 1
ATOM 3326 O O . ILE A 1 404 ? 18.533 0.836 -18.733 1.00 98.50 404 ILE A O 1
ATOM 3330 N N . ASP A 1 405 ? 19.119 1.153 -16.583 1.00 98.44 405 ASP A N 1
ATOM 3331 C CA . ASP A 1 405 ? 18.085 2.131 -16.261 1.00 98.44 405 ASP A CA 1
ATOM 3332 C C . ASP A 1 405 ? 18.747 3.511 -16.088 1.00 98.44 405 ASP A C 1
ATOM 3334 O O . ASP A 1 405 ? 19.397 3.764 -15.069 1.00 98.44 405 ASP A O 1
ATOM 3338 N N . PRO A 1 406 ? 18.662 4.400 -17.094 1.00 97.56 406 PRO A N 1
ATOM 3339 C CA . PRO A 1 406 ? 19.296 5.714 -17.061 1.00 97.56 406 PRO A CA 1
ATOM 3340 C C . PRO A 1 406 ? 18.662 6.716 -16.086 1.00 97.56 406 PRO A C 1
ATOM 3342 O O . PRO A 1 406 ? 19.217 7.802 -15.915 1.00 97.56 406 PRO A O 1
ATOM 3345 N N . LEU A 1 407 ? 17.490 6.408 -15.522 1.00 96.38 407 LEU A N 1
ATOM 3346 C CA . LEU A 1 407 ? 16.694 7.299 -14.668 1.00 96.38 407 LEU A CA 1
ATOM 3347 C C . LEU A 1 407 ? 16.125 6.491 -13.492 1.00 96.38 407 LEU A C 1
ATOM 3349 O O . LEU A 1 407 ? 14.923 6.493 -13.223 1.00 96.38 407 LEU A O 1
ATOM 3353 N N . ALA A 1 408 ? 17.004 5.727 -12.848 1.00 95.62 408 ALA A N 1
ATOM 3354 C CA . ALA A 1 408 ? 16.631 4.580 -12.036 1.00 95.62 408 ALA A CA 1
ATOM 3355 C C . ALA A 1 408 ? 15.925 4.935 -10.723 1.00 95.62 408 ALA A C 1
ATOM 3357 O O . ALA A 1 408 ? 15.229 4.084 -10.155 1.00 95.62 408 ALA A O 1
ATOM 3358 N N . GLY A 1 409 ? 16.129 6.143 -10.187 1.00 94.69 409 GLY A N 1
ATOM 3359 C CA . GLY A 1 409 ? 15.761 6.467 -8.815 1.00 94.69 409 GLY A CA 1
ATOM 3360 C C . GLY A 1 409 ? 16.319 5.418 -7.849 1.00 94.69 409 GLY A C 1
ATOM 3361 O O . GLY A 1 409 ? 17.513 5.129 -7.841 1.00 94.69 409 GLY A O 1
ATOM 3362 N N . VAL A 1 410 ? 15.427 4.790 -7.077 1.00 94.94 410 VAL A N 1
ATOM 3363 C CA . VAL A 1 410 ? 15.766 3.707 -6.132 1.00 94.94 410 VAL A CA 1
ATOM 3364 C C . VAL A 1 410 ? 15.810 2.302 -6.773 1.00 94.94 410 VAL A C 1
ATOM 3366 O O . VAL A 1 410 ? 15.808 1.297 -6.063 1.00 94.94 410 VAL A O 1
ATOM 3369 N N . GLY A 1 411 ? 15.770 2.217 -8.109 1.00 95.62 411 GLY A N 1
ATOM 3370 C CA . GLY A 1 411 ? 16.064 1.026 -8.920 1.00 95.62 411 GLY A CA 1
ATOM 3371 C C . GLY A 1 411 ? 15.035 -0.106 -8.909 1.00 95.62 411 GLY A C 1
ATOM 3372 O O . GLY A 1 411 ? 15.353 -1.247 -9.249 1.00 95.62 411 GLY A O 1
ATOM 3373 N N . SER A 1 412 ? 13.779 0.187 -8.557 1.00 96.62 412 SER A N 1
ATOM 3374 C CA . SER A 1 412 ? 12.715 -0.831 -8.502 1.00 96.62 412 SER A CA 1
ATOM 3375 C C . SER A 1 412 ? 12.521 -1.576 -9.830 1.00 96.62 412 SER A C 1
ATOM 3377 O O . SER A 1 412 ? 12.241 -2.770 -9.818 1.00 96.62 412 SER A O 1
ATOM 3379 N N . LEU A 1 413 ? 12.693 -0.908 -10.974 1.00 97.06 413 LEU A N 1
ATOM 3380 C CA . LEU A 1 413 ? 12.435 -1.498 -12.288 1.00 97.06 413 LEU A CA 1
ATOM 3381 C C . LEU A 1 413 ? 13.434 -2.609 -12.654 1.00 97.06 413 LEU A C 1
ATOM 3383 O O . LEU A 1 413 ? 13.031 -3.668 -13.135 1.00 97.06 413 LEU A O 1
ATOM 3387 N N . LEU A 1 414 ? 14.720 -2.411 -12.354 1.00 98.00 414 LEU A N 1
ATOM 3388 C CA . LEU A 1 414 ? 15.765 -3.419 -12.561 1.00 98.00 414 LEU A CA 1
ATOM 3389 C C . LEU A 1 414 ? 15.605 -4.628 -11.632 1.00 98.00 414 LEU A C 1
ATOM 3391 O O . LEU A 1 414 ? 15.814 -5.765 -12.058 1.00 98.00 414 LEU A O 1
ATOM 3395 N N . ILE A 1 415 ? 15.185 -4.399 -10.386 1.00 98.06 415 ILE A N 1
ATOM 3396 C CA . ILE A 1 415 ? 14.917 -5.478 -9.426 1.00 98.06 415 ILE A CA 1
ATOM 3397 C C . ILE A 1 415 ? 13.725 -6.323 -9.897 1.00 98.06 415 ILE A C 1
ATOM 3399 O O . ILE A 1 415 ? 13.812 -7.550 -9.959 1.00 98.06 415 ILE A O 1
ATOM 3403 N N . GLU A 1 416 ? 12.630 -5.688 -10.319 1.00 98.31 416 GLU A N 1
ATOM 3404 C CA . GLU A 1 416 ? 11.461 -6.398 -10.852 1.00 98.31 416 GLU A CA 1
ATOM 3405 C C . GLU A 1 416 ? 11.743 -7.108 -12.186 1.00 98.31 416 GLU A C 1
ATOM 3407 O O . GLU A 1 416 ? 11.212 -8.198 -12.433 1.00 98.31 416 GLU A O 1
ATOM 3412 N N . ARG A 1 417 ? 12.642 -6.566 -13.023 1.00 98.00 417 ARG A N 1
ATOM 3413 C CA . ARG A 1 417 ? 13.152 -7.253 -14.223 1.00 98.00 417 ARG A CA 1
ATOM 3414 C C . ARG A 1 417 ? 13.828 -8.563 -13.828 1.00 98.00 417 ARG A C 1
ATOM 3416 O O . ARG A 1 417 ? 13.550 -9.599 -14.432 1.00 98.00 417 ARG A O 1
ATOM 3423 N N . ALA A 1 418 ? 14.668 -8.536 -12.794 1.00 98.12 418 ALA A N 1
ATOM 3424 C CA . ALA A 1 418 ? 15.369 -9.718 -12.306 1.00 98.12 418 ALA A CA 1
ATOM 3425 C C . ALA A 1 418 ? 14.405 -10.789 -11.758 1.00 98.12 418 ALA A C 1
ATOM 3427 O O . ALA A 1 418 ? 14.581 -11.972 -12.055 1.00 98.12 418 ALA A O 1
ATOM 3428 N N . TYR A 1 419 ? 13.347 -10.396 -11.036 1.00 97.56 419 TYR A N 1
ATOM 3429 C CA . TYR A 1 419 ? 12.273 -11.318 -10.631 1.00 97.56 419 TYR A CA 1
ATOM 3430 C C . TYR A 1 419 ? 11.525 -11.907 -11.831 1.00 97.56 419 TYR A C 1
ATOM 3432 O O . TYR A 1 419 ? 11.289 -13.111 -11.878 1.00 97.56 419 TYR A O 1
ATOM 3440 N N . THR A 1 420 ? 11.182 -11.079 -12.819 1.00 97.19 420 THR A N 1
ATOM 3441 C CA . THR A 1 420 ? 10.446 -11.512 -14.021 1.00 97.19 420 THR A CA 1
ATOM 3442 C C . THR A 1 420 ? 11.235 -12.542 -14.824 1.00 97.19 420 THR A C 1
ATOM 3444 O O . THR A 1 420 ? 10.674 -13.514 -15.324 1.00 97.19 420 THR A O 1
ATOM 3447 N N . LEU A 1 421 ? 12.552 -12.355 -14.918 1.00 96.81 421 LEU A N 1
ATOM 3448 C CA . LEU A 1 421 ? 13.442 -13.296 -15.583 1.00 96.81 421 LEU A CA 1
ATOM 3449 C C . LEU A 1 421 ? 13.740 -14.537 -14.730 1.00 96.81 421 LEU A C 1
ATOM 3451 O O . LEU A 1 421 ? 14.306 -15.489 -15.247 1.00 96.81 421 LEU A O 1
ATOM 3455 N N . GLY A 1 422 ? 13.384 -14.578 -13.444 1.00 94.88 422 GLY A N 1
ATOM 3456 C CA . GLY A 1 422 ? 13.788 -15.667 -12.549 1.00 94.88 422 GLY A CA 1
ATOM 3457 C C . GLY A 1 422 ? 15.295 -15.677 -12.269 1.00 94.88 422 GLY A C 1
ATOM 3458 O O . GLY A 1 422 ? 15.883 -16.742 -12.092 1.00 94.88 422 GLY A O 1
ATOM 3459 N N . ILE A 1 423 ? 15.931 -14.500 -12.293 1.00 96.00 423 ILE A N 1
ATOM 3460 C CA . ILE A 1 423 ? 17.262 -14.268 -11.711 1.00 96.00 423 ILE A CA 1
ATOM 3461 C C . ILE A 1 423 ? 17.122 -14.194 -10.190 1.00 96.00 423 ILE A C 1
ATOM 3463 O O . ILE A 1 423 ? 17.921 -14.770 -9.466 1.00 96.00 423 ILE A O 1
ATOM 3467 N N . LEU A 1 424 ? 16.069 -13.542 -9.701 1.00 94.38 424 LEU A N 1
ATOM 3468 C CA . LEU A 1 424 ? 15.712 -13.546 -8.286 1.00 94.38 424 LEU A CA 1
ATOM 3469 C C . LEU A 1 424 ? 14.563 -14.525 -8.002 1.00 94.38 424 LEU A C 1
ATOM 3471 O O . LEU A 1 424 ? 13.718 -14.737 -8.875 1.00 94.38 424 LEU A O 1
ATOM 3475 N N . PRO A 1 425 ? 14.491 -15.094 -6.783 1.00 83.56 425 PRO A N 1
ATOM 3476 C CA . PRO A 1 425 ? 15.463 -14.943 -5.690 1.00 83.56 425 PRO A CA 1
ATOM 3477 C C . PRO A 1 425 ? 16.640 -15.940 -5.736 1.00 83.56 425 PRO A C 1
ATOM 3479 O O . PRO A 1 425 ? 17.566 -15.804 -4.949 1.00 83.56 425 PRO A O 1
ATOM 3482 N N . LEU A 1 426 ? 16.609 -16.948 -6.619 1.00 84.31 426 LEU A N 1
ATOM 3483 C CA . LEU A 1 426 ? 17.534 -18.102 -6.584 1.00 84.31 426 LEU A CA 1
ATOM 3484 C C . LEU A 1 426 ? 18.304 -18.343 -7.893 1.00 84.31 426 LEU A C 1
ATOM 3486 O O . LEU A 1 426 ? 19.049 -19.315 -8.006 1.00 84.31 426 LEU A O 1
ATOM 3490 N N . GLY A 1 427 ? 18.075 -17.520 -8.912 1.00 84.38 427 GLY A N 1
ATOM 3491 C CA . GLY A 1 427 ? 18.715 -17.664 -10.212 1.00 84.38 427 GLY A CA 1
ATOM 3492 C C . GLY A 1 427 ? 20.126 -17.081 -10.246 1.00 84.38 427 GLY A C 1
ATOM 3493 O O . GLY A 1 427 ? 20.623 -16.485 -9.293 1.00 84.38 427 GLY A O 1
ATOM 3494 N N . ARG A 1 428 ? 20.784 -17.242 -11.396 1.00 88.94 428 ARG A N 1
ATOM 3495 C CA . ARG A 1 428 ? 22.098 -16.657 -11.662 1.00 88.94 428 ARG A CA 1
ATOM 3496 C C . ARG A 1 428 ? 21.943 -15.399 -12.507 1.00 88.94 428 ARG A C 1
ATOM 3498 O O . ARG A 1 428 ? 21.220 -15.397 -13.499 1.00 88.94 428 ARG A O 1
ATOM 3505 N N . GLN A 1 429 ? 22.648 -14.342 -12.121 1.00 91.56 429 GLN A N 1
ATOM 3506 C CA . GLN A 1 429 ? 22.808 -13.152 -12.949 1.00 91.56 429 GLN A CA 1
ATOM 3507 C C . GLN A 1 429 ? 23.905 -13.409 -13.991 1.00 91.56 429 GLN A C 1
ATOM 3509 O O . GLN A 1 429 ? 25.065 -13.605 -13.626 1.00 91.56 429 GLN A O 1
ATOM 3514 N N . GLU A 1 430 ? 23.516 -13.436 -15.265 1.00 91.25 430 GLU A N 1
ATOM 3515 C CA . GLU A 1 430 ? 24.395 -13.752 -16.403 1.00 91.25 430 GLU A CA 1
ATOM 3516 C C . GLU A 1 430 ? 24.999 -12.502 -17.059 1.00 91.25 430 GLU A C 1
ATOM 3518 O O . GLU A 1 430 ? 26.058 -12.597 -17.668 1.00 91.25 430 GLU A O 1
ATOM 3523 N N . ALA A 1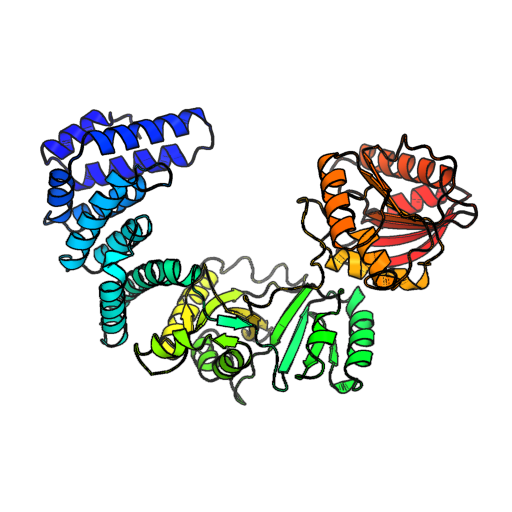 431 ? 24.365 -11.338 -16.884 1.00 93.25 431 ALA A N 1
ATOM 3524 C CA . ALA A 1 431 ? 24.797 -10.062 -17.447 1.00 93.25 431 ALA A CA 1
ATOM 3525 C C . ALA A 1 431 ? 24.757 -8.922 -16.417 1.00 93.25 431 ALA A C 1
ATOM 3527 O O . ALA A 1 431 ? 24.126 -9.028 -15.356 1.00 93.25 431 ALA A O 1
ATOM 3528 N N . ASP A 1 432 ? 25.426 -7.816 -16.737 1.00 95.88 432 ASP A N 1
ATOM 3529 C CA . ASP A 1 432 ? 25.533 -6.658 -15.855 1.00 95.88 432 ASP A CA 1
ATOM 3530 C C . ASP A 1 432 ? 24.307 -5.738 -15.918 1.00 95.88 432 ASP A C 1
ATOM 3532 O O . ASP A 1 432 ? 23.650 -5.570 -16.948 1.00 95.88 432 ASP A O 1
ATOM 3536 N N . PHE A 1 433 ? 23.997 -5.142 -14.768 1.00 98.19 433 PHE A N 1
ATOM 3537 C CA . PHE A 1 433 ? 22.874 -4.230 -14.575 1.00 98.19 433 PHE A CA 1
ATOM 3538 C C . PHE A 1 433 ? 23.431 -2.881 -14.134 1.00 98.19 433 PHE A C 1
ATOM 3540 O O . PHE A 1 433 ? 24.196 -2.822 -13.172 1.00 98.19 433 PHE A O 1
ATOM 3547 N N . TYR A 1 434 ? 23.017 -1.805 -14.794 1.00 98.38 434 TYR A N 1
ATOM 3548 C CA . TYR A 1 434 ? 23.469 -0.447 -14.504 1.00 98.38 434 TYR A CA 1
ATOM 3549 C C . TYR A 1 434 ? 22.287 0.449 -14.162 1.00 98.38 434 TYR A C 1
ATOM 3551 O O . TYR A 1 434 ? 21.253 0.410 -14.823 1.00 98.38 434 TYR A O 1
ATOM 3559 N N . ALA A 1 435 ? 22.454 1.278 -13.142 1.00 98.00 435 ALA A N 1
ATOM 3560 C CA . ALA A 1 435 ? 21.454 2.235 -12.700 1.00 98.00 435 ALA A CA 1
ATOM 3561 C C . ALA A 1 435 ? 22.097 3.615 -12.591 1.00 98.00 435 ALA A C 1
ATOM 3563 O O . ALA A 1 435 ? 23.070 3.791 -11.853 1.00 98.00 435 ALA A O 1
ATOM 3564 N N . LEU A 1 436 ? 21.557 4.591 -13.317 1.00 97.81 436 LEU A N 1
ATOM 3565 C CA . LEU A 1 436 ? 21.986 5.983 -13.232 1.00 97.81 436 LEU A CA 1
ATOM 3566 C C . LEU A 1 436 ? 20.895 6.826 -12.586 1.00 97.81 436 LEU A C 1
ATOM 3568 O O . LEU A 1 436 ? 19.714 6.651 -12.877 1.00 97.81 436 LEU A O 1
ATOM 3572 N N . ASP A 1 437 ? 21.302 7.775 -11.752 1.00 96.88 437 ASP A N 1
ATOM 3573 C CA . ASP A 1 437 ? 20.439 8.874 -11.330 1.00 96.88 437 ASP A CA 1
ATOM 3574 C C . ASP A 1 437 ? 21.286 10.095 -10.949 1.00 96.88 437 ASP A C 1
ATOM 3576 O O . ASP A 1 437 ? 22.404 9.976 -10.435 1.00 96.88 437 ASP A O 1
ATOM 3580 N N . THR A 1 438 ? 20.751 11.292 -11.178 1.00 95.31 438 THR A N 1
ATOM 3581 C CA . THR A 1 438 ? 21.385 12.549 -10.758 1.00 95.31 438 THR A CA 1
ATOM 3582 C C . THR A 1 438 ? 21.247 12.810 -9.260 1.00 95.31 438 THR A C 1
ATOM 3584 O O . THR A 1 438 ? 22.076 13.512 -8.682 1.00 95.31 438 THR A O 1
ATOM 3587 N N . TYR A 1 439 ? 20.241 12.230 -8.604 1.00 94.81 439 TYR A N 1
ATOM 3588 C CA . TYR A 1 439 ? 20.004 12.407 -7.181 1.00 94.81 439 TYR A CA 1
ATOM 3589 C C . TYR A 1 439 ? 20.782 11.373 -6.361 1.00 94.81 439 TYR A C 1
ATOM 3591 O O . TYR A 1 439 ? 20.378 10.220 -6.226 1.00 94.81 439 TYR A O 1
ATOM 3599 N N . GLY A 1 440 ? 21.905 11.798 -5.774 1.00 94.94 440 GLY A N 1
ATOM 3600 C CA . GLY A 1 440 ? 22.828 10.902 -5.067 1.00 94.94 440 GLY A CA 1
ATOM 3601 C C . GLY A 1 440 ? 22.193 10.086 -3.932 1.00 94.94 440 GLY A C 1
ATOM 3602 O O . GLY A 1 440 ? 22.597 8.947 -3.708 1.00 94.94 440 GLY A O 1
ATOM 3603 N N . LYS A 1 441 ? 21.157 10.616 -3.265 1.00 94.56 441 LYS A N 1
ATOM 3604 C CA . LYS A 1 441 ? 20.407 9.880 -2.234 1.00 94.56 441 LYS A CA 1
ATOM 3605 C C . LYS A 1 441 ? 19.654 8.684 -2.822 1.00 94.56 441 LYS A C 1
ATOM 3607 O O . LYS A 1 441 ? 19.804 7.583 -2.306 1.00 94.56 441 LYS A O 1
ATOM 3612 N N . ALA A 1 442 ? 18.946 8.864 -3.939 1.00 94.44 442 ALA A N 1
ATOM 3613 C CA . ALA A 1 442 ? 18.252 7.765 -4.610 1.00 94.44 442 ALA A CA 1
ATOM 3614 C C . ALA A 1 442 ? 19.222 6.669 -5.081 1.00 94.44 442 ALA A C 1
ATOM 3616 O O . ALA A 1 442 ? 18.908 5.488 -4.976 1.00 94.44 442 ALA A O 1
ATOM 3617 N N . VAL A 1 443 ? 20.429 7.045 -5.520 1.00 96.56 443 VAL A N 1
ATOM 3618 C CA . VAL A 1 443 ? 21.497 6.097 -5.883 1.00 96.56 443 VAL A CA 1
ATOM 3619 C C . VAL A 1 443 ? 21.955 5.276 -4.674 1.00 96.56 443 VAL A C 1
ATOM 3621 O O . VAL A 1 443 ? 22.100 4.060 -4.784 1.00 96.56 443 VAL A O 1
ATOM 3624 N N . ALA A 1 444 ? 22.183 5.914 -3.522 1.00 96.69 444 ALA A N 1
ATOM 3625 C CA . ALA A 1 444 ? 22.568 5.218 -2.293 1.00 96.69 444 ALA A CA 1
ATOM 3626 C C . ALA A 1 444 ? 21.453 4.276 -1.803 1.00 96.69 444 ALA A C 1
ATOM 3628 O O . ALA A 1 444 ? 21.695 3.090 -1.590 1.00 96.69 444 ALA A O 1
ATOM 3629 N N . GLU A 1 445 ? 20.219 4.771 -1.739 1.00 96.25 445 GLU A N 1
ATOM 3630 C CA . GLU A 1 445 ? 19.033 3.992 -1.366 1.00 96.25 445 GLU A CA 1
ATOM 3631 C C . GLU A 1 445 ? 18.766 2.827 -2.332 1.00 96.25 445 GLU A C 1
ATOM 3633 O O . GLU A 1 445 ? 18.401 1.725 -1.918 1.00 96.25 445 GLU A O 1
ATOM 3638 N N . GLY A 1 446 ? 18.991 3.038 -3.631 1.00 97.19 446 GLY A N 1
ATOM 3639 C CA . GLY A 1 446 ? 18.878 2.004 -4.652 1.00 97.19 446 GLY A CA 1
ATOM 3640 C C . GLY A 1 446 ? 19.893 0.874 -4.464 1.00 97.19 446 GLY A C 1
ATOM 3641 O O . GLY A 1 446 ? 19.536 -0.297 -4.625 1.00 97.19 446 GLY A O 1
ATOM 3642 N N . ARG A 1 447 ? 21.135 1.191 -4.063 1.00 97.94 447 ARG A N 1
ATOM 3643 C CA . ARG A 1 447 ? 22.147 0.173 -3.718 1.00 97.94 447 ARG A CA 1
ATOM 3644 C C . ARG A 1 447 ? 21.677 -0.701 -2.565 1.00 97.94 447 ARG A C 1
ATOM 3646 O O . ARG A 1 447 ? 21.784 -1.920 -2.661 1.00 97.94 447 ARG A O 1
ATOM 3653 N N . GLU A 1 448 ? 21.129 -0.096 -1.516 1.00 97.75 448 GLU A N 1
ATOM 3654 C CA . GLU A 1 448 ? 20.606 -0.830 -0.360 1.00 97.75 448 GLU A CA 1
ATOM 3655 C C . GLU A 1 448 ? 19.401 -1.704 -0.735 1.00 97.75 448 GLU A C 1
ATOM 3657 O O . GLU A 1 448 ? 19.354 -2.874 -0.360 1.00 97.75 448 GLU A O 1
ATOM 3662 N N . ASN A 1 449 ? 18.481 -1.195 -1.562 1.00 97.38 449 ASN A N 1
ATOM 3663 C CA . ASN A 1 449 ? 17.354 -1.977 -2.076 1.00 97.38 449 ASN A CA 1
ATOM 3664 C C . ASN A 1 449 ? 17.807 -3.174 -2.932 1.00 97.38 449 ASN A C 1
ATOM 3666 O O . ASN A 1 449 ? 17.279 -4.279 -2.799 1.00 97.38 449 ASN A O 1
ATOM 3670 N N . ALA A 1 450 ? 18.780 -2.978 -3.827 1.00 97.44 450 ALA A N 1
ATOM 3671 C CA . ALA A 1 450 ? 19.305 -4.057 -4.664 1.00 97.44 450 ALA A CA 1
ATOM 3672 C C . ALA A 1 450 ? 20.079 -5.093 -3.838 1.0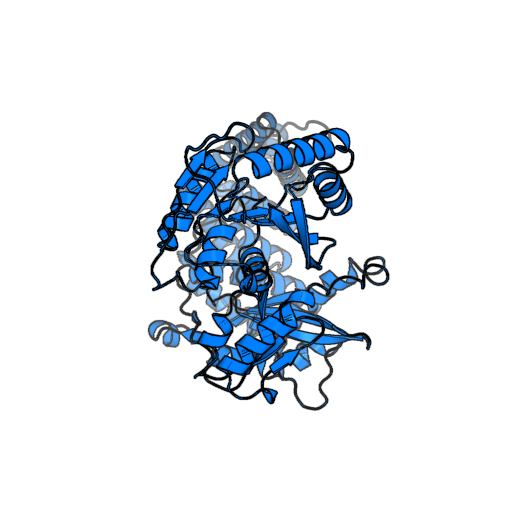0 97.44 450 ALA A C 1
ATOM 3674 O O . ALA A 1 450 ? 19.896 -6.291 -4.050 1.00 97.44 450 ALA A O 1
ATOM 3675 N N . ALA A 1 451 ? 20.866 -4.650 -2.853 1.00 96.56 451 ALA A N 1
ATOM 3676 C CA . ALA A 1 451 ? 21.541 -5.532 -1.906 1.00 96.56 451 ALA A CA 1
ATOM 3677 C C . ALA A 1 451 ? 20.536 -6.365 -1.095 1.00 96.56 451 ALA A C 1
ATOM 3679 O O . ALA A 1 451 ? 20.703 -7.578 -0.992 1.00 96.56 451 ALA A O 1
ATOM 3680 N N . ALA A 1 452 ? 19.451 -5.754 -0.607 1.00 95.62 452 ALA A N 1
ATOM 3681 C CA . ALA A 1 452 ? 18.369 -6.457 0.084 1.00 95.62 452 ALA A CA 1
ATOM 3682 C C . ALA A 1 452 ? 17.640 -7.469 -0.818 1.00 95.62 452 ALA A C 1
ATOM 3684 O O . ALA A 1 452 ? 17.161 -8.495 -0.341 1.00 95.62 452 ALA A O 1
ATOM 3685 N N . ALA A 1 453 ? 17.575 -7.208 -2.128 1.00 95.88 453 ALA A N 1
ATOM 3686 C CA . ALA A 1 453 ? 17.066 -8.161 -3.112 1.00 95.88 453 ALA A CA 1
ATOM 3687 C C . ALA A 1 453 ? 18.064 -9.283 -3.455 1.00 95.88 453 ALA A C 1
ATOM 3689 O O . ALA A 1 453 ? 17.664 -10.250 -4.096 1.00 95.88 453 ALA A O 1
ATOM 3690 N N . GLY A 1 454 ? 19.346 -9.145 -3.096 1.00 95.62 454 GLY A N 1
ATOM 3691 C CA . GLY A 1 454 ? 20.426 -10.025 -3.553 1.00 95.62 454 GLY A CA 1
ATOM 3692 C C . GLY A 1 454 ? 20.845 -9.801 -5.014 1.00 95.62 454 GLY A C 1
ATOM 3693 O O . GLY A 1 454 ? 21.429 -10.694 -5.626 1.00 95.62 454 GLY A O 1
ATOM 3694 N N . LEU A 1 455 ? 20.545 -8.635 -5.600 1.00 97.38 455 LEU A N 1
ATOM 3695 C CA . LEU A 1 455 ? 20.859 -8.301 -6.993 1.00 97.38 455 LEU A CA 1
ATOM 3696 C C . LEU A 1 455 ? 22.102 -7.412 -7.088 1.00 97.38 455 LEU A C 1
ATOM 3698 O O . LEU A 1 455 ? 22.195 -6.385 -6.414 1.00 97.38 455 LEU A O 1
ATOM 3702 N N . ARG A 1 456 ? 23.036 -7.749 -7.985 1.00 96.31 456 ARG A N 1
ATOM 3703 C CA . ARG A 1 456 ? 24.211 -6.906 -8.246 1.00 96.31 456 ARG A CA 1
ATOM 3704 C C . ARG A 1 456 ? 23.873 -5.879 -9.320 1.00 96.31 456 ARG A C 1
ATOM 3706 O O . ARG A 1 456 ? 23.647 -6.234 -10.475 1.00 96.31 456 ARG A O 1
ATOM 3713 N N . VAL A 1 457 ? 23.864 -4.606 -8.933 1.00 97.88 457 VAL A N 1
ATOM 3714 C CA . VAL A 1 457 ? 23.595 -3.475 -9.829 1.00 97.88 457 VAL A CA 1
ATOM 3715 C C . VAL A 1 457 ? 24.667 -2.409 -9.635 1.00 97.88 457 VAL A C 1
ATOM 3717 O O . VAL A 1 457 ? 24.952 -2.000 -8.509 1.00 97.88 457 VAL A O 1
ATOM 3720 N N . GLN A 1 458 ? 25.233 -1.930 -10.739 1.00 97.69 458 GLN A N 1
ATOM 3721 C CA . GLN A 1 458 ? 26.175 -0.820 -10.762 1.00 97.69 458 GLN A CA 1
ATOM 3722 C C . GLN A 1 458 ? 25.416 0.505 -10.715 1.00 97.69 458 GLN A C 1
ATOM 3724 O O . GLN A 1 458 ? 25.014 1.063 -11.736 1.00 97.69 458 GLN A O 1
ATOM 3729 N N . TYR A 1 459 ? 25.199 0.994 -9.498 1.00 97.94 459 TYR A N 1
ATOM 3730 C CA . TYR A 1 459 ? 24.586 2.294 -9.240 1.00 97.94 459 TYR A CA 1
ATOM 3731 C C . TYR A 1 459 ? 25.612 3.415 -9.352 1.00 97.94 459 TYR A C 1
ATOM 3733 O O . TYR A 1 459 ? 26.589 3.443 -8.596 1.00 97.94 459 TYR A O 1
ATOM 3741 N N . ILE A 1 460 ? 25.364 4.373 -10.240 1.00 97.38 460 ILE A N 1
ATOM 3742 C CA . ILE A 1 460 ? 26.284 5.468 -10.540 1.00 97.38 460 ILE A CA 1
ATOM 3743 C C . ILE A 1 460 ? 25.526 6.791 -10.415 1.00 97.38 460 ILE A C 1
ATOM 3745 O O . ILE A 1 460 ? 24.517 7.017 -11.081 1.00 97.38 460 ILE A O 1
ATOM 3749 N N . ASN A 1 461 ? 26.032 7.693 -9.571 1.00 97.50 461 ASN A N 1
ATOM 3750 C CA . ASN A 1 461 ? 25.488 9.042 -9.470 1.00 97.50 461 ASN A CA 1
ATOM 3751 C C . ASN A 1 461 ? 26.038 9.911 -10.605 1.00 97.50 461 ASN A C 1
ATOM 3753 O O . ASN A 1 461 ? 27.093 10.531 -10.484 1.00 97.50 461 ASN A O 1
ATOM 3757 N N . ARG A 1 462 ? 25.343 9.885 -11.741 1.00 96.50 462 ARG A N 1
ATOM 3758 C CA . ARG A 1 462 ? 25.725 10.580 -12.970 1.00 96.50 462 ARG A CA 1
ATOM 3759 C C . ARG A 1 462 ? 24.478 10.894 -13.788 1.00 96.50 462 ARG A C 1
ATOM 3761 O O . ARG A 1 462 ? 23.487 10.172 -13.720 1.00 96.50 462 ARG A O 1
ATOM 3768 N N . SER A 1 463 ? 24.539 11.961 -14.579 1.00 96.62 463 SER A N 1
ATOM 3769 C CA . SER A 1 463 ? 23.530 12.215 -15.601 1.00 96.62 463 SER A CA 1
ATOM 3770 C C . SER A 1 463 ? 23.644 11.178 -16.718 1.00 96.62 463 SER A C 1
ATOM 3772 O O . SER A 1 463 ? 24.736 10.803 -17.135 1.00 96.62 463 SER A O 1
ATOM 3774 N N . PHE A 1 464 ? 22.512 10.731 -17.257 1.00 97.12 464 PHE A N 1
ATOM 3775 C CA . PHE A 1 464 ? 22.532 9.876 -18.441 1.00 97.12 464 PHE A CA 1
ATOM 3776 C C . PHE A 1 464 ? 23.151 10.585 -19.653 1.00 97.12 464 PHE A C 1
ATOM 3778 O O . PHE A 1 464 ? 23.840 9.957 -20.454 1.00 97.12 464 PHE A O 1
ATOM 3785 N N . PHE A 1 465 ? 22.937 11.898 -19.775 1.00 96.31 465 PHE A N 1
ATOM 3786 C CA . PHE A 1 465 ? 23.310 12.677 -20.959 1.00 96.31 465 PHE A CA 1
ATOM 3787 C C . PHE A 1 465 ? 24.821 12.883 -21.121 1.00 96.31 465 PHE A C 1
ATOM 3789 O O . PHE A 1 465 ? 25.276 13.164 -22.227 1.00 96.31 465 PHE A O 1
ATOM 3796 N N . ASP A 1 466 ? 25.597 12.742 -20.046 1.00 92.44 466 ASP A N 1
ATOM 3797 C CA . ASP A 1 466 ? 27.062 12.816 -20.076 1.00 92.44 466 ASP A CA 1
ATOM 3798 C C . ASP A 1 466 ? 27.736 11.475 -19.746 1.00 92.44 466 ASP A C 1
ATOM 3800 O O . ASP A 1 466 ? 28.964 11.392 -19.691 1.00 92.44 466 ASP A O 1
ATOM 3804 N N . PHE A 1 467 ? 26.945 10.414 -19.571 1.00 94.62 467 PHE A N 1
ATOM 3805 C CA . PHE A 1 467 ? 27.450 9.074 -19.319 1.00 94.62 467 PHE A CA 1
ATOM 3806 C C . PHE A 1 467 ? 28.211 8.533 -20.538 1.00 94.62 467 PHE A C 1
ATOM 3808 O O . PHE A 1 467 ? 27.787 8.662 -21.693 1.00 94.62 467 PHE A O 1
ATOM 3815 N N . ARG A 1 468 ? 29.359 7.912 -20.274 1.00 90.31 468 ARG A N 1
ATOM 3816 C CA . ARG A 1 468 ? 30.206 7.250 -21.266 1.00 90.31 468 ARG A CA 1
ATOM 3817 C C . ARG A 1 468 ? 30.624 5.901 -20.704 1.00 90.31 468 ARG A C 1
ATOM 3819 O O . ARG A 1 468 ? 30.946 5.799 -19.522 1.00 90.31 468 ARG A O 1
ATOM 3826 N N . HIS A 1 469 ? 30.597 4.885 -21.552 1.00 89.69 469 HIS A N 1
ATOM 3827 C CA . HIS A 1 469 ? 31.021 3.542 -21.201 1.00 89.69 469 HIS A CA 1
ATOM 3828 C C . HIS A 1 469 ? 31.629 2.870 -22.427 1.00 89.69 469 HIS A C 1
ATOM 3830 O O . HIS A 1 469 ? 31.156 3.103 -23.539 1.00 89.69 469 HIS A O 1
ATOM 3836 N N . ASP A 1 470 ? 32.666 2.064 -22.215 1.00 87.25 470 ASP A N 1
ATOM 3837 C CA . ASP A 1 470 ? 33.403 1.417 -23.307 1.00 87.25 470 ASP A CA 1
ATOM 3838 C C . ASP A 1 470 ? 32.594 0.282 -23.949 1.00 87.25 470 ASP A C 1
ATOM 3840 O O . ASP A 1 470 ? 32.762 -0.025 -25.129 1.00 87.25 470 ASP A O 1
ATOM 3844 N N . TYR A 1 471 ? 31.678 -0.314 -23.183 1.00 87.06 471 TYR A N 1
ATOM 3845 C CA . TYR A 1 471 ? 30.789 -1.375 -23.640 1.00 87.06 471 TYR A CA 1
ATOM 3846 C C . TYR A 1 471 ? 29.407 -0.829 -23.999 1.00 87.06 471 TYR A C 1
ATOM 3848 O O . TYR A 1 471 ? 28.886 0.089 -23.359 1.00 87.06 471 TYR A O 1
ATOM 3856 N N . SER A 1 472 ? 28.811 -1.422 -25.033 1.00 93.31 472 SER A N 1
ATOM 3857 C CA . SER A 1 472 ? 27.439 -1.127 -25.447 1.00 93.31 472 SER A CA 1
ATOM 3858 C C . SER A 1 472 ? 26.423 -1.878 -24.588 1.00 93.31 472 SER A C 1
ATOM 3860 O O . SER A 1 472 ? 26.714 -2.944 -24.058 1.00 93.31 472 SER A O 1
ATOM 3862 N N . PHE A 1 473 ? 25.210 -1.341 -24.498 1.00 97.56 473 PHE A N 1
ATOM 3863 C CA . PHE A 1 473 ? 24.094 -1.944 -23.774 1.00 97.56 473 PHE A CA 1
ATOM 3864 C C . PHE A 1 473 ? 23.119 -2.627 -24.726 1.00 97.56 473 PHE A C 1
ATOM 3866 O O . PHE A 1 473 ? 22.799 -2.104 -25.794 1.00 97.56 473 PHE A O 1
ATOM 3873 N N . ASP A 1 474 ? 22.579 -3.764 -24.313 1.00 98.12 474 ASP A N 1
ATOM 3874 C CA . ASP A 1 474 ? 21.548 -4.469 -25.067 1.00 98.12 474 ASP A CA 1
ATOM 3875 C C . ASP A 1 474 ? 20.149 -3.912 -24.795 1.00 98.12 474 ASP A C 1
ATOM 3877 O O . ASP A 1 474 ? 19.275 -3.925 -25.660 1.00 98.12 474 ASP A O 1
ATOM 3881 N N . GLU A 1 475 ? 19.915 -3.433 -23.575 1.00 98.38 475 GLU A N 1
ATOM 3882 C CA . GLU A 1 475 ? 18.605 -2.990 -23.119 1.00 98.38 475 GLU A CA 1
ATOM 3883 C C . GLU A 1 475 ? 18.712 -1.661 -22.360 1.00 98.38 475 GLU A C 1
ATOM 3885 O O . GLU A 1 475 ? 19.447 -1.538 -21.384 1.00 98.38 475 GLU A O 1
ATOM 3890 N N . ILE A 1 476 ? 17.913 -0.674 -22.762 1.00 98.62 476 ILE A N 1
ATOM 3891 C CA . ILE A 1 476 ? 17.557 0.480 -21.934 1.00 98.62 476 ILE A CA 1
ATOM 3892 C C . ILE A 1 476 ? 16.147 0.230 -21.407 1.00 98.62 476 ILE A C 1
ATOM 3894 O O . ILE A 1 476 ? 15.205 0.152 -22.195 1.00 98.62 476 ILE A O 1
ATOM 3898 N N . LEU A 1 477 ? 15.982 0.126 -20.092 1.00 98.56 477 LEU A N 1
ATOM 3899 C CA . LEU A 1 477 ? 14.691 -0.105 -19.442 1.00 98.56 477 LEU A CA 1
ATOM 3900 C C . LEU A 1 477 ? 14.434 1.022 -18.445 1.00 98.56 477 LEU A C 1
ATOM 3902 O O . LEU A 1 477 ? 15.149 1.113 -17.457 1.00 98.56 477 LEU A O 1
ATOM 3906 N N . THR A 1 478 ? 13.444 1.885 -18.697 1.00 97.88 478 THR A N 1
ATOM 3907 C CA . THR A 1 478 ? 13.269 3.083 -17.859 1.00 97.88 478 THR A CA 1
ATOM 3908 C C . THR A 1 478 ? 11.869 3.688 -17.885 1.00 97.88 478 THR A C 1
ATOM 3910 O O . THR A 1 478 ? 11.066 3.474 -18.803 1.00 97.88 478 THR A O 1
ATOM 3913 N N . GLU A 1 479 ? 11.599 4.502 -16.871 1.00 95.94 479 GLU A N 1
ATOM 3914 C CA . GLU A 1 479 ? 10.431 5.361 -16.760 1.00 95.94 479 GLU A CA 1
ATOM 3915 C C . GLU A 1 479 ? 10.811 6.815 -17.070 1.00 95.94 479 GLU A C 1
ATOM 3917 O O . GLU A 1 479 ? 11.677 7.396 -16.424 1.00 95.94 479 GLU A O 1
ATOM 3922 N N . ALA A 1 480 ? 10.132 7.445 -18.033 1.00 93.94 480 ALA A N 1
ATOM 3923 C CA . ALA A 1 480 ? 10.353 8.865 -18.289 1.00 93.94 480 ALA A CA 1
ATOM 3924 C C . ALA A 1 480 ? 9.833 9.733 -17.122 1.00 93.94 480 ALA A C 1
ATOM 3926 O O . ALA A 1 480 ? 8.745 9.455 -16.600 1.00 93.94 480 ALA A O 1
ATOM 3927 N N . PRO A 1 481 ? 10.526 10.833 -16.770 1.00 90.06 481 PRO A N 1
ATOM 3928 C CA . PRO A 1 481 ? 10.108 11.729 -15.704 1.00 90.06 481 PRO A CA 1
ATOM 3929 C C . PRO A 1 481 ? 8.790 12.420 -16.056 1.00 90.06 481 PRO A C 1
ATOM 3931 O O . PRO A 1 481 ? 8.535 12.795 -17.207 1.00 90.06 481 PRO A O 1
ATOM 3934 N N . GLN A 1 482 ? 7.957 12.634 -15.040 1.00 84.69 482 GLN A N 1
ATOM 3935 C CA . GLN A 1 482 ? 6.747 13.435 -15.181 1.00 84.69 482 GLN A CA 1
ATOM 3936 C C . GLN A 1 482 ? 7.112 14.917 -15.086 1.00 84.69 482 GLN A C 1
ATOM 3938 O O . GLN A 1 482 ? 7.485 15.403 -14.025 1.00 84.69 482 GLN A O 1
ATOM 3943 N N . MET A 1 483 ? 7.011 15.629 -16.207 1.00 82.56 483 MET A N 1
ATOM 3944 C CA . MET A 1 483 ? 7.253 17.076 -16.271 1.00 82.56 483 MET A CA 1
ATOM 3945 C C . MET A 1 483 ? 5.942 17.861 -16.193 1.00 82.56 483 MET A C 1
ATOM 3947 O O . MET A 1 483 ? 4.935 17.443 -16.785 1.00 82.56 483 MET A O 1
ATOM 3951 N N . GLU A 1 484 ? 5.970 19.030 -15.553 1.00 78.31 484 GLU A N 1
ATOM 3952 C CA . GLU A 1 484 ? 4.795 19.868 -15.308 1.00 78.31 484 GLU A CA 1
ATOM 3953 C C . GLU A 1 484 ? 4.137 20.378 -16.598 1.00 78.31 484 GLU A C 1
ATOM 3955 O O . GLU A 1 484 ? 4.760 20.526 -17.661 1.00 78.31 484 GLU A O 1
ATOM 3960 N N . ALA A 1 485 ? 2.835 20.659 -16.513 1.00 69.56 485 ALA A N 1
ATOM 3961 C CA . ALA A 1 485 ? 2.093 21.273 -17.605 1.00 69.56 485 ALA A CA 1
ATOM 3962 C C . ALA A 1 485 ? 2.652 22.683 -17.883 1.00 69.56 485 ALA A C 1
ATOM 3964 O O . ALA A 1 485 ? 2.656 23.533 -17.004 1.00 69.56 485 ALA A O 1
ATOM 3965 N N . GLY A 1 486 ? 3.132 22.928 -19.108 1.00 72.44 486 GLY A N 1
ATOM 3966 C CA . GLY A 1 486 ? 3.743 24.207 -19.517 1.00 72.44 486 GLY A CA 1
ATOM 3967 C C . GLY A 1 486 ? 5.209 24.096 -19.954 1.00 72.44 486 GLY A C 1
ATOM 3968 O O . GLY A 1 486 ? 5.665 24.874 -20.790 1.00 72.44 486 GLY A O 1
ATOM 3969 N N . GLN A 1 487 ? 5.927 23.054 -19.528 1.00 82.81 487 GLN A N 1
ATOM 3970 C CA . GLN A 1 487 ? 7.341 22.827 -19.870 1.00 82.81 487 GLN A CA 1
ATOM 3971 C C . GLN A 1 487 ? 7.540 22.145 -21.236 1.00 82.81 487 GLN A C 1
ATOM 3973 O O . GLN A 1 487 ? 8.287 21.176 -21.375 1.00 82.81 487 GLN A O 1
ATOM 3978 N N . ARG A 1 488 ? 6.852 22.602 -22.291 1.00 87.12 488 ARG A N 1
ATOM 3979 C CA . ARG A 1 488 ? 6.901 21.920 -23.600 1.00 87.12 488 ARG A CA 1
ATOM 3980 C C . ARG A 1 488 ? 8.313 21.883 -24.195 1.00 87.12 488 ARG A C 1
ATOM 3982 O O . ARG A 1 488 ? 8.750 20.832 -24.652 1.00 87.12 488 ARG A O 1
ATOM 3989 N N . LYS A 1 489 ? 9.029 23.013 -24.180 1.00 89.50 489 LYS A N 1
ATOM 3990 C CA . LYS A 1 489 ? 10.384 23.116 -24.757 1.00 89.50 489 LYS A CA 1
ATOM 3991 C C . LYS A 1 489 ? 11.390 22.224 -24.029 1.00 89.50 489 LYS A C 1
ATOM 3993 O O . LYS A 1 489 ? 12.198 21.571 -24.676 1.00 89.50 489 LYS A O 1
ATOM 3998 N N . GLU A 1 490 ? 11.332 22.194 -22.702 1.00 91.00 490 GLU A N 1
ATOM 3999 C CA . GLU A 1 490 ? 12.198 21.357 -21.868 1.00 91.00 490 GLU A CA 1
ATOM 4000 C C . GLU A 1 490 ? 11.933 19.872 -22.111 1.00 91.00 490 GLU A C 1
ATOM 4002 O O . GLU A 1 490 ? 12.865 19.109 -22.347 1.00 91.00 490 GLU A O 1
ATOM 4007 N N . ARG A 1 491 ? 10.657 19.489 -22.202 1.00 93.38 491 ARG A N 1
ATOM 4008 C CA . ARG A 1 491 ? 10.249 18.134 -22.568 1.00 93.38 491 ARG A CA 1
ATOM 4009 C C . ARG A 1 491 ? 10.774 17.737 -23.942 1.00 93.38 491 ARG A C 1
ATOM 4011 O O . ARG A 1 491 ? 11.383 16.686 -24.087 1.00 93.38 491 ARG A O 1
ATOM 4018 N N . GLU A 1 492 ? 10.607 18.585 -24.955 1.00 94.31 492 GLU A N 1
ATOM 4019 C CA . GLU A 1 492 ? 11.149 18.308 -26.291 1.00 94.31 492 GLU A CA 1
ATOM 4020 C C . GLU A 1 492 ? 12.682 18.164 -26.286 1.00 94.31 492 GLU A C 1
ATOM 4022 O O . GLU A 1 492 ? 13.202 17.266 -26.953 1.00 94.31 492 GLU A O 1
ATOM 4027 N N . ARG A 1 493 ? 13.398 18.992 -25.510 1.00 95.31 493 ARG A N 1
ATOM 4028 C CA . ARG A 1 493 ? 14.857 18.888 -25.330 1.00 95.31 493 ARG A CA 1
ATOM 4029 C C . ARG A 1 493 ? 15.260 17.584 -24.651 1.00 95.31 493 ARG A C 1
ATOM 4031 O O . ARG A 1 493 ? 16.166 16.924 -25.144 1.00 95.31 493 ARG A O 1
ATOM 4038 N N . PHE A 1 494 ? 14.569 17.199 -23.580 1.00 96.25 494 PHE A N 1
ATOM 4039 C CA . PHE A 1 494 ? 14.818 15.951 -22.864 1.00 96.25 494 PHE A CA 1
ATOM 4040 C C . PHE A 1 494 ? 14.670 14.740 -23.783 1.00 96.25 494 PHE A C 1
ATOM 4042 O O . PHE A 1 494 ? 15.588 13.934 -23.870 1.00 96.25 494 PHE A O 1
ATOM 4049 N N . TYR A 1 495 ? 13.555 14.631 -24.517 1.00 97.62 495 TYR A N 1
ATOM 4050 C CA . TYR A 1 495 ? 13.344 13.488 -25.411 1.00 97.62 495 TYR A CA 1
ATOM 4051 C C . TYR A 1 495 ? 14.381 13.460 -26.534 1.00 97.62 495 TYR A C 1
ATOM 4053 O O . TYR A 1 495 ? 14.885 12.391 -26.842 1.00 97.62 495 TYR A O 1
ATOM 4061 N N . ARG A 1 496 ? 14.746 14.604 -27.128 1.00 97.19 496 ARG A N 1
ATOM 4062 C CA . ARG A 1 496 ? 15.834 14.630 -28.119 1.00 97.19 496 ARG A CA 1
ATOM 4063 C C . ARG A 1 496 ? 17.141 14.110 -27.510 1.00 97.19 496 ARG A C 1
ATOM 4065 O O . ARG A 1 496 ? 17.650 13.100 -27.973 1.00 97.19 496 ARG A O 1
ATOM 4072 N N . ALA A 1 497 ? 17.604 14.724 -26.421 1.00 97.38 497 ALA A N 1
ATOM 4073 C CA . ALA A 1 497 ? 18.862 14.349 -25.779 1.00 97.38 497 ALA A CA 1
ATOM 4074 C C . ALA A 1 497 ? 18.878 12.885 -25.304 1.00 97.38 497 ALA A C 1
ATOM 4076 O O . ALA A 1 497 ? 19.904 12.216 -25.391 1.00 97.38 497 ALA A O 1
ATOM 4077 N N . PHE A 1 498 ? 17.740 12.370 -24.828 1.00 98.25 498 PHE A N 1
ATOM 4078 C CA . PHE A 1 498 ? 17.609 10.983 -24.390 1.00 98.25 498 PHE A CA 1
ATOM 4079 C C . PHE A 1 498 ? 17.809 10.015 -25.554 1.00 98.25 498 PHE A C 1
ATOM 4081 O O . PHE A 1 498 ? 18.570 9.061 -25.427 1.00 98.25 498 PHE A O 1
ATOM 4088 N N . PHE A 1 499 ? 17.141 10.257 -26.683 1.00 98.06 499 PHE A N 1
ATOM 4089 C CA . PHE A 1 499 ? 17.229 9.380 -27.847 1.00 98.06 499 PHE A CA 1
ATOM 4090 C C . PHE A 1 499 ? 18.591 9.487 -28.549 1.00 98.06 499 PHE A C 1
ATOM 4092 O O . PHE A 1 499 ? 19.144 8.446 -28.902 1.00 98.06 499 PHE A O 1
ATOM 4099 N N . ASP A 1 500 ? 19.167 10.692 -28.648 1.00 96.56 500 ASP A N 1
ATOM 4100 C CA . ASP A 1 500 ? 20.523 10.906 -29.176 1.00 96.56 500 ASP A CA 1
ATOM 4101 C C . ASP A 1 500 ? 21.543 10.057 -28.384 1.00 96.56 500 ASP A C 1
ATOM 4103 O O . ASP A 1 500 ? 22.334 9.298 -28.949 1.00 96.56 500 ASP A O 1
ATOM 4107 N N . GLN A 1 501 ? 21.472 10.128 -27.050 1.00 97.25 501 GLN A N 1
ATOM 4108 C CA . GLN A 1 501 ? 22.357 9.389 -26.152 1.00 97.25 501 GLN A CA 1
ATOM 4109 C C . GLN A 1 501 ? 22.085 7.877 -26.168 1.00 97.25 501 GLN A C 1
ATOM 4111 O O . GLN A 1 501 ? 23.024 7.083 -26.210 1.00 97.25 501 GLN A O 1
ATOM 4116 N N . ALA A 1 502 ? 20.814 7.463 -26.180 1.00 97.06 502 ALA A N 1
ATOM 4117 C CA . ALA A 1 502 ? 20.423 6.056 -26.245 1.00 97.06 502 ALA A CA 1
ATOM 4118 C C . ALA A 1 502 ? 20.964 5.369 -27.509 1.00 97.06 502 ALA A C 1
ATOM 4120 O O . ALA A 1 502 ? 21.499 4.265 -27.432 1.00 97.06 502 ALA A O 1
ATOM 4121 N N . VAL A 1 503 ? 20.891 6.035 -28.667 1.00 95.25 503 VAL A N 1
ATOM 4122 C CA . VAL A 1 503 ? 21.469 5.523 -29.921 1.00 95.25 503 VAL A CA 1
ATOM 4123 C C . VAL A 1 503 ? 22.992 5.406 -29.835 1.00 95.25 503 VAL A C 1
ATOM 4125 O O . VAL A 1 503 ? 23.556 4.515 -30.473 1.00 95.25 503 VAL A O 1
ATOM 4128 N N . GLY A 1 504 ? 23.654 6.268 -29.063 1.00 93.62 504 GLY A N 1
ATOM 4129 C CA . GLY A 1 504 ? 25.100 6.229 -28.854 1.00 93.62 504 GLY A CA 1
ATOM 4130 C C . GLY A 1 504 ? 25.579 5.030 -28.033 1.00 93.62 504 GLY A C 1
ATOM 4131 O O . GLY A 1 504 ? 26.635 4.487 -28.341 1.00 93.62 504 GLY A O 1
ATOM 4132 N N . ILE A 1 505 ? 24.808 4.601 -27.027 1.00 95.50 505 ILE A N 1
ATOM 4133 C CA . ILE A 1 505 ? 25.239 3.558 -26.077 1.00 95.50 505 ILE A CA 1
ATOM 4134 C C . ILE A 1 505 ? 24.663 2.163 -26.348 1.00 95.50 505 ILE A C 1
ATOM 4136 O O . ILE A 1 505 ? 25.157 1.185 -25.795 1.00 95.50 505 ILE A O 1
ATOM 4140 N N . LEU A 1 506 ? 23.596 2.050 -27.141 1.00 96.50 506 LEU A N 1
ATOM 4141 C CA . LEU A 1 506 ? 22.984 0.756 -27.439 1.00 96.50 506 LEU A CA 1
ATOM 4142 C C . LEU A 1 506 ? 23.834 -0.066 -28.417 1.00 96.50 506 LEU A C 1
ATOM 4144 O O . LEU A 1 506 ? 24.511 0.486 -29.282 1.00 96.50 506 LEU A O 1
ATOM 4148 N N . ALA A 1 507 ? 23.732 -1.391 -28.332 1.00 94.69 507 ALA A N 1
ATOM 4149 C CA . ALA A 1 507 ? 24.249 -2.339 -29.316 1.00 94.69 507 ALA A CA 1
ATOM 4150 C C . ALA A 1 507 ? 23.429 -2.311 -30.625 1.00 94.69 507 ALA A C 1
ATOM 4152 O O . ALA A 1 507 ? 22.373 -1.677 -30.706 1.00 94.69 507 ALA A O 1
ATOM 4153 N N . GLY A 1 508 ? 23.937 -2.941 -31.691 1.00 87.44 508 GLY A N 1
ATOM 4154 C CA . GLY A 1 508 ? 23.316 -2.933 -33.029 1.00 87.44 508 GLY A CA 1
ATOM 4155 C C . GLY A 1 508 ? 21.914 -3.553 -33.088 1.00 87.44 508 GLY A C 1
ATOM 4156 O O . GLY A 1 508 ? 21.141 -3.190 -33.959 1.00 87.44 508 GLY A O 1
ATOM 4157 N N . ASP A 1 509 ? 21.569 -4.424 -32.137 1.00 93.00 509 ASP A N 1
ATOM 4158 C CA . ASP A 1 509 ? 20.251 -5.052 -31.963 1.00 93.00 509 ASP A CA 1
ATOM 4159 C C . ASP A 1 509 ? 19.580 -4.669 -30.626 1.00 93.00 509 ASP A C 1
ATOM 4161 O O . ASP A 1 509 ? 18.622 -5.315 -30.184 1.00 93.00 509 ASP A O 1
ATOM 4165 N N . GLY A 1 510 ? 20.092 -3.621 -29.972 1.00 96.94 510 GLY A N 1
ATOM 4166 C CA . GLY A 1 510 ? 19.655 -3.201 -28.647 1.00 96.94 510 GLY A CA 1
ATOM 4167 C C . GLY A 1 510 ? 18.248 -2.595 -28.634 1.00 96.94 510 GLY A C 1
ATOM 4168 O O . GLY A 1 510 ? 17.760 -2.068 -29.638 1.00 96.94 510 GLY A O 1
ATOM 4169 N N . ARG A 1 511 ? 17.573 -2.646 -27.482 1.00 98.25 511 ARG A N 1
ATOM 4170 C CA . ARG A 1 511 ? 16.191 -2.170 -27.316 1.00 98.25 511 ARG A CA 1
ATOM 4171 C C . ARG A 1 511 ? 16.060 -1.066 -26.279 1.00 98.25 511 ARG A C 1
ATOM 4173 O O . ARG A 1 511 ? 16.607 -1.155 -25.189 1.00 98.25 511 ARG A O 1
ATOM 4180 N N . ILE A 1 512 ? 15.228 -0.075 -26.585 1.00 98.69 512 ILE A N 1
ATOM 4181 C CA . ILE A 1 512 ? 14.685 0.881 -25.618 1.00 98.69 512 ILE A CA 1
ATOM 4182 C C . ILE A 1 512 ? 13.287 0.405 -25.215 1.00 98.69 512 ILE A C 1
ATOM 4184 O O . ILE A 1 512 ? 12.421 0.210 -26.067 1.00 98.69 512 ILE A O 1
ATOM 4188 N N . MET A 1 513 ? 13.060 0.252 -23.917 1.00 98.69 513 MET A N 1
ATOM 4189 C CA . MET A 1 513 ? 11.784 -0.074 -23.286 1.00 98.69 513 MET A CA 1
ATOM 4190 C C . MET A 1 513 ? 11.403 1.077 -22.356 1.00 98.69 513 MET A C 1
ATOM 4192 O O . MET A 1 513 ? 11.810 1.132 -21.195 1.00 98.69 513 MET A O 1
ATOM 4196 N N . LEU A 1 514 ? 10.650 2.031 -22.903 1.00 98.44 514 LEU A N 1
ATOM 4197 C CA . LEU A 1 514 ? 10.384 3.326 -22.276 1.00 98.44 514 LEU A CA 1
ATOM 4198 C C . LEU A 1 514 ? 8.921 3.448 -21.847 1.00 98.44 514 LEU A C 1
ATOM 4200 O O . LEU A 1 514 ? 8.028 3.409 -22.696 1.00 98.44 514 LEU A O 1
ATOM 4204 N N . LEU A 1 515 ? 8.668 3.672 -20.556 1.00 97.31 515 LEU A N 1
ATOM 4205 C CA . LEU A 1 515 ? 7.334 4.001 -20.044 1.00 97.31 515 LEU A CA 1
ATOM 4206 C C . LEU A 1 515 ? 7.108 5.518 -20.025 1.00 97.31 515 LEU A C 1
ATOM 4208 O O . LEU A 1 515 ? 7.790 6.249 -19.308 1.00 97.31 515 LEU A O 1
ATOM 4212 N N . THR A 1 516 ? 6.102 6.003 -20.756 1.00 95.50 516 THR A N 1
ATOM 4213 C CA . THR A 1 516 ? 5.772 7.436 -20.804 1.00 95.50 516 THR A CA 1
ATOM 4214 C C . THR A 1 516 ? 4.326 7.717 -21.230 1.00 95.50 516 THR A C 1
ATOM 4216 O O . THR A 1 516 ? 3.677 6.882 -21.860 1.00 95.50 516 THR A O 1
ATOM 4219 N N . ASP A 1 517 ? 3.810 8.901 -20.893 1.00 93.44 517 ASP A N 1
ATOM 4220 C CA . ASP A 1 517 ? 2.579 9.471 -21.460 1.00 93.44 517 ASP A CA 1
ATOM 4221 C C . ASP A 1 517 ? 2.823 10.338 -22.717 1.00 93.44 517 ASP A C 1
ATOM 4223 O O . ASP A 1 517 ? 1.874 10.780 -23.361 1.00 93.44 517 ASP A O 1
ATOM 4227 N N . GLN A 1 518 ? 4.081 10.553 -23.116 1.00 94.25 518 GLN A N 1
ATOM 4228 C CA . GLN A 1 518 ? 4.475 11.438 -24.223 1.00 94.25 518 GLN A CA 1
ATOM 4229 C C . GLN A 1 518 ? 4.645 10.700 -25.558 1.00 94.25 518 GLN A C 1
ATOM 4231 O O . GLN A 1 518 ? 5.693 10.777 -26.206 1.00 94.25 518 GLN A O 1
ATOM 4236 N N . GLY A 1 519 ? 3.609 9.982 -25.993 1.00 93.94 519 GLY A N 1
ATOM 4237 C CA . GLY A 1 519 ? 3.675 9.159 -27.208 1.00 93.94 519 GLY A CA 1
ATOM 4238 C C . GLY A 1 519 ? 4.065 9.914 -28.478 1.00 93.94 519 GLY A C 1
ATOM 4239 O O . GLY A 1 519 ? 4.857 9.417 -29.279 1.00 93.94 519 GLY A O 1
ATOM 4240 N N . ASP A 1 520 ? 3.577 11.143 -28.639 1.00 94.75 520 ASP A N 1
ATOM 4241 C CA . ASP A 1 520 ? 3.880 11.965 -29.814 1.00 94.75 520 ASP A CA 1
ATOM 4242 C C . ASP A 1 520 ? 5.367 12.328 -29.899 1.00 94.75 520 ASP A C 1
ATOM 4244 O O . ASP A 1 520 ? 5.946 12.327 -30.989 1.00 94.75 520 ASP A O 1
ATOM 4248 N N . LEU A 1 521 ? 6.006 12.580 -28.750 1.00 96.44 521 LEU A N 1
ATOM 4249 C CA . LEU A 1 521 ? 7.437 12.872 -28.682 1.00 96.44 521 LEU A CA 1
ATOM 4250 C C . LEU A 1 521 ? 8.269 11.632 -28.985 1.00 96.44 521 LEU A C 1
ATOM 4252 O O . LEU A 1 521 ? 9.213 11.731 -29.763 1.00 96.44 521 LEU A O 1
ATOM 4256 N N . VAL A 1 522 ? 7.882 10.464 -28.466 1.00 97.44 522 VAL A N 1
AT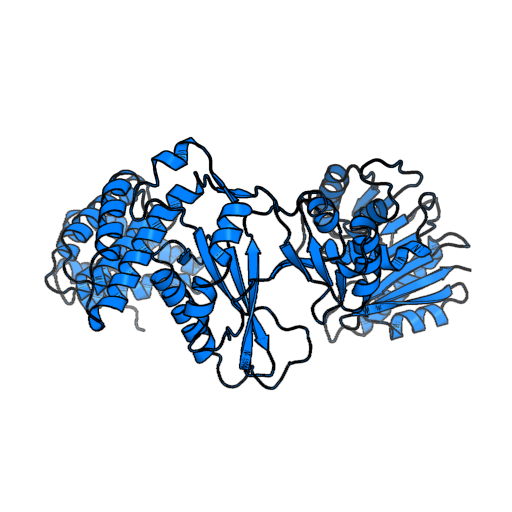OM 4257 C CA . VAL A 1 522 ? 8.540 9.193 -28.807 1.00 97.44 522 VAL A CA 1
ATOM 4258 C C . VAL A 1 522 ? 8.482 8.952 -30.317 1.00 97.44 522 VAL A C 1
ATOM 4260 O O . VAL A 1 522 ? 9.514 8.761 -30.956 1.00 97.44 522 VAL A O 1
ATOM 4263 N N . ARG A 1 523 ? 7.298 9.063 -30.933 1.00 97.50 523 ARG A N 1
ATOM 4264 C CA . ARG A 1 523 ? 7.145 8.898 -32.390 1.00 97.50 523 ARG A CA 1
ATOM 4265 C C . ARG A 1 523 ? 7.908 9.946 -33.194 1.00 97.50 523 ARG A C 1
ATOM 4267 O O . ARG A 1 523 ? 8.327 9.662 -34.313 1.00 97.50 523 ARG A O 1
ATOM 4274 N N . LYS A 1 524 ? 8.025 11.180 -32.692 1.00 97.56 524 LYS A N 1
ATOM 4275 C CA . LYS A 1 524 ? 8.855 12.221 -33.316 1.00 97.56 524 LYS A CA 1
ATOM 4276 C C . LYS A 1 524 ? 10.325 11.802 -33.295 1.00 97.56 524 LYS A C 1
ATOM 4278 O O . LYS A 1 524 ? 10.952 11.859 -34.342 1.00 97.56 524 LYS A O 1
ATOM 4283 N N . GLN A 1 525 ? 10.849 11.336 -32.160 1.00 97.88 525 GLN A N 1
ATOM 4284 C CA . GLN A 1 525 ? 12.257 10.937 -32.064 1.00 97.88 525 GLN A CA 1
ATOM 4285 C C . GLN A 1 525 ? 12.588 9.711 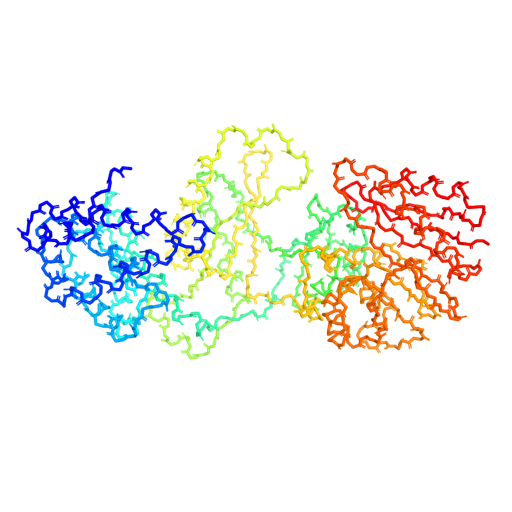-32.912 1.00 97.88 525 GLN A C 1
ATOM 4287 O O . GLN A 1 525 ? 13.620 9.715 -33.569 1.00 97.88 525 GLN A O 1
ATOM 4292 N N . ILE A 1 526 ? 11.691 8.724 -32.995 1.00 97.50 526 ILE A N 1
ATOM 4293 C CA . ILE A 1 526 ? 11.873 7.571 -33.892 1.00 97.50 526 ILE A CA 1
ATOM 4294 C C . ILE A 1 526 ? 11.979 8.022 -35.360 1.00 97.50 526 ILE A C 1
ATOM 4296 O O . ILE A 1 526 ? 12.810 7.509 -36.091 1.00 97.50 526 ILE A O 1
ATOM 4300 N N . ARG A 1 527 ? 11.193 9.020 -35.792 1.00 96.94 527 ARG A N 1
ATOM 4301 C CA . ARG A 1 527 ? 11.271 9.580 -37.158 1.00 96.94 527 ARG A CA 1
ATOM 4302 C C . ARG A 1 527 ? 12.541 10.389 -37.432 1.00 96.94 527 ARG A C 1
ATOM 4304 O O . ARG A 1 527 ? 12.890 10.562 -38.588 1.00 96.94 527 ARG A O 1
ATOM 4311 N N . LEU A 1 528 ? 13.171 10.937 -36.393 1.00 96.81 528 LEU A N 1
ATOM 4312 C CA . LEU A 1 528 ? 14.403 11.726 -36.510 1.00 96.81 528 LEU A CA 1
ATOM 4313 C C . LEU A 1 528 ? 15.671 10.861 -36.451 1.00 96.81 528 LEU A C 1
ATOM 4315 O O . LEU A 1 528 ? 16.760 11.383 -36.664 1.00 96.81 528 LEU A O 1
ATOM 4319 N N . HIS A 1 529 ? 15.533 9.568 -36.150 1.00 95.75 529 HIS A N 1
ATOM 4320 C CA . HIS A 1 529 ? 16.639 8.632 -36.002 1.00 95.75 529 HIS A CA 1
ATOM 4321 C C . HIS A 1 529 ? 16.408 7.404 -36.883 1.00 95.75 529 HIS A C 1
ATOM 4323 O O . HIS A 1 529 ? 15.728 6.465 -36.473 1.00 95.75 529 HIS A O 1
ATOM 4329 N N . ASP A 1 530 ? 17.043 7.362 -38.055 1.00 92.81 530 ASP A N 1
ATOM 4330 C CA . ASP A 1 530 ? 16.869 6.273 -39.035 1.00 92.81 530 ASP A CA 1
ATOM 4331 C C . ASP A 1 530 ? 17.267 4.885 -38.496 1.00 92.81 530 ASP A C 1
ATOM 4333 O O . ASP A 1 530 ? 16.805 3.851 -38.983 1.00 92.81 530 ASP A O 1
ATOM 4337 N N . ARG A 1 531 ? 18.095 4.860 -37.443 1.00 94.44 531 ARG A N 1
ATOM 4338 C CA . ARG A 1 531 ? 18.510 3.646 -36.726 1.00 94.44 531 ARG A CA 1
ATOM 4339 C C . ARG A 1 531 ? 17.477 3.137 -35.726 1.00 94.44 531 ARG A C 1
ATOM 4341 O O . ARG A 1 531 ? 17.742 2.146 -35.065 1.00 94.44 531 ARG A O 1
ATOM 4348 N N . LEU A 1 532 ? 16.328 3.788 -35.552 1.00 97.44 532 LEU A N 1
ATOM 4349 C CA . LEU A 1 532 ? 15.313 3.366 -34.589 1.00 97.44 532 LEU A CA 1
ATOM 4350 C C . LEU A 1 532 ? 14.051 2.868 -35.285 1.00 97.44 532 LEU A C 1
ATOM 4352 O O . LEU A 1 532 ? 13.546 3.464 -36.233 1.00 97.44 532 LEU A O 1
ATOM 4356 N N . ARG A 1 533 ? 13.479 1.785 -34.757 1.00 96.81 533 ARG A N 1
ATOM 4357 C CA . ARG A 1 533 ? 12.181 1.261 -35.185 1.00 96.81 533 ARG A CA 1
ATOM 4358 C C . ARG A 1 533 ? 11.305 0.948 -33.984 1.00 96.81 533 ARG A C 1
ATOM 4360 O O . ARG A 1 533 ? 11.702 0.194 -33.106 1.00 96.81 533 ARG A O 1
ATOM 4367 N N . LEU A 1 534 ? 10.066 1.432 -34.000 1.00 97.81 534 LEU A N 1
ATOM 4368 C CA . LEU A 1 534 ? 9.044 0.982 -33.056 1.00 97.81 534 LEU A CA 1
ATOM 4369 C C . LEU A 1 534 ? 8.675 -0.488 -33.323 1.00 97.81 534 LEU A C 1
ATOM 4371 O O . LEU A 1 534 ? 8.199 -0.808 -34.411 1.00 97.81 534 LEU A O 1
ATOM 4375 N N . GLU A 1 535 ? 8.856 -1.369 -32.340 1.00 97.12 535 GLU A N 1
ATOM 4376 C CA . GLU A 1 535 ? 8.409 -2.769 -32.412 1.00 97.12 535 GLU A CA 1
ATOM 4377 C C . GLU A 1 535 ? 7.021 -2.956 -31.799 1.00 97.12 535 GLU A C 1
ATOM 4379 O O . GLU A 1 535 ? 6.194 -3.698 -32.333 1.00 97.12 535 GLU A O 1
ATOM 4384 N N . ARG A 1 536 ? 6.752 -2.295 -30.666 1.00 97.94 536 ARG A N 1
ATOM 4385 C CA . ARG A 1 536 ? 5.489 -2.460 -29.945 1.00 97.94 536 ARG A CA 1
ATOM 4386 C C . ARG A 1 536 ? 5.130 -1.245 -29.105 1.00 97.94 536 ARG A C 1
ATOM 4388 O O . ARG A 1 536 ? 5.988 -0.591 -28.521 1.00 97.94 536 ARG A O 1
ATOM 4395 N N . GLU A 1 537 ? 3.828 -1.024 -28.982 1.00 97.44 537 GLU A N 1
ATOM 4396 C CA . GLU A 1 537 ? 3.226 -0.217 -27.927 1.00 97.44 537 GLU A CA 1
ATOM 4397 C C . GLU A 1 537 ? 2.383 -1.106 -27.024 1.00 97.44 537 GLU A C 1
ATOM 4399 O O . GLU A 1 537 ? 1.577 -1.906 -27.508 1.00 97.44 537 GLU A O 1
ATOM 4404 N N . ILE A 1 538 ? 2.561 -0.954 -25.717 1.00 97.69 538 ILE A N 1
ATOM 4405 C CA . ILE A 1 538 ? 1.830 -1.717 -24.710 1.00 97.69 538 ILE A CA 1
ATOM 4406 C C . ILE A 1 538 ? 1.135 -0.730 -23.775 1.00 97.69 538 ILE A C 1
ATOM 4408 O O . ILE A 1 538 ? 1.770 0.179 -23.240 1.00 97.69 538 ILE A O 1
ATOM 4412 N N . ASP A 1 539 ? -0.179 -0.876 -23.601 1.00 94.94 539 ASP A N 1
ATOM 4413 C CA . ASP A 1 539 ? -0.946 -0.029 -22.688 1.00 94.94 539 ASP A CA 1
ATOM 4414 C C . ASP A 1 539 ? -0.638 -0.381 -21.227 1.00 94.94 539 ASP A C 1
ATOM 4416 O O . ASP A 1 539 ? -0.616 -1.551 -20.851 1.00 94.94 539 ASP A O 1
ATOM 4420 N N . MET A 1 540 ? -0.428 0.644 -20.402 1.00 92.62 540 MET A N 1
ATOM 4421 C CA . MET A 1 540 ? -0.250 0.508 -18.953 1.00 92.62 540 MET A CA 1
ATOM 4422 C C . MET A 1 540 ? -1.199 1.442 -18.183 1.00 92.62 540 MET A C 1
ATOM 4424 O O . MET A 1 540 ? -0.995 1.757 -17.005 1.00 92.62 540 MET A O 1
ATOM 4428 N N . GLY A 1 541 ? -2.278 1.870 -18.849 1.00 85.44 541 GLY A N 1
ATOM 4429 C CA . GLY A 1 541 ? -3.327 2.699 -18.280 1.00 85.44 541 GLY A CA 1
ATOM 4430 C C . GLY A 1 541 ? -2.879 4.131 -17.985 1.00 85.44 541 GLY A C 1
ATOM 4431 O O . GLY A 1 541 ? -1.738 4.527 -18.188 1.00 85.44 541 GLY A O 1
ATOM 4432 N N . GLU A 1 542 ? -3.816 4.955 -17.508 1.00 74.94 542 GLU A N 1
ATOM 4433 C CA . GLU A 1 542 ? -3.540 6.342 -17.083 1.00 74.94 542 GLU A CA 1
ATOM 4434 C C . GLU A 1 542 ? -2.897 7.229 -18.170 1.00 74.94 542 GLU A C 1
ATOM 4436 O O . GLU A 1 542 ? -2.192 8.178 -17.851 1.00 74.94 542 GLU A O 1
ATOM 4441 N N . ARG A 1 543 ? -3.174 6.938 -19.453 1.00 82.56 543 ARG A N 1
ATOM 4442 C CA . ARG A 1 543 ? -2.544 7.558 -20.641 1.00 82.56 543 ARG A CA 1
ATOM 4443 C C . ARG A 1 543 ? -1.050 7.251 -20.804 1.00 82.56 543 ARG A C 1
ATOM 4445 O O . ARG A 1 543 ? -0.408 7.852 -21.657 1.00 82.56 543 ARG A O 1
ATOM 4452 N N . ARG A 1 544 ? -0.510 6.300 -20.044 1.00 91.19 544 ARG A N 1
ATOM 4453 C CA . ARG A 1 544 ? 0.876 5.847 -20.145 1.00 91.19 544 ARG A CA 1
ATOM 4454 C C . ARG A 1 544 ? 0.962 4.574 -20.966 1.00 91.19 544 ARG A C 1
ATOM 4456 O O . ARG A 1 544 ? 0.132 3.676 -20.837 1.00 91.19 544 ARG A O 1
ATOM 4463 N N . ARG A 1 545 ? 1.992 4.498 -21.798 1.00 96.38 545 ARG A N 1
ATOM 4464 C CA . ARG A 1 545 ? 2.306 3.325 -22.609 1.00 96.38 545 ARG A CA 1
ATOM 4465 C C . ARG A 1 545 ? 3.778 2.989 -22.482 1.00 96.38 545 ARG A C 1
ATOM 4467 O O . ARG A 1 545 ? 4.605 3.877 -22.277 1.00 96.38 545 ARG A O 1
ATOM 4474 N N . ILE A 1 546 ? 4.078 1.710 -22.632 1.00 98.19 546 ILE A N 1
ATOM 4475 C CA . ILE A 1 546 ? 5.435 1.215 -22.808 1.00 98.19 546 ILE A CA 1
ATOM 4476 C C . ILE A 1 546 ? 5.710 1.176 -24.311 1.00 98.19 546 ILE A C 1
ATOM 4478 O O . ILE A 1 546 ? 4.943 0.577 -25.069 1.00 98.19 546 ILE A O 1
ATOM 4482 N N . TYR A 1 547 ? 6.792 1.816 -24.735 1.00 98.56 547 TYR A N 1
ATOM 4483 C CA . TYR A 1 547 ? 7.279 1.791 -26.109 1.00 98.56 547 TYR A CA 1
ATOM 4484 C C . TYR A 1 547 ? 8.489 0.867 -26.171 1.00 98.56 547 TYR A C 1
ATOM 4486 O O . TYR A 1 547 ? 9.488 1.129 -25.503 1.00 98.56 547 TYR A O 1
ATOM 4494 N N . VAL A 1 548 ? 8.386 -0.199 -26.964 1.00 98.62 548 VAL A N 1
ATOM 4495 C CA . VAL A 1 548 ? 9.499 -1.102 -27.274 1.00 98.62 548 VAL A CA 1
ATOM 4496 C C . VAL A 1 548 ? 10.066 -0.694 -28.625 1.00 98.62 548 VAL A C 1
ATOM 4498 O O . VAL A 1 548 ? 9.363 -0.745 -29.637 1.00 98.62 548 VAL A O 1
ATOM 4501 N N . ILE A 1 549 ? 11.316 -0.248 -28.635 1.00 98.62 549 ILE A N 1
ATOM 4502 C CA . ILE A 1 549 ? 11.974 0.375 -29.785 1.00 98.62 549 ILE A CA 1
ATOM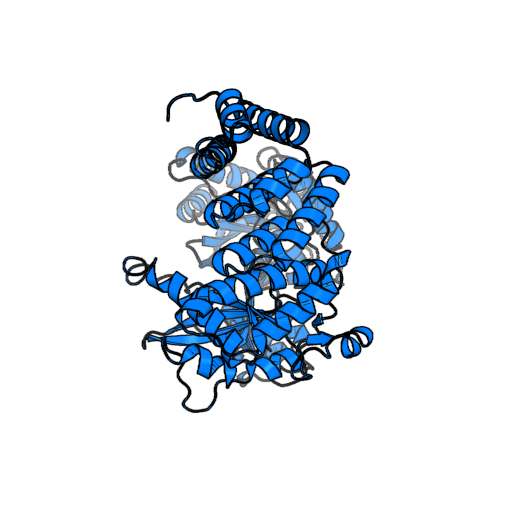 4503 C C . ILE A 1 549 ? 13.292 -0.353 -30.023 1.00 98.62 549 ILE A C 1
ATOM 4505 O O . ILE A 1 549 ? 14.115 -0.439 -29.121 1.00 98.62 549 ILE A O 1
ATOM 4509 N N . LEU A 1 550 ? 13.492 -0.867 -31.230 1.00 97.88 550 LEU A N 1
ATOM 4510 C CA . LEU A 1 550 ? 14.708 -1.555 -31.653 1.00 97.88 550 LEU A CA 1
ATOM 4511 C C . LEU A 1 550 ? 15.684 -0.565 -32.297 1.00 97.88 550 LEU A C 1
ATOM 4513 O O . LEU A 1 550 ? 15.263 0.250 -33.125 1.00 97.88 550 LEU A O 1
ATOM 4517 N N . ARG A 1 551 ? 16.971 -0.681 -31.964 1.00 95.88 551 ARG A N 1
ATOM 4518 C CA . ARG A 1 551 ? 18.079 -0.096 -32.724 1.00 95.88 551 ARG A CA 1
ATOM 4519 C C . ARG A 1 551 ? 18.461 -1.029 -33.874 1.00 95.88 551 ARG A C 1
ATOM 4521 O O . ARG A 1 551 ? 18.497 -2.239 -33.686 1.00 95.88 551 ARG A O 1
ATOM 4528 N N . ARG A 1 552 ? 18.648 -0.457 -35.058 1.00 87.38 552 ARG A N 1
ATOM 4529 C CA . ARG A 1 552 ? 19.005 -1.120 -36.315 1.00 87.38 552 ARG A CA 1
ATOM 4530 C C . ARG A 1 552 ? 20.435 -0.815 -36.718 1.00 87.38 552 ARG A C 1
ATOM 4532 O O . ARG A 1 552 ? 20.894 0.317 -36.419 1.00 87.38 552 ARG A O 1
#

Foldseek 3Di:
DDDDDLVVLVVCCVVVHPLLVSLVVLVVQLVVLVPPPDPVSVVVSVVSLVVCLVVDDLVSLLCQLPDPDLSSNQSSLQVLLSSLPPPDDLVSLASVLVSLVVSLVVDPDLQRNLSSLSSNLSHPCVVCLVVLLVVLLVLLPDDDDPVNVVSSVSNNLSSCSSNVVVCVVVVQKAFPDAAAKFKKFQFAAPQCQVVLLVQLCVQVVDSVQWDADRRHIIGIDHPVRVVVNLLQLQGDAMWTFWAWDPPDFAALPCPLVRNLRTCNVVRSVRRMDGDPVVLVVPPRPDSDAAFEEAEDEDDDDPDVPDDPPPPDPPPPVVSSVVSQVSNCSSNSNSYHYDPVDGQKYWYWYADPVNTTTTIIGGPNDDRCSQVLQPDDDPQDDDLSLLLSLLSLCLVVDDQQFEEEAQAQQLNSNVLSNCVSRVCPDPRPRNYAAEYEHLDVVSLVNSVSSCVSRVHDYHRDNDHLLPDDDPAAGQEHAYEDDDDDDPCPVVVLVVLQSVLVSNLVRHDQFHKYWYKDLPVVSVVVNQVVDVQKDFPDWRDPDPSIIITIITGD

Radius of gyration: 29.86 Å; chains: 1; bounding box: 64×68×83 Å